Protein AF-A0A5W9WTM2-F1 (afdb_monomer)

Structure (mmCIF, N/CA/C/O backbone):
data_AF-A0A5W9WTM2-F1
#
_entry.id   AF-A0A5W9WTM2-F1
#
loop_
_atom_site.group_PDB
_atom_site.id
_atom_site.type_symbol
_atom_site.label_atom_id
_atom_site.label_alt_id
_atom_site.label_comp_id
_atom_site.label_asym_id
_atom_site.label_entity_id
_atom_site.label_seq_id
_atom_site.pdbx_PDB_ins_code
_atom_site.Cartn_x
_atom_site.Cartn_y
_atom_site.Cartn_z
_atom_site.occupancy
_atom_site.B_iso_or_equiv
_atom_site.auth_seq_id
_atom_site.auth_comp_id
_atom_site.auth_asym_id
_atom_site.auth_atom_id
_atom_site.pdbx_PDB_model_num
ATOM 1 N N . MET A 1 1 ? 38.828 24.049 -78.099 1.00 42.69 1 MET A N 1
ATOM 2 C CA . MET A 1 1 ? 38.902 22.660 -77.607 1.00 42.69 1 MET A CA 1
ATOM 3 C C . MET A 1 1 ? 39.917 22.611 -76.476 1.00 42.69 1 MET A C 1
ATOM 5 O O . MET A 1 1 ? 41.066 22.927 -76.734 1.00 42.69 1 MET A O 1
ATOM 9 N N . ALA A 1 2 ? 39.483 22.290 -75.258 1.00 35.06 2 ALA A N 1
ATOM 10 C CA . ALA A 1 2 ? 40.273 21.646 -74.202 1.00 35.06 2 ALA A CA 1
ATOM 11 C C . ALA A 1 2 ? 39.287 21.280 -73.081 1.00 35.06 2 ALA A C 1
ATOM 13 O O . ALA A 1 2 ? 38.664 22.147 -72.476 1.00 35.06 2 ALA A O 1
ATOM 14 N N . GLN A 1 3 ? 39.066 19.980 -72.931 1.00 37.94 3 GLN A N 1
ATOM 15 C CA . GLN A 1 3 ? 38.149 19.327 -72.003 1.00 37.94 3 GLN A CA 1
ATOM 16 C C . GLN A 1 3 ? 38.761 19.353 -70.598 1.00 37.94 3 GLN A C 1
ATOM 18 O O . GLN A 1 3 ? 39.847 18.815 -70.401 1.00 37.94 3 GLN A O 1
ATOM 23 N N . THR A 1 4 ? 38.070 19.940 -69.622 1.00 38.53 4 THR A N 1
ATOM 24 C CA . THR A 1 4 ? 38.421 19.782 -68.205 1.00 38.53 4 THR A CA 1
ATOM 25 C C . THR A 1 4 ? 37.587 18.638 -67.643 1.00 38.53 4 THR A C 1
ATOM 27 O O . THR A 1 4 ? 36.431 18.816 -67.265 1.00 38.53 4 THR A O 1
ATOM 30 N N . THR A 1 5 ? 38.165 17.440 -67.632 1.00 41.31 5 THR A N 1
ATOM 31 C CA . THR A 1 5 ? 37.637 16.282 -66.909 1.00 41.31 5 THR A CA 1
ATOM 32 C C . THR A 1 5 ? 37.835 16.530 -65.416 1.00 41.31 5 THR A C 1
ATOM 34 O O . THR A 1 5 ? 38.902 16.267 -64.871 1.00 41.31 5 THR A O 1
ATOM 37 N N . ALA A 1 6 ? 36.824 17.092 -64.756 1.00 34.50 6 ALA A N 1
ATOM 38 C CA . ALA A 1 6 ? 36.724 17.056 -63.304 1.00 34.50 6 ALA A CA 1
ATOM 39 C C . ALA A 1 6 ? 36.117 15.703 -62.922 1.00 34.50 6 ALA A C 1
ATOM 41 O O . ALA A 1 6 ? 34.927 15.453 -63.113 1.00 34.50 6 ALA A O 1
ATOM 42 N N . GLU A 1 7 ? 36.976 14.804 -62.457 1.00 38.38 7 GLU A N 1
ATOM 43 C CA . GLU A 1 7 ? 36.605 13.503 -61.922 1.00 38.38 7 GLU A CA 1
ATOM 44 C C . GLU A 1 7 ? 35.626 13.672 -60.751 1.00 38.38 7 GLU A C 1
ATOM 46 O O . GLU A 1 7 ? 35.912 14.339 -59.754 1.00 38.38 7 GLU A O 1
ATOM 51 N N . ASN A 1 8 ? 34.459 13.037 -60.865 1.00 37.53 8 ASN A N 1
ATOM 52 C CA . ASN A 1 8 ? 33.560 12.807 -59.743 1.00 37.53 8 ASN A CA 1
ATOM 53 C C . ASN A 1 8 ? 34.246 11.854 -58.758 1.00 37.53 8 ASN A C 1
ATOM 55 O O . ASN A 1 8 ? 34.135 10.636 -58.884 1.00 37.53 8 ASN A O 1
ATOM 59 N N . ILE A 1 9 ? 34.938 12.405 -57.762 1.00 42.12 9 ILE A N 1
ATOM 60 C CA . ILE A 1 9 ? 35.363 11.646 -56.586 1.00 42.12 9 ILE A CA 1
ATOM 61 C C . ILE A 1 9 ? 34.092 11.254 -55.815 1.00 42.12 9 ILE A C 1
ATOM 63 O O . ILE A 1 9 ? 33.361 12.143 -55.366 1.00 42.12 9 ILE A O 1
ATOM 67 N N . PRO A 1 10 ? 33.793 9.955 -55.624 1.00 37.44 10 PRO A N 1
ATOM 68 C CA . PRO A 1 10 ? 32.666 9.549 -54.804 1.00 37.44 10 PRO A CA 1
ATOM 69 C C . PRO A 1 10 ? 32.935 9.984 -53.366 1.00 37.44 10 PRO A C 1
ATOM 71 O O . PRO A 1 10 ? 33.850 9.490 -52.705 1.00 37.44 10 PRO A O 1
ATOM 74 N N . LEU A 1 11 ? 32.119 10.907 -52.861 1.00 43.91 11 LEU A N 1
ATOM 75 C CA . LEU A 1 11 ? 32.080 11.269 -51.451 1.00 43.91 11 LEU A CA 1
ATOM 76 C C . LEU A 1 11 ? 31.454 10.096 -50.672 1.00 43.91 11 LEU A C 1
ATOM 78 O O . LEU A 1 11 ? 30.292 10.137 -50.269 1.00 43.91 11 LEU A O 1
ATOM 82 N N . ALA A 1 12 ? 32.218 9.018 -50.477 1.00 48.31 12 ALA A N 1
ATOM 83 C CA . ALA A 1 12 ? 31.894 7.916 -49.573 1.00 48.31 12 ALA A CA 1
ATOM 84 C C . ALA A 1 12 ? 32.031 8.410 -48.120 1.00 48.31 12 ALA A C 1
ATOM 86 O O . ALA A 1 12 ? 32.955 8.071 -47.385 1.00 48.31 12 ALA A O 1
ATOM 87 N N . GLY A 1 13 ? 31.141 9.327 -47.742 1.00 45.16 13 GLY A N 1
ATOM 88 C CA . GLY A 1 13 ? 31.117 9.973 -46.443 1.00 45.16 13 GLY A CA 1
ATOM 89 C C . GLY A 1 13 ? 30.551 9.058 -45.361 1.00 45.16 13 GLY A C 1
ATOM 90 O O . GLY A 1 13 ? 29.842 8.088 -45.614 1.00 45.16 13 GLY A O 1
ATOM 91 N N . THR A 1 14 ? 30.782 9.437 -44.109 1.00 54.56 14 THR A N 1
ATOM 92 C CA . THR A 1 14 ? 30.277 8.816 -42.870 1.00 54.56 14 THR A CA 1
ATOM 93 C C . THR A 1 14 ? 28.739 8.708 -42.772 1.00 54.56 14 THR A C 1
ATOM 95 O O . THR A 1 14 ? 28.202 8.399 -41.711 1.00 54.56 14 THR A O 1
ATOM 98 N N . SER A 1 15 ? 27.981 9.003 -43.836 1.00 42.59 15 SER A N 1
ATOM 99 C CA . SER A 1 15 ? 26.515 8.892 -43.922 1.00 42.59 15 SER A CA 1
ATOM 100 C C . SER A 1 15 ? 26.022 7.464 -43.686 1.00 42.59 15 SER A C 1
ATOM 102 O O . SER A 1 15 ? 25.088 7.290 -42.908 1.00 42.59 15 SER A O 1
ATOM 104 N N . GLY A 1 16 ? 26.691 6.454 -44.254 1.00 48.50 16 GLY A N 1
ATOM 105 C CA . GLY A 1 16 ? 26.332 5.042 -44.063 1.00 48.50 16 GLY A CA 1
ATOM 106 C C . GLY A 1 16 ? 26.424 4.603 -42.599 1.00 48.50 16 GLY A C 1
ATOM 107 O O . GLY A 1 16 ? 25.441 4.140 -42.031 1.00 48.50 16 GLY A O 1
ATOM 108 N N . VAL A 1 17 ? 27.565 4.859 -41.948 1.00 52.25 17 VAL A N 1
ATOM 109 C CA . VAL A 1 17 ? 27.814 4.512 -40.531 1.00 52.25 17 VAL A CA 1
ATOM 110 C C . VAL A 1 17 ? 26.846 5.231 -39.577 1.00 52.25 17 VAL A C 1
ATOM 112 O O . VAL A 1 17 ? 26.429 4.667 -38.564 1.00 52.25 17 VAL A O 1
ATOM 115 N N . ARG A 1 18 ? 26.448 6.469 -39.903 1.00 57.34 18 ARG A N 1
ATOM 116 C CA . ARG A 1 18 ? 25.450 7.241 -39.139 1.00 57.34 18 ARG A CA 1
ATOM 117 C C . ARG A 1 18 ? 24.057 6.614 -39.218 1.00 57.34 18 ARG A C 1
ATOM 119 O O . ARG A 1 18 ? 23.393 6.497 -38.188 1.00 57.34 18 ARG A O 1
ATOM 126 N N . ALA A 1 19 ? 23.640 6.187 -40.411 1.00 55.34 19 ALA A N 1
ATOM 127 C CA . ALA A 1 19 ? 22.360 5.513 -40.610 1.00 55.34 19 ALA A CA 1
ATOM 128 C C . ALA A 1 19 ? 22.298 4.197 -39.818 1.00 55.34 19 ALA A C 1
ATOM 130 O O . ALA A 1 19 ? 21.340 3.978 -39.078 1.00 55.34 19 ALA A O 1
ATOM 131 N N . THR A 1 20 ? 23.367 3.391 -39.851 1.00 59.56 20 THR A N 1
ATOM 132 C CA . THR A 1 20 ? 23.423 2.109 -39.123 1.00 59.56 20 THR A CA 1
ATOM 133 C C . THR A 1 20 ? 23.384 2.292 -37.603 1.00 59.56 20 THR A C 1
ATOM 135 O O . THR A 1 20 ? 22.727 1.526 -36.901 1.00 59.56 20 THR A O 1
ATOM 138 N N . GLN A 1 21 ? 24.055 3.318 -37.061 1.00 62.28 21 GLN A N 1
ATOM 139 C CA . GLN A 1 21 ? 24.009 3.603 -35.620 1.00 62.28 21 GLN A CA 1
ATOM 140 C C . GLN A 1 21 ? 22.629 4.087 -35.161 1.00 62.28 21 GLN A C 1
ATOM 142 O O . GLN A 1 21 ? 22.157 3.680 -34.098 1.00 62.28 21 GLN A O 1
ATOM 147 N N . GLN A 1 22 ? 21.968 4.947 -35.938 1.00 66.00 22 GLN A N 1
ATOM 148 C CA . GLN A 1 22 ? 20.627 5.423 -35.601 1.00 66.00 22 GLN A CA 1
ATOM 149 C C . GLN A 1 22 ? 19.591 4.299 -35.696 1.00 66.00 22 GLN A C 1
ATOM 151 O O . GLN A 1 22 ? 18.710 4.196 -34.838 1.00 66.00 22 GLN A O 1
ATOM 156 N N . GLU A 1 23 ? 19.725 3.425 -36.688 1.00 66.94 23 GLU A N 1
ATOM 157 C CA . GLU A 1 23 ? 18.897 2.235 -36.838 1.00 66.94 23 GLU A CA 1
ATOM 158 C C . GLU A 1 23 ? 19.072 1.278 -35.650 1.00 66.94 23 GLU A C 1
ATOM 160 O O . GLU A 1 23 ? 18.084 0.905 -35.023 1.00 66.94 23 GLU A O 1
ATOM 165 N N . ALA A 1 24 ? 20.308 0.991 -35.232 1.00 71.56 24 ALA A N 1
ATOM 166 C CA . ALA A 1 24 ? 20.589 0.174 -34.049 1.00 71.56 24 ALA A CA 1
ATOM 167 C C . ALA A 1 24 ? 19.960 0.752 -32.761 1.00 71.56 24 ALA A C 1
ATOM 169 O O . ALA A 1 24 ? 19.366 0.032 -31.957 1.00 71.56 24 ALA A O 1
ATOM 170 N N . ARG A 1 25 ? 20.029 2.075 -32.560 1.00 80.00 25 ARG A N 1
ATOM 171 C CA . ARG A 1 25 ? 19.378 2.744 -31.415 1.00 80.00 25 ARG A CA 1
ATOM 172 C C . ARG A 1 25 ? 17.855 2.612 -31.470 1.00 80.00 25 ARG A C 1
ATOM 174 O O . ARG A 1 25 ? 17.231 2.368 -30.438 1.00 80.00 25 ARG A O 1
ATOM 181 N N . SER A 1 26 ? 17.275 2.777 -32.658 1.00 79.94 26 SER A N 1
ATOM 182 C CA . SER A 1 26 ? 15.829 2.669 -32.890 1.00 79.94 26 SER A CA 1
ATOM 183 C C . SER A 1 26 ? 15.344 1.244 -32.626 1.00 79.94 26 SER A C 1
ATOM 185 O O . SER A 1 26 ? 14.387 1.045 -31.882 1.00 79.94 26 SER A O 1
ATOM 187 N N . GLN A 1 27 ? 16.073 0.246 -33.127 1.00 78.69 27 GLN A N 1
ATOM 188 C CA . GLN A 1 27 ? 15.791 -1.165 -32.881 1.00 78.69 27 GLN A CA 1
ATOM 189 C C . GLN A 1 27 ? 15.916 -1.530 -31.400 1.00 78.69 27 GLN A C 1
ATOM 191 O O . GLN A 1 27 ? 15.061 -2.236 -30.880 1.00 78.69 27 GLN A O 1
ATOM 196 N N . LEU A 1 28 ? 16.922 -1.021 -30.683 1.00 83.56 28 LEU A N 1
ATOM 197 C CA . LEU A 1 28 ? 17.043 -1.251 -29.242 1.00 83.56 28 LEU A CA 1
ATOM 198 C C . LEU A 1 28 ? 15.853 -0.670 -28.458 1.00 83.56 28 LEU A C 1
ATOM 200 O O . LEU A 1 28 ? 15.350 -1.316 -27.538 1.00 83.56 28 LEU A O 1
ATOM 204 N N . ALA A 1 29 ? 15.407 0.542 -28.805 1.00 87.12 29 ALA A N 1
ATOM 205 C CA . ALA A 1 29 ? 14.232 1.158 -28.189 1.00 87.12 29 ALA A CA 1
ATOM 206 C C . ALA A 1 29 ? 12.964 0.333 -28.463 1.00 87.12 29 ALA A C 1
ATOM 208 O O . ALA A 1 29 ? 12.236 0.010 -27.524 1.00 87.12 29 ALA A O 1
ATOM 209 N N . GLN A 1 30 ? 12.765 -0.077 -29.719 1.00 84.62 30 GLN A N 1
ATOM 210 C CA . GLN A 1 30 ? 11.651 -0.926 -30.134 1.00 84.62 30 GLN A CA 1
ATOM 211 C C . GLN A 1 30 ? 11.668 -2.272 -29.401 1.00 84.62 30 GLN A C 1
ATOM 213 O O . GLN A 1 30 ? 10.695 -2.631 -28.756 1.00 84.62 30 GLN A O 1
ATOM 218 N N . ARG A 1 31 ? 12.809 -2.965 -29.372 1.00 83.50 31 ARG A N 1
ATOM 219 C CA . ARG A 1 31 ? 12.962 -4.261 -28.694 1.00 83.50 31 ARG A CA 1
ATOM 220 C C . ARG A 1 31 ? 12.759 -4.187 -27.196 1.00 83.50 31 ARG A C 1
ATOM 222 O O . ARG A 1 31 ? 12.266 -5.132 -26.588 1.00 83.50 31 ARG A O 1
ATOM 229 N N . PHE A 1 32 ? 13.169 -3.090 -26.570 1.00 87.38 32 PHE A N 1
ATOM 230 C CA . PHE A 1 32 ? 12.853 -2.891 -25.166 1.00 87.38 32 PHE A CA 1
ATOM 231 C C . PHE A 1 32 ? 11.344 -2.773 -24.957 1.00 87.38 32 PHE A C 1
ATOM 233 O O . PHE A 1 32 ? 10.839 -3.339 -23.993 1.00 87.38 32 PHE A O 1
ATOM 240 N N . ALA A 1 33 ? 10.639 -2.086 -25.854 1.00 87.50 33 ALA A N 1
ATOM 241 C CA . ALA A 1 33 ? 9.195 -1.954 -25.791 1.00 87.50 33 ALA A CA 1
ATOM 242 C C . ALA A 1 33 ? 8.437 -3.237 -26.131 1.00 87.50 33 ALA A C 1
ATOM 244 O O . ALA A 1 33 ? 7.471 -3.529 -25.442 1.00 87.50 33 ALA A O 1
ATOM 245 N N . ASP A 1 34 ? 8.920 -4.036 -27.085 1.00 87.38 34 ASP A N 1
ATOM 246 C CA . ASP A 1 34 ? 8.322 -5.321 -27.478 1.00 87.38 34 ASP A CA 1
ATOM 247 C C . ASP A 1 34 ? 8.256 -6.327 -26.306 1.00 87.38 34 ASP A C 1
ATOM 249 O O . ASP A 1 34 ? 7.457 -7.259 -26.319 1.00 87.38 34 ASP A O 1
ATOM 253 N N . LYS A 1 35 ? 9.078 -6.145 -25.257 1.00 87.44 35 LYS A N 1
ATOM 254 C CA . LYS A 1 35 ? 9.013 -6.946 -24.015 1.00 87.44 35 LYS A CA 1
ATOM 255 C C . LYS A 1 35 ? 7.773 -6.649 -23.173 1.00 87.44 35 LYS A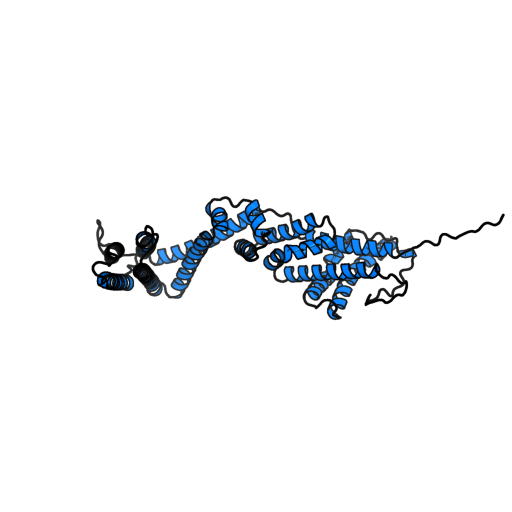 C 1
ATOM 257 O O . LYS A 1 35 ? 7.490 -7.381 -22.224 1.00 87.44 35 LYS A O 1
ATOM 262 N N . PHE A 1 36 ? 7.090 -5.552 -23.465 1.00 89.38 36 PHE A N 1
ATOM 263 C CA . PHE A 1 36 ? 5.889 -5.119 -22.783 1.00 89.38 36 PHE A CA 1
ATOM 264 C C . PHE A 1 36 ? 4.696 -5.365 -23.699 1.00 89.38 36 PHE A C 1
ATOM 266 O O . PHE A 1 36 ? 4.721 -5.031 -24.879 1.00 89.38 36 PHE A O 1
ATOM 273 N N . GLY A 1 37 ? 3.655 -5.978 -23.142 1.00 86.00 37 GLY A N 1
ATOM 274 C CA . GLY A 1 37 ? 2.418 -6.217 -23.877 1.00 86.00 37 GLY A CA 1
ATOM 275 C C . GLY A 1 37 ? 1.606 -4.940 -24.068 1.00 86.00 37 GLY A C 1
ATOM 276 O O . GLY A 1 37 ? 1.979 -3.859 -23.604 1.00 86.00 37 GLY A O 1
ATOM 277 N N . GLU A 1 38 ? 0.444 -5.089 -24.695 1.00 89.00 38 GLU A N 1
ATOM 278 C CA . GLU A 1 38 ? -0.543 -4.018 -24.760 1.00 89.00 38 GLU A CA 1
ATOM 279 C C . GLU A 1 38 ? -1.027 -3.639 -23.353 1.00 89.00 38 GLU A C 1
ATOM 281 O O . GLU A 1 38 ? -1.079 -4.468 -22.433 1.00 89.00 38 GLU A O 1
ATOM 286 N N . TYR A 1 39 ? -1.308 -2.350 -23.175 1.00 92.75 39 TYR A N 1
ATOM 287 C CA . TYR A 1 39 ? -1.809 -1.815 -21.922 1.00 92.75 39 TYR A CA 1
ATOM 288 C C . TYR A 1 39 ? -3.327 -1.875 -21.882 1.00 92.75 39 TYR A C 1
ATOM 290 O O . TYR A 1 39 ? -3.990 -1.169 -22.636 1.00 92.75 39 TYR A O 1
ATOM 298 N N . ASP A 1 40 ? -3.854 -2.629 -20.924 1.00 92.06 40 ASP A N 1
ATOM 299 C CA . ASP A 1 40 ? -5.277 -2.650 -20.618 1.00 92.06 40 ASP A CA 1
ATOM 300 C C . ASP A 1 40 ? -5.537 -2.099 -19.198 1.00 92.06 40 ASP A C 1
ATOM 302 O O . ASP A 1 40 ? -5.216 -2.753 -18.192 1.00 92.06 40 ASP A O 1
ATOM 306 N N . PRO A 1 41 ? -6.129 -0.894 -19.076 1.00 87.56 41 PRO A N 1
ATOM 307 C CA . PRO A 1 41 ? -6.541 -0.339 -17.792 1.00 87.56 41 PRO A CA 1
ATOM 308 C C . PRO A 1 41 ? -7.540 -1.224 -17.030 1.00 87.56 41 PRO A C 1
ATOM 310 O O . PRO A 1 41 ? -7.521 -1.213 -15.798 1.00 87.56 41 PRO A O 1
ATOM 313 N N . VAL A 1 42 ? -8.389 -1.999 -17.717 1.00 89.12 42 VAL A N 1
ATOM 314 C CA . VAL A 1 42 ? -9.382 -2.897 -17.099 1.00 89.12 42 VAL A CA 1
ATOM 315 C C . VAL A 1 42 ? -8.685 -3.985 -16.289 1.00 89.12 42 VAL A C 1
ATOM 317 O O . VAL A 1 42 ? -9.047 -4.243 -15.143 1.00 89.12 42 VAL A O 1
ATOM 320 N N . VAL A 1 43 ? -7.580 -4.531 -16.790 1.00 90.75 43 VAL A N 1
ATOM 321 C CA . VAL A 1 43 ? -6.791 -5.526 -16.049 1.00 90.75 43 VAL A CA 1
ATOM 322 C C . VAL A 1 43 ? -6.162 -4.928 -14.779 1.00 90.75 43 VAL A C 1
ATOM 324 O O . VAL A 1 43 ? -6.022 -5.606 -13.753 1.00 90.75 43 VAL A O 1
ATOM 327 N N . VAL A 1 44 ? -5.799 -3.640 -14.789 1.00 89.06 44 VAL A N 1
ATOM 328 C CA . VAL A 1 44 ? -5.329 -2.936 -13.580 1.00 89.06 44 VAL A CA 1
ATOM 329 C C . VAL A 1 44 ? -6.462 -2.797 -12.560 1.00 89.06 44 VAL A C 1
ATOM 331 O O . VAL A 1 44 ? -6.239 -3.013 -11.364 1.00 89.06 44 VAL A O 1
ATOM 334 N N . ILE A 1 45 ? -7.671 -2.483 -13.030 1.00 86.56 45 ILE A N 1
ATOM 335 C CA . ILE A 1 45 ? -8.892 -2.387 -12.222 1.00 86.56 45 ILE A CA 1
ATOM 336 C C . ILE A 1 45 ? -9.209 -3.735 -11.568 1.00 86.56 45 ILE A C 1
ATOM 338 O O . ILE A 1 45 ? -9.398 -3.802 -10.351 1.00 86.56 45 ILE A O 1
ATOM 342 N N . ASP A 1 46 ? -9.202 -4.814 -12.343 1.00 87.44 46 ASP A N 1
ATOM 343 C CA . ASP A 1 46 ? -9.506 -6.157 -11.852 1.00 87.44 46 ASP A CA 1
ATOM 344 C C . ASP A 1 46 ? -8.457 -6.648 -10.858 1.00 87.44 46 ASP A C 1
ATOM 346 O O . ASP A 1 46 ? -8.794 -7.182 -9.801 1.00 87.44 46 ASP A O 1
ATOM 350 N N . SER A 1 47 ? -7.177 -6.378 -11.119 1.00 88.62 47 SER A N 1
ATOM 351 C CA . SER A 1 47 ? -6.081 -6.655 -10.183 1.00 88.62 47 SER A CA 1
ATOM 352 C C . SER A 1 47 ? -6.253 -5.922 -8.846 1.00 88.62 47 SER A C 1
ATOM 354 O O . SER A 1 47 ? -5.957 -6.473 -7.780 1.00 88.62 47 SER A O 1
ATOM 356 N N . LEU A 1 48 ? -6.747 -4.684 -8.883 1.00 84.88 48 LEU A N 1
ATOM 357 C CA . LEU A 1 48 ? -7.043 -3.895 -7.693 1.00 84.88 48 LEU A CA 1
ATOM 358 C C . LEU A 1 48 ? -8.242 -4.481 -6.927 1.00 84.88 48 LEU A C 1
ATOM 360 O O . LEU A 1 48 ? -8.128 -4.726 -5.723 1.00 84.88 48 LEU A O 1
ATOM 364 N N . LYS A 1 49 ? -9.346 -4.811 -7.613 1.00 83.12 49 LYS A N 1
ATOM 365 C CA . LYS A 1 49 ? -10.519 -5.476 -7.011 1.00 83.12 49 LYS A CA 1
ATOM 366 C C . LYS A 1 49 ? -10.150 -6.829 -6.393 1.00 83.12 49 LYS A C 1
ATOM 368 O O . LYS A 1 49 ? -10.533 -7.122 -5.257 1.00 83.12 49 LYS A O 1
ATOM 373 N N . ALA A 1 50 ? -9.370 -7.641 -7.103 1.00 86.81 50 ALA A N 1
ATOM 374 C CA . ALA A 1 50 ? -8.897 -8.943 -6.643 1.00 86.81 50 ALA A CA 1
ATOM 375 C C . ALA A 1 50 ? -8.024 -8.817 -5.387 1.00 86.81 50 ALA A C 1
ATOM 377 O O . ALA A 1 50 ? -8.206 -9.555 -4.417 1.00 86.81 50 ALA A O 1
ATOM 378 N N . LYS A 1 51 ? -7.106 -7.845 -5.357 1.00 85.44 51 LYS A N 1
ATOM 379 C CA . LYS A 1 51 ? -6.250 -7.623 -4.191 1.00 85.44 51 LYS A CA 1
ATOM 380 C C . LYS A 1 51 ? -7.033 -7.113 -2.982 1.00 85.44 51 LYS A C 1
ATOM 382 O O . LYS A 1 51 ? -6.872 -7.669 -1.898 1.00 85.44 51 LYS A O 1
ATOM 387 N N . THR A 1 52 ? -7.897 -6.112 -3.151 1.00 81.81 52 THR A N 1
ATOM 388 C CA . THR A 1 52 ? -8.734 -5.585 -2.059 1.00 81.81 52 THR A CA 1
ATOM 389 C C . THR A 1 52 ? -9.669 -6.659 -1.504 1.00 81.81 52 THR A C 1
ATOM 391 O O . THR A 1 52 ? -9.724 -6.856 -0.290 1.00 81.81 52 THR A O 1
ATOM 394 N N . SER A 1 53 ? -10.364 -7.405 -2.367 1.00 82.50 53 SER A N 1
ATOM 395 C CA . SER A 1 53 ? -11.243 -8.496 -1.926 1.00 82.50 53 SER A CA 1
ATOM 396 C C . SER A 1 53 ? -10.471 -9.616 -1.224 1.00 82.50 53 SER A C 1
ATOM 398 O O . SER A 1 53 ? -10.918 -10.098 -0.185 1.00 82.50 53 SER A O 1
ATOM 400 N N . GLY A 1 54 ? -9.286 -9.982 -1.721 1.00 85.38 54 GLY A N 1
ATOM 401 C CA . GLY A 1 54 ? -8.410 -10.966 -1.084 1.00 85.38 54 GLY A CA 1
ATOM 402 C C . GLY A 1 54 ? -7.935 -10.532 0.305 1.00 85.38 54 GLY A C 1
ATOM 403 O O . GLY A 1 54 ? -7.997 -11.321 1.248 1.00 85.38 54 GLY A O 1
ATOM 404 N N . ILE A 1 55 ? -7.529 -9.267 0.459 1.00 84.69 55 ILE A N 1
ATOM 405 C CA . ILE A 1 55 ? -7.134 -8.685 1.750 1.00 84.69 55 ILE A CA 1
ATOM 406 C C . ILE A 1 55 ? -8.313 -8.695 2.729 1.00 84.69 55 ILE A C 1
ATOM 408 O O . ILE A 1 55 ? -8.166 -9.188 3.849 1.00 84.69 55 ILE A O 1
ATOM 412 N N . ARG A 1 56 ? -9.490 -8.211 2.305 1.00 83.56 56 ARG A N 1
ATOM 413 C CA . ARG A 1 56 ? -10.702 -8.196 3.140 1.00 83.56 56 ARG A CA 1
ATOM 414 C C . ARG A 1 56 ? -11.116 -9.599 3.560 1.00 83.56 56 ARG A C 1
ATOM 416 O O . ARG A 1 56 ? -11.374 -9.820 4.735 1.00 83.56 56 ARG A O 1
ATOM 423 N N . ARG A 1 57 ? -11.125 -10.561 2.634 1.00 86.75 57 ARG A N 1
ATOM 424 C CA . ARG A 1 57 ? -11.457 -11.961 2.930 1.00 86.75 57 ARG A CA 1
ATOM 425 C C . ARG A 1 57 ? -10.462 -12.576 3.911 1.00 86.75 57 ARG A C 1
ATOM 427 O O . ARG A 1 57 ? -10.871 -13.223 4.865 1.00 86.75 57 ARG A O 1
ATOM 434 N N . ALA A 1 58 ? -9.162 -12.358 3.715 1.00 87.00 58 ALA A N 1
ATOM 435 C CA . ALA A 1 58 ? -8.138 -12.885 4.613 1.00 87.00 58 ALA A CA 1
ATOM 436 C C . ALA A 1 58 ? -8.238 -12.288 6.025 1.00 87.00 58 ALA A C 1
ATOM 438 O O . ALA A 1 58 ? -8.113 -13.023 7.005 1.00 87.00 58 ALA A O 1
ATOM 439 N N . ALA A 1 59 ? -8.477 -10.978 6.138 1.00 87.81 59 ALA A N 1
ATOM 440 C CA . ALA A 1 59 ? -8.706 -10.322 7.420 1.00 87.81 59 ALA A CA 1
ATOM 441 C C . ALA A 1 59 ? -10.001 -10.826 8.077 1.00 87.81 59 ALA A C 1
ATOM 443 O O . ALA A 1 59 ? -9.968 -11.227 9.237 1.00 87.81 59 ALA A O 1
ATOM 444 N N . GLY A 1 60 ? -11.102 -10.902 7.324 1.00 87.25 60 GLY A N 1
ATOM 445 C CA . GLY A 1 60 ? -12.395 -11.405 7.797 1.00 87.25 60 GLY A CA 1
ATOM 446 C C . GLY A 1 60 ? -12.310 -12.830 8.316 1.00 87.25 60 GLY A C 1
ATOM 447 O O . GLY A 1 60 ? -12.713 -13.097 9.439 1.00 87.25 60 GLY A O 1
ATOM 448 N N . ASN A 1 61 ? -11.656 -13.722 7.571 1.00 89.88 61 ASN A N 1
ATOM 449 C CA . ASN A 1 61 ? -11.433 -15.102 7.998 1.00 89.88 61 ASN A CA 1
ATOM 450 C C . ASN A 1 61 ? -10.622 -15.191 9.301 1.00 89.88 61 ASN A C 1
ATOM 452 O O . ASN A 1 61 ? -10.831 -16.108 10.090 1.00 89.88 61 ASN A O 1
ATOM 456 N N . ARG A 1 62 ? -9.672 -14.275 9.540 1.00 89.31 62 ARG A N 1
ATOM 457 C CA . ARG A 1 62 ? -8.913 -14.231 10.803 1.00 89.31 62 ARG A CA 1
ATOM 458 C C . ARG A 1 62 ? -9.784 -13.753 11.960 1.00 89.31 62 ARG A C 1
ATOM 460 O O . ARG A 1 62 ? -9.706 -14.345 13.030 1.00 89.31 62 ARG A O 1
ATOM 467 N N . LEU A 1 63 ? -10.599 -12.720 11.746 1.00 90.31 63 LEU A N 1
ATOM 468 C CA . LEU A 1 63 ? -11.535 -12.235 12.761 1.00 90.31 63 LEU A CA 1
ATOM 469 C C . LEU A 1 63 ? -12.585 -13.299 13.099 1.00 90.31 63 LEU A C 1
ATOM 471 O O . LEU A 1 63 ? -12.795 -13.578 14.274 1.00 90.31 63 LEU A O 1
ATOM 475 N N . GLU A 1 64 ? -13.166 -13.955 12.091 1.00 90.12 64 GLU A N 1
ATOM 476 C CA . GLU A 1 64 ? -14.182 -14.992 12.298 1.00 90.12 64 GLU A CA 1
ATOM 477 C C . GLU A 1 64 ? -13.605 -16.212 13.025 1.00 90.12 64 GLU A C 1
ATOM 479 O O . GLU A 1 64 ? -14.249 -16.759 13.910 1.00 90.12 64 GLU A O 1
ATOM 484 N N . LYS A 1 65 ? -12.353 -16.601 12.742 1.00 91.69 65 LYS A N 1
ATOM 485 C CA . LYS A 1 65 ? -11.665 -17.657 13.507 1.00 91.69 65 LYS A CA 1
ATOM 486 C C . LYS A 1 65 ? -11.548 -17.319 14.992 1.00 91.69 65 LYS A C 1
ATOM 488 O O . LYS A 1 65 ? -11.796 -18.183 15.824 1.00 91.69 65 LYS A O 1
ATOM 493 N N . VAL A 1 66 ? -11.172 -16.082 15.320 1.00 92.50 66 VAL A N 1
ATOM 494 C CA . VAL A 1 66 ? -11.059 -15.629 16.716 1.00 92.50 66 VAL A CA 1
ATOM 495 C C . VAL A 1 66 ? -12.432 -15.579 17.373 1.00 92.50 66 VAL A C 1
ATOM 497 O O . VAL A 1 66 ? -12.588 -16.048 18.491 1.00 92.50 66 VAL A O 1
ATOM 500 N N . LYS A 1 67 ? -13.436 -15.074 16.659 1.00 88.94 67 LYS A N 1
ATOM 501 C CA . LYS A 1 67 ? -14.821 -15.020 17.125 1.00 88.94 67 LYS A CA 1
ATOM 502 C C . LYS A 1 67 ? -15.397 -16.406 17.403 1.00 88.94 67 LYS A C 1
ATOM 504 O O . LYS A 1 67 ? -15.964 -16.606 18.467 1.00 88.94 67 LYS A O 1
ATOM 509 N N . ASN A 1 68 ? -15.186 -17.364 16.506 1.00 90.88 68 ASN A N 1
ATOM 510 C CA . ASN A 1 68 ? -15.624 -18.744 16.701 1.00 90.88 68 ASN A CA 1
ATOM 511 C C . ASN A 1 68 ? -14.881 -19.418 17.861 1.00 90.88 68 ASN A C 1
ATOM 513 O O . ASN A 1 68 ? -15.488 -20.163 18.617 1.00 90.88 68 ASN A O 1
ATOM 517 N N . ALA A 1 69 ? -13.586 -19.138 18.036 1.00 91.44 69 ALA A N 1
ATOM 518 C CA . ALA A 1 69 ? -12.807 -19.668 19.155 1.00 91.44 69 ALA A CA 1
ATOM 519 C C . ALA A 1 69 ? -13.167 -19.026 20.510 1.00 91.44 69 ALA A C 1
ATOM 521 O O . ALA A 1 69 ? -12.956 -19.642 21.547 1.00 91.44 69 ALA A O 1
ATOM 522 N N . MET A 1 70 ? -13.716 -17.808 20.504 1.00 90.50 70 MET A N 1
ATOM 523 C CA . MET A 1 70 ? -14.261 -17.121 21.682 1.00 90.50 70 MET A CA 1
ATOM 524 C C . MET A 1 70 ? -15.763 -17.386 21.883 1.00 90.50 70 MET A C 1
ATOM 526 O O . MET A 1 70 ? -16.376 -16.773 22.756 1.00 90.50 70 MET A O 1
ATOM 530 N N . ALA A 1 71 ? -16.385 -18.253 21.078 1.00 87.12 71 ALA A N 1
ATOM 531 C CA . ALA A 1 71 ? -17.805 -18.556 21.214 1.00 87.12 71 ALA A CA 1
ATOM 532 C C . ALA A 1 71 ? -18.082 -19.195 22.584 1.00 87.12 71 ALA A C 1
ATOM 534 O O . ALA A 1 71 ? -17.397 -20.128 22.994 1.00 87.12 71 ALA A O 1
ATOM 535 N N . GLY A 1 72 ? -19.079 -18.671 23.301 1.00 82.56 72 GLY A N 1
ATOM 536 C CA . GLY A 1 72 ? -19.417 -19.115 24.657 1.00 82.56 72 GLY A CA 1
ATOM 537 C C . GLY A 1 72 ? -18.506 -18.570 25.765 1.00 82.56 72 GLY A C 1
ATOM 538 O O . GLY A 1 72 ? -18.791 -18.801 26.937 1.00 82.56 72 GLY A O 1
ATOM 539 N N . VAL A 1 73 ? -17.449 -17.817 25.435 1.00 87.31 73 VAL A N 1
ATOM 540 C CA . VAL A 1 73 ? -16.632 -17.118 26.434 1.00 87.31 73 VAL A CA 1
ATOM 541 C C . VAL A 1 73 ? -17.356 -15.848 26.868 1.00 87.31 73 VAL A C 1
ATOM 543 O O . VAL A 1 73 ? -17.546 -14.930 26.070 1.00 87.31 73 VAL A O 1
ATOM 546 N N . ASN A 1 74 ? -17.719 -15.783 28.147 1.00 87.94 74 ASN A N 1
ATOM 547 C CA . ASN A 1 74 ? -18.245 -14.564 28.747 1.00 87.94 74 ASN A CA 1
ATOM 548 C C . ASN A 1 74 ? -17.104 -13.568 29.003 1.00 87.94 74 ASN A C 1
ATOM 550 O O . ASN A 1 74 ? -16.088 -13.919 29.608 1.00 87.94 74 ASN A O 1
ATOM 554 N N . ILE A 1 75 ? -17.269 -12.326 28.557 1.00 88.56 75 ILE A N 1
ATOM 555 C CA . ILE A 1 75 ? -16.300 -11.248 28.745 1.00 88.56 75 ILE A CA 1
ATOM 556 C C . ILE A 1 75 ? -16.842 -10.284 29.790 1.00 88.56 75 ILE A C 1
ATOM 558 O O . ILE A 1 75 ? -17.909 -9.710 29.616 1.00 88.56 75 ILE A O 1
ATOM 562 N N . GLN A 1 76 ? -16.065 -10.041 30.844 1.00 88.50 76 GLN A N 1
ATOM 563 C CA . GLN A 1 76 ? -16.393 -9.023 31.837 1.00 88.50 76 GLN A CA 1
ATOM 564 C C . GLN A 1 76 ? -15.638 -7.718 31.517 1.00 88.50 76 GLN A C 1
ATOM 566 O O . GLN A 1 76 ? -14.419 -7.663 31.709 1.00 88.50 76 GLN A O 1
ATOM 571 N N . PRO A 1 77 ? -16.313 -6.660 31.024 1.00 90.12 77 PRO A N 1
ATOM 572 C CA . PRO A 1 77 ? -15.669 -5.448 30.517 1.00 90.12 77 PRO A CA 1
ATOM 573 C C . PRO A 1 77 ? -15.339 -4.466 31.658 1.00 90.12 77 PRO A C 1
ATOM 575 O O . PRO A 1 77 ? -15.781 -3.315 31.681 1.00 90.12 77 PRO A O 1
ATOM 578 N N . ALA A 1 78 ? -14.593 -4.943 32.659 1.00 91.94 78 ALA A N 1
ATOM 579 C CA . ALA A 1 78 ? -14.342 -4.211 33.899 1.00 91.94 78 ALA A CA 1
ATOM 580 C C . ALA A 1 78 ? -13.609 -2.878 33.668 1.00 91.94 78 ALA A C 1
ATOM 582 O O . ALA A 1 78 ? -13.931 -1.883 34.321 1.00 91.94 78 ALA A O 1
ATOM 583 N N . ARG A 1 79 ? -12.659 -2.825 32.720 1.00 94.50 79 ARG A N 1
ATOM 584 C CA . ARG A 1 79 ? -11.927 -1.584 32.420 1.00 94.50 79 ARG A CA 1
ATOM 585 C C . ARG A 1 79 ? -12.835 -0.573 31.740 1.00 94.50 79 ARG A C 1
ATOM 587 O O . ARG A 1 79 ? -12.765 0.609 32.063 1.00 94.50 79 ARG A O 1
ATOM 594 N N . ALA A 1 80 ? -13.676 -1.018 30.808 1.00 94.25 80 ALA A N 1
ATOM 595 C CA . ALA A 1 80 ? -14.630 -0.156 30.124 1.00 94.25 80 ALA A CA 1
ATOM 596 C C . ALA A 1 80 ? -15.636 0.454 31.104 1.00 94.25 80 ALA A C 1
ATOM 598 O O . ALA A 1 80 ? -15.815 1.670 31.091 1.00 94.25 80 ALA A O 1
ATOM 599 N N . ILE A 1 81 ? -16.218 -0.357 31.994 1.00 94.19 81 ILE A N 1
ATOM 600 C CA . ILE A 1 81 ? -17.160 0.111 33.023 1.00 94.19 81 ILE A CA 1
ATOM 601 C C . ILE A 1 81 ? -16.487 1.149 33.930 1.00 94.19 81 ILE A C 1
ATOM 603 O O . ILE A 1 81 ? -16.993 2.260 34.080 1.00 94.19 81 ILE A O 1
ATOM 607 N N . GLN A 1 82 ? -15.300 0.838 34.463 1.00 96.12 82 GLN A N 1
ATOM 608 C CA . GLN A 1 82 ? -14.561 1.761 35.328 1.00 96.12 82 GLN A CA 1
ATOM 609 C C . GLN A 1 82 ? -14.192 3.070 34.609 1.00 96.12 82 GLN A C 1
ATOM 611 O O . GLN A 1 82 ? -14.259 4.155 35.198 1.00 96.12 82 GLN A O 1
ATOM 616 N N . GLN A 1 83 ? -13.798 2.988 33.334 1.00 97.19 83 GLN A N 1
ATOM 617 C CA . GLN A 1 83 ? -13.468 4.169 32.542 1.00 97.19 83 GLN A CA 1
ATOM 618 C C . GLN A 1 83 ? -14.705 5.037 32.305 1.00 97.19 83 GLN A C 1
ATOM 620 O O . GLN A 1 83 ? -14.608 6.256 32.424 1.00 97.19 83 GLN A O 1
ATOM 625 N N . ILE A 1 84 ? -15.859 4.434 32.006 1.00 94.56 84 ILE A N 1
ATOM 626 C CA . ILE A 1 84 ? -17.120 5.162 31.843 1.00 94.56 84 ILE A CA 1
ATOM 627 C C . ILE A 1 84 ? -17.488 5.895 33.138 1.00 94.56 84 ILE A C 1
ATOM 629 O O . ILE A 1 84 ? -17.736 7.099 33.090 1.00 94.56 84 ILE A O 1
ATOM 633 N N . ASP A 1 85 ? -17.429 5.218 34.287 1.00 96.12 85 ASP A N 1
ATOM 634 C CA . ASP A 1 85 ? -17.716 5.823 35.597 1.00 96.12 85 ASP A CA 1
ATOM 635 C C . ASP A 1 85 ? -16.796 7.015 35.893 1.00 96.12 85 ASP A C 1
ATOM 637 O O . ASP A 1 85 ? -17.237 8.083 36.332 1.00 96.12 85 ASP A O 1
ATOM 641 N N . THR A 1 86 ? -15.511 6.868 35.568 1.00 96.75 86 THR A N 1
ATOM 642 C CA . THR A 1 86 ? -14.513 7.932 35.719 1.00 96.75 86 THR A CA 1
ATOM 643 C C . THR A 1 86 ? -14.824 9.138 34.827 1.00 96.75 86 THR A C 1
ATOM 645 O O . THR A 1 86 ? -14.750 10.283 35.282 1.00 96.75 86 THR A O 1
ATOM 648 N N . GLU A 1 87 ? -15.177 8.917 33.557 1.00 94.38 87 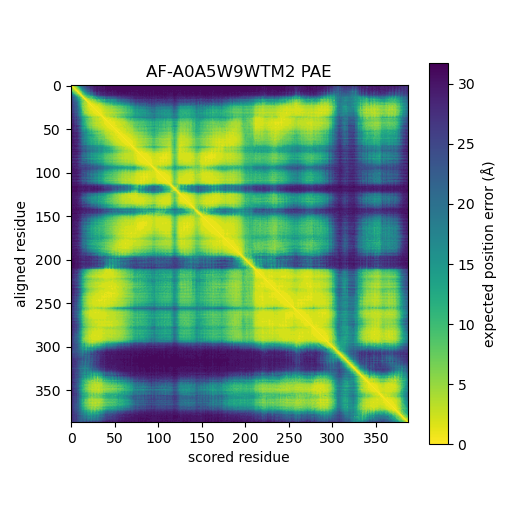GLU A N 1
ATOM 649 C CA . GLU A 1 87 ? -15.493 10.008 32.630 1.00 94.38 87 GLU A CA 1
ATOM 650 C C . GLU A 1 87 ? -16.809 10.708 32.970 1.00 94.38 87 GLU A C 1
ATOM 652 O O . GLU A 1 87 ? -16.858 11.937 32.923 1.00 94.38 87 GLU A O 1
ATOM 657 N N . ILE A 1 88 ? -17.843 9.963 33.374 1.00 93.94 88 ILE A N 1
ATOM 658 C CA . ILE A 1 88 ? -19.105 10.535 33.860 1.00 93.94 88 ILE A CA 1
ATOM 659 C C . ILE A 1 88 ? -18.821 11.469 35.038 1.00 93.94 88 ILE A C 1
ATOM 661 O O . ILE A 1 88 ? -19.198 12.641 34.989 1.00 93.94 88 ILE A O 1
ATOM 665 N N . SER A 1 89 ? -18.074 10.998 36.044 1.00 94.50 89 SER A N 1
ATOM 666 C CA . SER A 1 89 ? -17.702 11.815 37.204 1.00 94.50 89 SER A CA 1
ATOM 667 C C . SER A 1 89 ? -16.938 13.081 36.797 1.00 94.50 89 SER A C 1
ATOM 669 O O . SER A 1 89 ? -17.212 14.177 37.289 1.00 94.50 89 SER A O 1
ATOM 671 N N . ASN A 1 90 ? -15.992 12.968 35.862 1.00 92.56 90 ASN A N 1
ATOM 672 C CA . ASN A 1 90 ? -15.191 14.105 35.411 1.00 92.56 90 ASN A CA 1
ATOM 673 C C . ASN A 1 90 ? -15.990 15.133 34.603 1.00 92.56 90 ASN A C 1
ATOM 675 O O . ASN A 1 90 ? -15.746 16.333 34.746 1.00 92.56 90 ASN A O 1
ATOM 679 N N . LEU A 1 91 ? -16.931 14.687 33.772 1.00 90.50 91 LEU A N 1
ATOM 680 C CA . LEU A 1 91 ? -17.804 15.574 33.007 1.00 90.50 91 LEU A CA 1
ATOM 681 C C . LEU A 1 91 ? -18.823 16.270 33.920 1.00 90.50 91 LEU A C 1
ATOM 683 O O . LEU A 1 91 ? -19.055 17.467 33.765 1.00 90.50 91 LEU A O 1
ATOM 687 N N . GLN A 1 92 ? -19.359 15.566 34.920 1.00 91.88 92 GLN A N 1
ATOM 688 C CA . GLN A 1 92 ? -20.318 16.114 35.887 1.00 91.88 92 GLN A CA 1
ATOM 689 C C . GLN A 1 92 ? -19.733 17.220 36.778 1.00 91.88 92 GLN A C 1
ATOM 691 O O . GLN A 1 92 ? -20.464 18.128 37.170 1.00 91.88 92 GLN A O 1
ATOM 696 N N . LYS A 1 93 ? -18.418 17.219 37.051 1.00 91.19 93 LYS A N 1
ATOM 697 C CA . LYS A 1 93 ? -17.737 18.286 37.825 1.00 91.19 93 LYS A CA 1
ATOM 698 C C . LYS A 1 93 ? -17.908 19.689 37.230 1.00 91.19 93 LYS A C 1
ATOM 700 O O . LYS A 1 93 ? -17.691 20.674 37.926 1.00 91.19 93 LYS A O 1
ATOM 705 N N . LEU A 1 94 ? -18.285 19.791 35.955 1.00 83.50 94 LEU A N 1
ATOM 706 C CA . LEU A 1 94 ? -18.577 21.060 35.287 1.00 83.50 94 LEU A CA 1
ATOM 707 C C . LEU A 1 94 ? -19.944 21.656 35.675 1.00 83.50 94 LEU A C 1
ATOM 709 O O . LEU A 1 94 ? -20.240 22.794 35.311 1.00 83.50 94 LEU A O 1
ATOM 713 N N . GLY A 1 95 ? -20.781 20.921 36.412 1.00 84.31 95 GLY A N 1
ATOM 714 C CA . GLY A 1 95 ? -22.080 21.399 36.875 1.00 84.31 95 GLY A CA 1
ATOM 715 C C . GLY A 1 95 ? -22.976 21.830 35.713 1.00 84.31 95 GLY A C 1
ATOM 716 O O . GLY A 1 95 ? -23.239 21.057 34.798 1.00 84.31 95 GLY A O 1
ATOM 717 N N . LYS A 1 96 ? -23.434 23.087 35.722 1.00 83.94 96 LYS A N 1
ATOM 718 C CA . LYS A 1 96 ? -24.393 23.609 34.730 1.00 83.94 96 LYS A CA 1
ATOM 719 C C . LYS A 1 96 ? -23.860 23.674 33.294 1.00 83.94 96 LYS A C 1
ATOM 721 O O . LYS A 1 96 ? -24.666 23.761 32.376 1.00 83.94 96 LYS A O 1
ATOM 726 N N . VAL A 1 97 ? -22.540 23.642 33.093 1.00 83.25 97 VAL A N 1
ATOM 727 C CA . VAL A 1 97 ? -21.927 23.627 31.749 1.00 83.25 97 VAL A CA 1
ATOM 728 C C . VAL A 1 97 ? -21.461 22.232 31.323 1.00 83.25 97 VAL A C 1
ATOM 730 O O . VAL A 1 97 ? -20.721 22.093 30.350 1.00 83.25 97 VAL A O 1
ATOM 733 N N . ALA A 1 98 ? -21.860 21.193 32.064 1.00 85.75 98 ALA A N 1
ATOM 734 C CA . ALA A 1 98 ? -21.567 19.815 31.713 1.00 85.75 98 ALA A CA 1
ATOM 735 C C . ALA A 1 98 ? -22.272 19.399 30.416 1.00 85.75 98 ALA A C 1
ATOM 737 O O . ALA A 1 98 ? -23.389 19.813 30.102 1.00 85.75 98 ALA A O 1
ATOM 738 N N . ASP A 1 99 ? -21.606 18.525 29.673 1.00 86.06 99 ASP A N 1
ATOM 739 C CA . ASP A 1 99 ? -22.126 17.949 28.444 1.00 86.06 99 ASP A CA 1
ATOM 740 C C . ASP A 1 99 ? -23.072 16.778 28.760 1.00 86.06 99 ASP A C 1
ATOM 742 O O . ASP A 1 99 ? -22.697 15.606 28.672 1.00 86.06 99 ASP A O 1
ATOM 746 N N . ASN A 1 100 ? -24.290 17.119 29.189 1.00 88.81 100 ASN A N 1
ATOM 747 C CA . ASN A 1 100 ? -25.291 16.164 29.676 1.00 88.81 100 ASN A CA 1
ATOM 748 C C . ASN A 1 100 ? -25.674 15.102 28.635 1.00 88.81 100 ASN A C 1
ATOM 750 O O . ASN A 1 100 ? -25.979 13.972 29.004 1.00 88.81 100 ASN A O 1
ATOM 754 N N . GLU A 1 101 ? -25.605 15.433 27.343 1.00 88.19 101 GLU A N 1
ATOM 755 C CA . GLU A 1 101 ? -25.855 14.476 26.261 1.00 88.19 101 GLU A CA 1
ATOM 756 C C . GLU A 1 101 ? -24.789 13.368 26.241 1.00 88.19 101 GLU A C 1
ATOM 758 O O . GLU A 1 101 ? -25.119 12.182 26.225 1.00 88.19 101 GLU A O 1
ATOM 763 N N . THR A 1 102 ? -23.503 13.736 26.315 1.00 88.31 102 THR A N 1
ATOM 764 C CA . THR A 1 102 ? -22.405 12.758 26.394 1.00 88.31 102 THR A CA 1
ATOM 765 C C . THR A 1 102 ? -22.508 11.926 27.668 1.00 88.31 102 THR A C 1
ATOM 767 O O . THR A 1 102 ? -22.326 10.712 27.613 1.00 88.31 102 THR A O 1
ATOM 770 N N . ILE A 1 103 ? -22.829 12.552 28.805 1.00 90.81 103 ILE A N 1
ATOM 771 C CA . ILE A 1 103 ? -23.009 11.848 30.084 1.00 90.81 103 ILE A CA 1
ATOM 772 C C . ILE A 1 103 ? -24.134 10.808 29.981 1.00 90.81 103 ILE A C 1
ATOM 774 O O . ILE A 1 103 ? -23.923 9.657 30.350 1.00 90.81 103 ILE A O 1
ATOM 778 N N . SER A 1 104 ? -25.292 11.181 29.435 1.00 91.75 104 SER A N 1
ATOM 779 C CA . SER A 1 104 ? -26.441 10.280 29.284 1.00 91.75 104 SER A CA 1
ATOM 780 C C . SER A 1 104 ? -26.142 9.100 28.352 1.00 91.75 104 SER A C 1
ATOM 782 O O . SER A 1 104 ? -26.473 7.952 28.663 1.00 91.75 104 SER A O 1
ATOM 784 N N . LYS A 1 105 ? -25.439 9.343 27.239 1.00 90.88 105 LYS A N 1
ATOM 785 C CA . LYS A 1 105 ? -25.001 8.264 26.343 1.00 90.88 105 LYS A CA 1
ATOM 786 C C . LYS A 1 105 ? -23.978 7.349 27.021 1.00 90.88 105 LYS A C 1
ATOM 788 O O . LYS A 1 105 ? -24.095 6.133 26.918 1.00 90.88 105 LYS A O 1
ATOM 793 N N . LEU A 1 106 ? -23.012 7.902 27.759 1.00 92.38 106 LEU A N 1
ATOM 794 C CA . LEU A 1 106 ? -22.062 7.112 28.550 1.00 92.38 106 LEU A CA 1
ATOM 795 C C . LEU A 1 106 ? -22.782 6.221 29.573 1.00 92.38 106 LEU A C 1
ATOM 797 O O . LEU A 1 106 ? -22.443 5.048 29.681 1.00 92.38 106 LEU A O 1
ATOM 801 N N . GLN A 1 107 ? -23.799 6.743 30.264 1.00 93.12 107 GLN A N 1
ATOM 802 C CA . GLN A 1 107 ? -24.634 5.964 31.187 1.00 93.12 107 GLN A CA 1
ATOM 803 C C . GLN A 1 107 ? -25.369 4.826 30.469 1.00 93.12 107 GLN A C 1
ATOM 805 O O . GLN A 1 107 ? -25.277 3.685 30.900 1.00 93.12 107 GLN A O 1
ATOM 810 N N . SER A 1 108 ? -25.990 5.101 29.321 1.00 91.88 108 SER A N 1
ATOM 811 C CA . SER A 1 108 ? -26.698 4.073 28.538 1.00 91.88 108 SER A CA 1
ATOM 812 C C . SER A 1 108 ? -25.771 2.919 28.132 1.00 91.88 108 SER A C 1
ATOM 814 O O . SER A 1 108 ? -26.118 1.748 28.258 1.00 91.88 108 SER A O 1
ATOM 816 N N . TYR A 1 109 ? -24.549 3.240 27.696 1.00 91.06 109 TYR A N 1
ATOM 817 C CA . TYR A 1 109 ? -23.548 2.230 27.350 1.00 91.06 109 TYR A CA 1
ATOM 818 C C . TYR A 1 109 ? -22.986 1.501 28.573 1.00 91.06 109 TYR A C 1
ATOM 820 O O . TYR A 1 109 ? -22.667 0.320 28.477 1.00 91.06 109 TYR A O 1
ATOM 828 N N . ARG A 1 110 ? -22.865 2.172 29.723 1.00 92.44 110 ARG A N 1
ATOM 829 C CA . ARG A 1 110 ? -22.513 1.516 30.987 1.00 92.44 110 ARG A CA 1
ATOM 830 C C . ARG A 1 110 ? -23.540 0.448 31.340 1.00 92.44 110 ARG A C 1
ATOM 832 O O . ARG A 1 110 ? -23.156 -0.671 31.665 1.00 92.44 110 ARG A O 1
ATOM 839 N N . ASP A 1 111 ? -24.817 0.803 31.268 1.00 90.06 111 ASP A N 1
ATOM 840 C CA . ASP A 1 111 ? -25.912 -0.085 31.639 1.00 90.06 111 ASP A CA 1
ATOM 841 C C . ASP A 1 111 ? -25.961 -1.298 30.708 1.00 90.06 111 ASP A C 1
ATOM 843 O O . ASP A 1 111 ? -26.087 -2.420 31.190 1.00 90.06 111 ASP A O 1
ATOM 847 N N . GLU A 1 112 ? -25.724 -1.109 29.406 1.00 88.75 112 GLU A N 1
ATOM 848 C CA . GLU A 1 112 ? -25.634 -2.216 28.446 1.00 88.75 112 GLU A CA 1
ATOM 849 C C . GLU A 1 112 ? -24.399 -3.112 28.673 1.00 88.75 112 GLU A C 1
ATOM 851 O O . GLU A 1 112 ? -24.477 -4.321 28.484 1.00 88.75 112 GLU A O 1
ATOM 856 N N . LEU A 1 113 ? -23.265 -2.568 29.138 1.00 88.06 113 LEU A N 1
ATOM 857 C CA . LEU A 1 113 ? -22.073 -3.367 29.477 1.00 88.06 113 LEU A CA 1
ATOM 858 C C . LEU A 1 113 ? -22.207 -4.151 30.790 1.00 88.06 113 LEU A C 1
ATOM 860 O O . LEU A 1 113 ? -21.545 -5.174 30.962 1.00 88.06 113 LEU A O 1
ATOM 864 N N . VAL A 1 114 ? -22.997 -3.642 31.738 1.00 85.19 114 VAL A N 1
ATOM 865 C CA . VAL A 1 114 ? -23.285 -4.300 33.027 1.00 85.19 114 VAL A CA 1
ATOM 866 C C . VAL A 1 114 ? -24.480 -5.248 32.903 1.00 85.19 114 VAL A C 1
ATOM 868 O O . VAL A 1 114 ? -24.722 -6.068 33.793 1.00 85.19 114 VAL A O 1
ATOM 871 N N . ARG A 1 115 ? -25.232 -5.146 31.803 1.00 77.62 115 ARG A N 1
ATOM 872 C CA . ARG A 1 115 ? -26.417 -5.947 31.546 1.00 77.62 115 ARG A CA 1
ATOM 873 C C . ARG A 1 115 ? -26.061 -7.428 31.528 1.00 77.62 115 ARG A C 1
ATOM 875 O O . ARG A 1 115 ? -25.512 -7.949 30.568 1.00 77.62 115 ARG A O 1
ATOM 882 N N . ASN A 1 116 ? -26.472 -8.107 32.591 1.00 62.47 116 ASN A N 1
ATOM 883 C CA . ASN A 1 116 ? -26.344 -9.554 32.731 1.00 62.47 116 ASN A CA 1
ATOM 884 C C . ASN A 1 116 ? -27.686 -10.270 32.512 1.00 62.47 116 ASN A C 1
ATOM 886 O O . ASN A 1 116 ? -27.772 -11.469 32.747 1.00 62.47 116 ASN A O 1
ATOM 890 N N . THR A 1 117 ? -28.743 -9.556 32.098 1.00 54.91 117 THR A N 1
ATOM 891 C CA . THR A 1 117 ? -30.107 -10.083 31.914 1.00 54.91 117 THR A CA 1
ATOM 892 C C . THR A 1 117 ? -30.812 -9.464 30.698 1.00 54.91 117 THR A C 1
ATOM 894 O O . THR A 1 117 ? -30.881 -8.245 30.522 1.00 54.91 117 THR A O 1
ATOM 897 N N . GLY A 1 118 ? -31.349 -10.323 29.834 1.00 59.28 118 GLY A N 1
ATOM 898 C CA . GLY A 1 118 ? -32.233 -10.000 28.715 1.00 59.28 118 GLY A CA 1
ATOM 899 C C . GLY A 1 118 ? -33.672 -10.461 28.987 1.00 59.28 118 GLY A C 1
ATOM 900 O O . GLY A 1 118 ? -33.927 -11.058 30.033 1.00 59.28 118 GLY A O 1
ATOM 901 N N . PRO A 1 119 ? -34.613 -10.208 28.056 1.00 58.16 119 PRO A N 1
ATOM 902 C CA . PRO A 1 119 ? -36.009 -10.647 28.179 1.00 58.16 119 PRO A CA 1
ATOM 903 C C . PRO A 1 119 ? -36.161 -12.160 28.415 1.00 58.16 119 PRO A C 1
ATOM 905 O O . PRO A 1 119 ? -37.091 -12.576 29.095 1.00 58.16 119 PRO A O 1
ATOM 908 N N . ASP A 1 120 ? -35.206 -12.953 27.916 1.00 54.31 120 ASP A N 1
ATOM 909 C CA . ASP A 1 120 ? -35.231 -14.421 27.928 1.00 54.31 120 ASP A CA 1
ATOM 910 C C . ASP A 1 120 ? -34.221 -15.062 28.913 1.00 54.31 120 ASP A C 1
ATOM 912 O O . ASP A 1 120 ? -33.936 -16.255 28.817 1.00 54.31 120 ASP A O 1
ATOM 916 N N . GLY A 1 121 ? -33.652 -14.298 29.860 1.00 57.69 121 GLY A N 1
ATOM 917 C CA . GLY A 1 121 ? -32.721 -14.814 30.882 1.00 57.69 121 GLY A CA 1
ATOM 918 C C . GLY A 1 121 ? -31.332 -14.158 30.875 1.00 57.69 121 GLY A C 1
ATOM 919 O O . GLY A 1 121 ? -31.165 -13.077 30.306 1.00 57.69 121 GLY A O 1
ATOM 920 N N . PRO A 1 122 ? -30.326 -14.745 31.555 1.00 61.75 122 PRO A N 1
ATOM 921 C CA . PRO A 1 122 ? -29.009 -14.136 31.669 1.00 61.75 122 PRO A CA 1
ATOM 922 C C . PRO A 1 122 ? -28.309 -14.037 30.309 1.00 61.75 122 PRO A C 1
ATOM 924 O O . PRO A 1 122 ? -28.158 -15.032 29.601 1.00 61.75 122 PRO A O 1
ATOM 927 N N . VAL A 1 123 ? -27.879 -12.829 29.946 1.00 65.44 123 VAL A N 1
ATOM 928 C CA . VAL A 1 123 ? -27.126 -12.573 28.712 1.00 65.44 123 VAL A CA 1
ATOM 929 C C . VAL A 1 123 ? -25.654 -12.519 29.085 1.00 65.44 123 VAL A C 1
ATOM 931 O O . VAL A 1 123 ? -25.238 -11.646 29.840 1.00 65.44 123 VAL A O 1
ATOM 934 N N . ASN A 1 124 ? -24.873 -13.468 28.574 1.00 72.12 124 ASN A N 1
ATOM 935 C CA . ASN A 1 124 ? -23.418 -13.390 28.646 1.00 72.12 124 ASN A CA 1
ATOM 936 C C . ASN A 1 124 ? -22.941 -12.401 27.591 1.00 72.12 124 ASN A C 1
ATOM 938 O O . ASN A 1 124 ? -23.321 -12.546 26.431 1.00 72.12 124 ASN A O 1
ATOM 942 N N . LEU A 1 125 ? -22.101 -11.445 27.985 1.00 83.69 125 LEU A N 1
ATOM 943 C CA . LEU A 1 125 ? -21.500 -10.504 27.054 1.00 83.69 125 LEU A CA 1
ATOM 944 C C . LEU A 1 125 ? -20.374 -11.210 26.297 1.00 83.69 125 LEU A C 1
ATOM 946 O O . LEU A 1 125 ? -19.270 -11.389 26.813 1.00 83.69 125 LEU A O 1
ATOM 950 N N . ASP A 1 126 ? -20.653 -11.639 25.073 1.00 87.31 126 ASP A N 1
ATOM 951 C CA . ASP A 1 126 ? -19.664 -12.318 24.240 1.00 87.31 126 ASP A CA 1
ATOM 952 C C . ASP A 1 126 ? -18.768 -11.329 23.463 1.00 87.31 126 ASP A C 1
ATOM 954 O O . ASP A 1 126 ? -18.968 -10.107 23.444 1.00 87.31 126 ASP A O 1
ATOM 958 N N . LEU A 1 127 ? -17.740 -11.861 22.787 1.00 89.25 127 LEU A N 1
ATOM 959 C CA . LEU A 1 127 ? -16.831 -11.051 21.969 1.00 89.25 127 LEU A CA 1
ATOM 960 C C . LEU A 1 127 ? -17.566 -10.240 20.893 1.00 89.25 127 LEU A C 1
ATOM 962 O O . LEU A 1 127 ? -17.157 -9.117 20.581 1.00 89.25 127 LEU A O 1
ATOM 966 N N . LYS A 1 128 ? -18.603 -10.823 20.286 1.00 87.50 128 LYS A N 1
ATOM 967 C CA . LYS A 1 128 ? -19.329 -10.202 19.182 1.00 87.50 128 LYS A CA 1
ATOM 968 C C . LYS A 1 128 ? -20.103 -8.997 19.706 1.00 87.50 128 LYS A C 1
ATOM 970 O O . LYS A 1 128 ? -19.912 -7.902 19.188 1.00 87.50 128 LYS A O 1
ATOM 975 N N . GLN A 1 129 ? -20.880 -9.180 20.766 1.00 87.94 129 GLN A N 1
ATOM 976 C CA . GLN A 1 129 ? -21.663 -8.132 21.406 1.00 87.94 129 GLN A CA 1
ATOM 977 C C . GLN A 1 129 ? -20.773 -6.991 21.896 1.00 87.94 129 GLN A C 1
ATOM 979 O O . GLN A 1 129 ? -21.024 -5.841 21.546 1.00 87.94 129 GLN A O 1
ATOM 984 N N . LEU A 1 130 ? -19.677 -7.277 22.609 1.00 90.25 130 LEU A N 1
ATOM 985 C CA . LEU A 1 130 ? -18.768 -6.220 23.067 1.00 90.25 130 LEU A CA 1
ATOM 986 C C . LEU A 1 130 ? -18.108 -5.466 21.894 1.00 90.25 130 LEU A C 1
ATOM 988 O O . LEU A 1 130 ? -17.927 -4.246 21.950 1.00 90.25 130 LEU A O 1
ATOM 992 N N . SER A 1 131 ? -17.759 -6.161 20.806 1.00 88.94 131 SER A N 1
ATOM 993 C CA . SER A 1 131 ? -17.211 -5.524 19.600 1.00 88.94 131 SER A CA 1
ATOM 994 C C . SER A 1 131 ? -18.241 -4.662 18.864 1.00 88.94 131 SER A C 1
ATOM 996 O O . SER A 1 131 ? -17.886 -3.582 18.371 1.00 88.94 131 SER A O 1
ATOM 998 N N . ASP A 1 132 ? -19.489 -5.120 18.787 1.00 88.25 132 ASP A N 1
ATOM 999 C CA . ASP A 1 132 ? -20.605 -4.408 18.167 1.00 88.25 132 ASP A CA 1
ATOM 1000 C C . ASP A 1 132 ? -20.956 -3.155 18.983 1.00 88.25 132 ASP A C 1
ATOM 1002 O O . ASP A 1 132 ? -20.962 -2.057 18.421 1.00 88.25 132 ASP A O 1
ATOM 1006 N N . LEU A 1 133 ? -21.082 -3.279 20.311 1.00 89.62 133 LEU A N 1
ATOM 1007 C CA . LEU A 1 133 ? -21.279 -2.154 21.234 1.00 89.62 133 LEU A CA 1
ATOM 1008 C C . LEU A 1 133 ? -20.161 -1.122 21.104 1.00 89.62 133 LEU A C 1
ATOM 1010 O O . LEU A 1 133 ? -20.423 0.066 20.950 1.00 89.62 133 LEU A O 1
ATOM 1014 N N . ARG A 1 134 ? -18.894 -1.550 21.080 1.00 90.19 134 ARG A N 1
ATOM 1015 C CA . ARG A 1 134 ? -17.760 -0.634 20.879 1.00 90.19 134 ARG A CA 1
ATOM 1016 C C . ARG A 1 134 ? -17.848 0.111 19.539 1.00 90.19 134 ARG A C 1
ATOM 1018 O O . ARG A 1 134 ? -17.462 1.280 19.449 1.00 90.19 134 ARG A O 1
ATOM 1025 N N . SER A 1 135 ? -18.294 -0.570 18.485 1.00 87.12 135 SER A N 1
ATOM 1026 C CA . SER A 1 135 ? -18.412 0.008 17.143 1.00 87.12 135 SER A CA 1
ATOM 1027 C C . SER A 1 135 ? -19.543 1.037 17.077 1.00 87.12 135 SER A C 1
ATOM 1029 O O . SER A 1 135 ? -19.333 2.133 16.552 1.00 87.12 135 SER A O 1
ATOM 1031 N N . GLN A 1 136 ? -20.697 0.717 17.667 1.00 85.69 136 GLN A N 1
ATOM 1032 C CA . GLN A 1 136 ? -21.845 1.616 17.810 1.00 85.69 136 GLN A CA 1
ATOM 1033 C C . GLN A 1 136 ? -21.528 2.809 18.714 1.00 85.69 136 GLN A C 1
ATOM 1035 O O . GLN A 1 136 ? -21.790 3.940 18.321 1.00 85.69 136 GLN A O 1
ATOM 1040 N N . PHE A 1 137 ? -20.815 2.604 19.826 1.00 87.12 137 PHE A N 1
ATOM 1041 C CA . PHE A 1 137 ? -20.445 3.656 20.779 1.00 87.12 137 PHE A CA 1
ATOM 1042 C C . PHE A 1 137 ? -19.787 4.854 20.098 1.00 87.12 137 PHE A C 1
ATOM 1044 O O . PHE A 1 137 ? -20.111 6.015 20.348 1.00 87.12 137 PHE A O 1
ATOM 1051 N N . ARG A 1 138 ? -18.866 4.588 19.170 1.00 80.00 138 ARG A N 1
ATOM 1052 C CA . ARG A 1 138 ? -18.185 5.663 18.452 1.00 80.00 138 ARG A CA 1
ATOM 1053 C C . ARG A 1 138 ? -19.116 6.416 17.501 1.00 80.00 138 ARG A C 1
ATOM 1055 O O . ARG A 1 138 ? -18.875 7.595 17.263 1.00 80.00 138 ARG A O 1
ATOM 1062 N N . MET A 1 139 ? -20.119 5.752 16.935 1.00 78.19 139 MET A N 1
ATOM 1063 C CA . MET A 1 139 ? -21.098 6.369 16.039 1.00 78.19 139 MET A CA 1
ATOM 1064 C C . MET A 1 139 ? -22.159 7.133 16.828 1.00 78.19 139 MET A C 1
ATOM 1066 O O . MET A 1 139 ? -22.418 8.280 16.502 1.00 78.19 139 MET A O 1
ATOM 1070 N N . ASP A 1 140 ? -22.684 6.580 17.912 1.00 77.56 140 ASP A N 1
ATOM 1071 C CA . ASP A 1 140 ? -23.805 7.181 18.638 1.00 77.56 140 ASP A CA 1
ATOM 1072 C C . ASP A 1 140 ? -23.367 8.368 19.500 1.00 77.56 140 ASP A C 1
ATOM 1074 O O . ASP A 1 140 ? -24.067 9.380 19.599 1.00 77.56 140 ASP A O 1
ATOM 1078 N N . VAL A 1 141 ? -22.177 8.291 20.109 1.00 72.44 141 VAL A N 1
ATOM 1079 C CA . VAL A 1 141 ? -21.692 9.358 21.001 1.00 72.44 141 VAL A CA 1
ATOM 1080 C C . VAL A 1 141 ? -21.044 10.510 20.227 1.00 72.44 141 VAL A C 1
ATOM 1082 O O . VAL A 1 141 ? -21.067 11.651 20.687 1.00 72.44 141 VAL A O 1
ATOM 1085 N N . LYS A 1 142 ? -20.517 10.254 19.021 1.00 68.00 142 LYS A N 1
ATOM 1086 C CA . LYS A 1 142 ? -19.881 11.285 18.177 1.00 68.00 142 LYS A CA 1
ATOM 1087 C C . LYS A 1 142 ? -20.708 11.720 16.963 1.00 68.00 142 LYS A C 1
ATOM 1089 O O . LYS A 1 142 ? -20.557 12.852 16.520 1.00 68.00 142 LYS A O 1
ATOM 1094 N N . GLY A 1 143 ? -21.511 10.830 16.389 1.00 59.16 143 GLY A N 1
ATOM 1095 C CA . GLY A 1 143 ? -21.961 10.884 14.994 1.00 59.16 143 GLY A CA 1
ATOM 1096 C C . GLY A 1 143 ? -22.822 12.081 14.617 1.00 59.16 143 GLY A C 1
ATOM 1097 O O . GLY A 1 143 ? -22.663 12.601 13.517 1.00 59.16 143 GLY A O 1
ATOM 1098 N N . GLU A 1 144 ? -23.674 12.560 15.517 1.00 56.25 144 GLU A N 1
ATOM 1099 C CA . GLU A 1 144 ? -24.584 13.675 15.221 1.00 56.25 144 GLU A CA 1
ATOM 1100 C C . GLU A 1 144 ? -24.004 15.048 15.580 1.00 56.25 144 GLU A C 1
ATOM 1102 O O . GLU A 1 144 ? -24.597 16.071 15.248 1.00 56.25 144 GLU A O 1
ATOM 1107 N N . ARG A 1 145 ? -22.836 15.103 16.238 1.00 64.19 145 ARG A N 1
ATOM 1108 C CA . ARG A 1 145 ? -22.270 16.347 16.778 1.00 64.19 145 ARG A CA 1
ATOM 1109 C C . ARG A 1 145 ? -21.111 16.829 15.898 1.00 64.19 145 ARG A C 1
ATOM 1111 O O . ARG A 1 145 ? -20.019 16.262 15.977 1.00 64.19 145 ARG A O 1
ATOM 1118 N N . PRO A 1 146 ? -21.295 17.895 15.085 1.00 60.81 146 PRO A N 1
ATOM 1119 C CA . PRO A 1 146 ? -20.255 18.393 14.179 1.00 60.81 146 PRO A CA 1
ATOM 1120 C C . PRO A 1 146 ? -19.018 18.906 14.928 1.00 60.81 146 PRO A C 1
ATOM 1122 O O . PRO A 1 146 ? -17.905 18.848 14.408 1.00 60.81 146 PRO A O 1
ATOM 1125 N N . VAL A 1 147 ? -19.215 19.397 16.157 1.00 68.38 147 VAL A N 1
ATOM 1126 C CA . VAL A 1 147 ? -18.170 19.893 17.055 1.00 68.38 147 VAL A CA 1
ATOM 1127 C C . VAL A 1 147 ? -18.489 19.416 18.470 1.00 68.38 147 VAL A C 1
ATOM 1129 O O . VAL A 1 147 ? -19.515 19.776 19.042 1.00 68.38 147 VAL A O 1
ATOM 1132 N N . LEU A 1 148 ? -17.605 18.595 19.033 1.00 73.06 148 LEU A N 1
ATOM 1133 C CA . LEU A 1 148 ? -17.659 18.171 20.431 1.00 73.06 148 LEU A CA 1
ATOM 1134 C C . LEU A 1 148 ? -16.755 19.067 21.284 1.00 73.06 148 LEU A C 1
ATOM 1136 O O . LEU A 1 148 ? -15.674 19.444 20.819 1.00 73.06 148 LEU A O 1
ATOM 1140 N N . PRO A 1 149 ? -17.108 19.342 22.553 1.00 77.69 149 PRO A N 1
ATOM 1141 C CA . PRO A 1 149 ? -16.141 19.857 23.512 1.00 77.69 149 PRO A CA 1
ATOM 1142 C C . PRO A 1 149 ? -14.922 18.923 23.588 1.00 77.69 149 PRO A C 1
ATOM 1144 O O . PRO A 1 149 ? -15.077 17.704 23.685 1.00 77.69 149 PRO A O 1
ATOM 1147 N N . ASN A 1 150 ? -13.705 19.480 23.607 1.00 82.12 150 ASN A N 1
ATOM 1148 C CA . ASN A 1 150 ? -12.461 18.689 23.615 1.00 82.12 150 ASN A CA 1
ATOM 1149 C C . ASN A 1 150 ? -12.415 17.637 24.740 1.00 82.12 150 ASN A C 1
ATOM 1151 O O . ASN A 1 150 ? -11.853 16.558 24.561 1.00 82.12 150 ASN A O 1
ATOM 1155 N N . ARG A 1 151 ? -13.019 17.930 25.902 1.00 82.88 151 ARG A N 1
ATOM 1156 C CA . ARG A 1 151 ? -13.091 16.988 27.031 1.00 82.88 151 ARG A CA 1
ATOM 1157 C C . ARG A 1 151 ? -14.010 15.799 26.747 1.00 82.88 151 ARG A C 1
ATOM 1159 O O . ARG A 1 151 ? -13.633 14.681 27.085 1.00 82.88 151 ARG A O 1
ATOM 1166 N N . SER A 1 152 ? -15.152 16.024 26.100 1.00 86.06 152 SER A N 1
ATOM 1167 C CA . SER A 1 152 ? -16.087 14.967 25.700 1.00 86.06 152 SER A CA 1
ATOM 1168 C C . SER A 1 152 ? -15.474 14.062 24.633 1.00 86.06 152 SER A C 1
ATOM 1170 O O . SER A 1 152 ? -15.541 12.844 24.760 1.00 86.06 152 SER A O 1
ATOM 1172 N N . ASP A 1 153 ? -14.783 14.622 23.631 1.00 86.56 153 ASP A N 1
ATOM 1173 C CA . ASP A 1 153 ? -14.075 13.799 22.635 1.00 86.56 153 ASP A CA 1
ATOM 1174 C C . ASP A 1 153 ? -12.958 12.964 23.286 1.00 86.56 153 ASP A C 1
ATOM 1176 O O . ASP A 1 153 ? -12.825 11.775 22.997 1.00 86.56 153 ASP A O 1
ATOM 1180 N N . ALA A 1 154 ? -12.204 13.538 24.231 1.00 89.62 154 ALA A N 1
ATOM 1181 C CA . ALA A 1 154 ? -11.193 12.796 24.984 1.00 89.62 154 ALA A CA 1
ATOM 1182 C C . ALA A 1 154 ? -11.801 11.672 25.846 1.00 89.62 154 ALA A C 1
ATOM 1184 O O . ALA A 1 154 ? -11.244 10.574 25.892 1.00 89.62 154 ALA A O 1
ATOM 1185 N N . ALA A 1 155 ? -12.945 11.921 26.491 1.00 90.75 155 ALA A N 1
ATOM 1186 C CA . ALA A 1 155 ? -13.685 10.916 27.251 1.00 90.75 155 ALA A CA 1
ATOM 1187 C C . ALA A 1 155 ? -14.116 9.740 26.358 1.00 90.75 155 ALA A C 1
ATOM 1189 O O . ALA A 1 155 ? -13.814 8.585 26.661 1.00 90.75 155 ALA A O 1
ATOM 1190 N N . ILE A 1 156 ? -14.722 10.035 25.201 1.00 89.94 156 ILE A N 1
ATOM 1191 C CA . ILE A 1 156 ? -15.133 9.032 24.204 1.00 89.94 156 ILE A CA 1
ATOM 1192 C C . ILE A 1 156 ? -13.931 8.200 23.746 1.00 89.94 156 ILE A C 1
ATOM 1194 O O . ILE A 1 156 ? -14.005 6.973 23.682 1.00 89.94 156 ILE A O 1
ATOM 1198 N N . GLN A 1 157 ? -12.797 8.839 23.448 1.00 91.06 157 GLN A N 1
ATOM 1199 C CA . GLN A 1 157 ? -11.589 8.127 23.025 1.00 91.06 157 GLN A CA 1
ATOM 1200 C C . GLN A 1 157 ? -11.053 7.185 24.113 1.00 91.06 157 GLN A C 1
ATOM 1202 O O . GLN A 1 157 ? -10.658 6.059 23.798 1.00 91.06 157 GLN A O 1
ATOM 1207 N N . ARG A 1 158 ? -11.058 7.613 25.384 1.00 94.19 158 ARG A N 1
ATOM 1208 C CA . ARG A 1 158 ? -10.610 6.784 26.513 1.00 94.19 158 ARG A CA 1
ATOM 1209 C C . ARG A 1 158 ? -11.528 5.586 26.746 1.00 94.19 158 ARG A C 1
ATOM 1211 O O . ARG A 1 158 ? -11.022 4.475 26.884 1.00 94.19 158 ARG A O 1
ATOM 1218 N N . VAL A 1 159 ? -12.847 5.774 26.702 1.00 94.12 159 VAL A N 1
ATOM 1219 C CA . VAL A 1 159 ? -13.824 4.676 26.835 1.00 94.12 159 VAL A CA 1
ATOM 1220 C C . VAL A 1 159 ? -13.713 3.684 25.676 1.00 94.12 159 VAL A C 1
ATOM 1222 O O . VAL A 1 159 ? -13.614 2.479 25.900 1.00 94.12 159 VAL A O 1
ATOM 1225 N N . TYR A 1 160 ? -13.626 4.175 24.437 1.00 92.50 160 TYR A N 1
ATOM 1226 C CA . TYR A 1 160 ? -13.435 3.323 23.259 1.00 92.50 160 TYR A CA 1
ATOM 1227 C C . TYR A 1 160 ? -12.155 2.475 23.360 1.00 92.50 160 TYR A C 1
ATOM 1229 O O . TYR A 1 160 ? -12.126 1.302 22.964 1.00 92.50 160 TYR A O 1
ATOM 1237 N N . LYS A 1 161 ? -11.079 3.065 23.899 1.00 94.44 161 LYS A N 1
ATOM 1238 C CA . LYS A 1 161 ? -9.834 2.347 24.177 1.00 94.44 161 LYS A CA 1
ATOM 1239 C C . LYS A 1 161 ? -10.042 1.284 25.259 1.00 94.44 161 LYS A C 1
ATOM 1241 O O . LYS A 1 161 ? -9.655 0.147 25.029 1.00 94.44 161 LYS A O 1
ATOM 1246 N N . ALA A 1 162 ? -10.700 1.611 26.369 1.00 95.62 162 ALA A N 1
ATOM 1247 C CA . ALA A 1 162 ? -10.957 0.663 27.452 1.00 95.62 162 ALA A CA 1
ATOM 1248 C C . ALA A 1 162 ? -11.778 -0.559 26.989 1.00 95.62 162 ALA A C 1
ATOM 1250 O O . ALA A 1 162 ? -11.381 -1.689 27.257 1.00 95.62 162 ALA A O 1
ATOM 1251 N N . MET A 1 163 ? -12.831 -0.358 26.184 1.00 93.44 163 MET A N 1
ATOM 1252 C CA . MET A 1 163 ? -13.573 -1.462 25.544 1.00 93.44 163 MET A CA 1
ATOM 1253 C C . MET A 1 163 ? -12.672 -2.317 24.638 1.00 93.44 163 MET A C 1
ATOM 1255 O O . MET A 1 163 ? -12.782 -3.541 24.600 1.00 93.44 163 MET A O 1
ATOM 1259 N N . THR A 1 164 ? -11.757 -1.684 23.896 1.00 93.69 164 THR A N 1
ATOM 1260 C CA . THR A 1 164 ? -10.780 -2.401 23.061 1.00 93.69 164 THR A CA 1
ATOM 1261 C C . THR A 1 164 ? -9.790 -3.204 23.904 1.00 93.69 164 THR A C 1
ATOM 1263 O O . THR A 1 164 ? -9.432 -4.317 23.521 1.00 93.69 164 THR A O 1
ATOM 1266 N N . ASP A 1 165 ? -9.354 -2.661 25.036 1.00 95.12 165 ASP A N 1
ATOM 1267 C CA . ASP A 1 165 ? -8.424 -3.318 25.950 1.00 95.12 165 ASP A CA 1
ATOM 1268 C C . ASP A 1 165 ? -9.082 -4.511 26.657 1.00 95.12 165 ASP A C 1
ATOM 1270 O O . ASP A 1 165 ? -8.425 -5.535 26.832 1.00 95.12 165 ASP A O 1
ATOM 1274 N N . ASP A 1 166 ? -10.380 -4.446 26.968 1.00 94.69 166 ASP A N 1
ATOM 1275 C CA . ASP A 1 166 ? -11.133 -5.595 27.488 1.00 94.69 166 ASP A CA 1
ATOM 1276 C C . ASP A 1 166 ? -11.314 -6.699 26.441 1.00 94.69 166 ASP A C 1
ATOM 1278 O O . ASP A 1 166 ? -11.042 -7.862 26.739 1.00 94.69 166 ASP A O 1
ATOM 1282 N N . ILE A 1 167 ? -11.642 -6.350 25.190 1.00 93.56 167 ILE A N 1
ATOM 1283 C CA . ILE A 1 167 ? -11.647 -7.309 24.068 1.00 93.56 167 ILE A CA 1
ATOM 1284 C C . ILE A 1 167 ? -10.276 -7.984 23.924 1.00 93.56 167 ILE A C 1
ATOM 1286 O O . ILE A 1 167 ? -10.171 -9.208 23.827 1.00 93.56 167 ILE A O 1
ATOM 1290 N N . ASN A 1 168 ? -9.208 -7.184 23.899 1.00 94.88 168 ASN A N 1
ATOM 1291 C CA . ASN A 1 168 ? -7.848 -7.684 23.733 1.00 94.88 168 ASN A CA 1
ATOM 1292 C C . ASN A 1 168 ? -7.423 -8.560 24.917 1.00 94.88 168 ASN A C 1
ATOM 1294 O O . ASN A 1 168 ? -6.795 -9.597 24.714 1.00 94.88 168 ASN A O 1
ATOM 1298 N N . GLY A 1 169 ? -7.775 -8.155 26.138 1.00 94.88 169 GLY A N 1
ATOM 1299 C CA . GLY A 1 169 ? -7.521 -8.906 27.360 1.00 94.88 169 GLY A CA 1
ATOM 1300 C C . GLY A 1 169 ? -8.218 -10.259 27.339 1.00 94.88 169 GLY A C 1
ATOM 1301 O O . GLY A 1 169 ? -7.562 -11.271 27.567 1.00 94.88 169 GLY A O 1
ATOM 1302 N N . ALA A 1 170 ? -9.501 -10.294 26.971 1.00 93.62 170 ALA A N 1
ATOM 1303 C CA . ALA A 1 170 ? -10.265 -11.531 26.861 1.00 93.62 170 ALA A CA 1
ATOM 1304 C C . ALA A 1 170 ? -9.658 -12.490 25.826 1.00 93.62 170 ALA A C 1
ATOM 1306 O O . ALA A 1 170 ? -9.448 -13.664 26.124 1.00 93.62 170 ALA A O 1
ATOM 1307 N N . ILE A 1 171 ? -9.303 -11.998 24.633 1.00 94.38 171 ILE A N 1
ATOM 1308 C CA . ILE A 1 171 ? -8.649 -12.822 23.604 1.00 94.38 171 ILE A CA 1
ATOM 1309 C C . ILE A 1 171 ? -7.275 -13.308 24.083 1.00 94.38 171 ILE A C 1
ATOM 1311 O O . ILE A 1 171 ? -6.939 -14.474 23.900 1.00 94.38 171 ILE A O 1
ATOM 1315 N N . GLY A 1 172 ? -6.474 -12.433 24.695 1.00 94.94 172 GLY A N 1
ATOM 1316 C CA . GLY A 1 172 ? -5.140 -12.779 25.185 1.00 94.94 172 GLY A CA 1
ATOM 1317 C C . GLY A 1 172 ? -5.168 -13.832 26.294 1.00 94.94 172 GLY A C 1
ATOM 1318 O O . GLY A 1 172 ? -4.339 -14.738 26.284 1.00 94.94 172 GLY A O 1
ATOM 1319 N N . GLN A 1 173 ? -6.139 -13.744 27.207 1.00 94.56 173 GLN A N 1
ATOM 1320 C CA . GLN A 1 173 ? -6.330 -14.698 28.30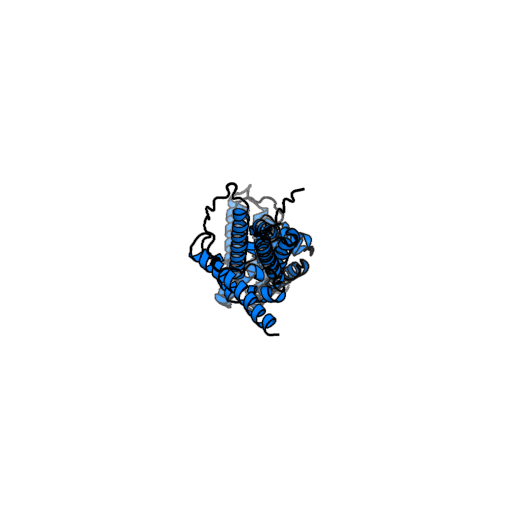2 1.00 94.56 173 GLN A CA 1
ATOM 1321 C C . GLN A 1 173 ? -6.828 -16.061 27.810 1.00 94.56 173 GLN A C 1
ATOM 1323 O O . GLN A 1 173 ? -6.318 -17.081 28.258 1.00 94.56 173 GLN A O 1
ATOM 1328 N N . ASN A 1 174 ? -7.787 -16.087 26.879 1.00 93.50 174 ASN A N 1
ATOM 1329 C CA . ASN A 1 174 ? -8.431 -17.334 26.450 1.00 93.50 174 ASN A CA 1
ATOM 1330 C C . ASN A 1 174 ? -7.708 -18.028 25.285 1.00 93.50 174 ASN A C 1
ATOM 1332 O O . ASN A 1 174 ? -7.659 -19.252 25.233 1.00 93.50 174 ASN A O 1
ATOM 1336 N N . LEU A 1 175 ? -7.138 -17.268 24.342 1.00 93.88 175 LEU A N 1
ATOM 1337 C CA . LEU A 1 175 ? -6.551 -17.795 23.097 1.00 93.88 175 LEU A CA 1
ATOM 1338 C C . LEU A 1 175 ? -5.050 -17.510 22.948 1.00 93.88 175 LEU A C 1
ATOM 1340 O O . LEU A 1 175 ? -4.438 -17.888 21.942 1.00 93.88 175 LEU A O 1
ATOM 1344 N N . GLY A 1 176 ? -4.454 -16.818 23.920 1.00 95.19 176 GLY A N 1
ATOM 1345 C CA . GLY A 1 176 ? -3.035 -16.492 23.952 1.00 95.19 176 GLY A CA 1
ATOM 1346 C C . GLY A 1 176 ? -2.629 -15.263 23.130 1.00 95.19 176 GLY A C 1
ATOM 1347 O O . GLY A 1 176 ? -3.323 -14.769 22.235 1.00 95.19 176 GLY A O 1
ATOM 1348 N N . ASN A 1 177 ? -1.420 -14.778 23.420 1.00 93.81 177 ASN A N 1
ATOM 1349 C CA . ASN A 1 177 ? -0.878 -13.540 22.853 1.00 93.81 177 ASN A CA 1
ATOM 1350 C C . ASN A 1 177 ? -0.645 -13.592 21.334 1.00 93.81 177 ASN A C 1
ATOM 1352 O O . ASN A 1 177 ? -0.722 -12.560 20.670 1.00 93.81 177 ASN A O 1
ATOM 1356 N N . ASP A 1 178 ? -0.351 -14.760 20.761 1.00 92.69 178 ASP A N 1
ATOM 1357 C CA . ASP A 1 178 ? -0.152 -14.880 19.311 1.00 92.69 178 ASP A CA 1
ATOM 1358 C C . ASP A 1 178 ? -1.461 -14.658 18.535 1.00 92.69 178 ASP A C 1
ATOM 1360 O O . ASP A 1 178 ? -1.505 -13.891 17.566 1.00 92.69 178 ASP A O 1
ATOM 1364 N N . THR A 1 179 ? -2.554 -15.252 19.018 1.00 93.19 179 THR A N 1
ATOM 1365 C CA . THR A 1 179 ? -3.900 -15.056 18.473 1.00 93.19 179 THR A CA 1
ATOM 1366 C C . THR A 1 179 ? -4.330 -13.597 18.587 1.00 93.19 179 THR A C 1
ATOM 1368 O O . THR A 1 179 ? -4.812 -13.019 17.610 1.00 93.19 179 THR A O 1
ATOM 1371 N N . LEU A 1 180 ? -4.065 -12.964 19.735 1.00 93.62 180 LEU A N 1
ATOM 1372 C CA . LEU A 1 180 ? -4.315 -11.539 19.941 1.00 93.62 180 LEU A CA 1
ATOM 1373 C C . LEU A 1 180 ? -3.571 -10.661 18.921 1.00 93.62 180 LEU A C 1
ATOM 1375 O O . LEU A 1 180 ? -4.182 -9.791 18.299 1.00 93.62 180 LEU A O 1
ATOM 1379 N N . ARG A 1 181 ? -2.275 -10.902 18.682 1.00 93.25 181 ARG A N 1
ATOM 1380 C CA . ARG A 1 181 ? -1.509 -10.138 17.678 1.00 93.25 181 ARG A CA 1
ATOM 1381 C C . ARG A 1 181 ? -2.112 -10.283 16.280 1.00 93.25 181 ARG A C 1
ATOM 1383 O O . ARG A 1 181 ? -2.249 -9.295 15.559 1.00 93.25 181 ARG A O 1
ATOM 1390 N N . LYS A 1 182 ? -2.506 -11.502 15.894 1.00 90.94 182 LYS A N 1
ATOM 1391 C CA . LYS A 1 182 ? -3.152 -11.777 14.597 1.00 90.94 182 LYS A CA 1
ATOM 1392 C C . LYS A 1 182 ? -4.512 -11.084 14.476 1.00 90.94 182 LYS A C 1
ATOM 1394 O O . LYS A 1 182 ? -4.823 -10.551 13.409 1.00 90.94 182 LYS A O 1
ATOM 1399 N N . TYR A 1 183 ? -5.288 -11.053 15.558 1.00 91.75 183 TYR A N 1
ATOM 1400 C CA . TYR A 1 183 ? -6.559 -10.336 1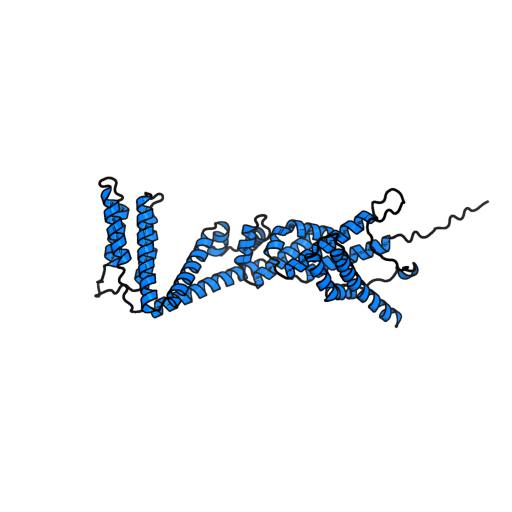5.648 1.00 91.75 183 TYR A CA 1
ATOM 1401 C C . TYR A 1 183 ? -6.376 -8.822 15.485 1.00 91.75 183 TYR A C 1
ATOM 1403 O O . TYR A 1 183 ? -7.027 -8.198 14.646 1.00 91.75 183 TYR A O 1
ATOM 1411 N N . GLN A 1 184 ? -5.436 -8.231 16.226 1.00 91.81 184 GLN A N 1
ATOM 1412 C CA . GLN A 1 184 ? -5.100 -6.808 16.128 1.00 91.81 184 GLN A CA 1
ATOM 1413 C C . GLN A 1 184 ? -4.621 -6.442 14.720 1.00 91.81 184 GLN A C 1
ATOM 1415 O O . GLN A 1 184 ? -5.065 -5.439 14.161 1.00 91.81 184 GLN A O 1
ATOM 1420 N N . GLN A 1 185 ? -3.784 -7.284 14.106 1.00 90.19 185 GLN A N 1
ATOM 1421 C CA . GLN A 1 185 ? -3.349 -7.096 12.724 1.00 90.19 185 GLN A CA 1
ATOM 1422 C C . GLN A 1 185 ? -4.535 -7.122 11.749 1.00 90.19 185 GLN A C 1
ATOM 1424 O O . GLN A 1 185 ? -4.612 -6.274 10.864 1.00 90.19 185 GLN A O 1
ATOM 1429 N N . ALA A 1 186 ? -5.468 -8.067 11.897 1.00 89.75 186 ALA A N 1
ATOM 1430 C CA . ALA A 1 186 ? -6.647 -8.154 11.036 1.00 89.75 186 ALA A CA 1
ATOM 1431 C C . ALA A 1 186 ? -7.563 -6.924 11.182 1.00 89.75 186 ALA A C 1
ATOM 1433 O O . ALA A 1 186 ? -8.006 -6.372 10.176 1.00 89.75 186 ALA A O 1
ATOM 1434 N N . ASN A 1 187 ? -7.771 -6.435 12.408 1.00 86.69 187 ASN A N 1
ATOM 1435 C CA . ASN A 1 187 ? -8.506 -5.193 12.659 1.00 86.69 187 ASN A CA 1
ATOM 1436 C C . ASN A 1 187 ? -7.807 -3.966 12.064 1.00 86.69 187 ASN A C 1
ATOM 1438 O O . ASN A 1 187 ? -8.462 -3.124 11.455 1.00 86.69 187 ASN A O 1
ATOM 1442 N N . ALA A 1 188 ? -6.481 -3.876 12.187 1.00 86.69 188 ALA A N 1
ATOM 1443 C CA . ALA A 1 188 ? -5.705 -2.803 11.574 1.00 86.69 188 ALA A CA 1
ATOM 1444 C C . ALA A 1 188 ? -5.814 -2.831 10.043 1.00 86.69 188 ALA A C 1
ATOM 1446 O O . ALA A 1 188 ? -5.939 -1.779 9.427 1.00 86.69 188 ALA A O 1
ATOM 1447 N N . VAL A 1 189 ? -5.836 -4.018 9.429 1.00 84.56 189 VAL A N 1
ATOM 1448 C CA . VAL A 1 189 ? -6.053 -4.177 7.983 1.00 84.56 189 VAL A CA 1
ATOM 1449 C C . VAL A 1 189 ? -7.447 -3.703 7.572 1.00 84.56 189 VAL A C 1
ATOM 1451 O O . VAL A 1 189 ? -7.562 -2.987 6.583 1.00 84.56 189 VAL A O 1
ATOM 1454 N N . TYR A 1 190 ? -8.499 -4.036 8.326 1.00 77.69 190 TYR A N 1
ATOM 1455 C CA . TYR A 1 190 ? -9.840 -3.499 8.069 1.00 77.69 190 TYR A CA 1
ATOM 1456 C C . TYR A 1 190 ? -9.897 -1.981 8.223 1.00 77.69 190 TYR A C 1
ATOM 1458 O O . TYR A 1 190 ? -10.477 -1.306 7.376 1.00 77.69 190 TYR A O 1
ATOM 1466 N N . ALA A 1 191 ? -9.277 -1.439 9.272 1.00 76.31 191 ALA A N 1
ATOM 1467 C CA . ALA A 1 191 ? -9.232 -0.005 9.521 1.00 76.31 191 ALA A CA 1
ATOM 1468 C C . ALA A 1 191 ? -8.425 0.745 8.452 1.00 76.31 191 ALA A C 1
ATOM 1470 O O . ALA A 1 191 ? -8.856 1.807 8.021 1.00 76.31 191 ALA A O 1
ATOM 1471 N N . ASP A 1 192 ? -7.297 0.200 7.992 1.00 76.12 192 ASP A N 1
ATOM 1472 C CA . ASP A 1 192 ? -6.491 0.756 6.899 1.00 76.12 192 ASP A CA 1
ATOM 1473 C C . ASP A 1 192 ? -7.242 0.673 5.569 1.00 76.12 192 ASP A C 1
ATOM 1475 O O . ASP A 1 192 ? -7.314 1.654 4.831 1.00 76.12 192 ASP A O 1
ATOM 1479 N N . GLU A 1 193 ? -7.889 -0.459 5.285 1.00 69.44 193 GLU A N 1
ATOM 1480 C CA . GLU A 1 193 ? -8.718 -0.594 4.092 1.00 69.44 193 GLU A CA 1
ATOM 1481 C C . GLU A 1 193 ? -9.903 0.369 4.132 1.00 69.44 193 GLU A C 1
ATOM 1483 O O . GLU A 1 193 ? -10.225 0.942 3.098 1.00 69.44 193 GLU A O 1
ATOM 1488 N N . ALA A 1 194 ? -10.485 0.617 5.312 1.00 64.31 194 ALA A N 1
ATOM 1489 C CA . ALA A 1 194 ? -11.518 1.622 5.542 1.00 64.31 194 ALA A CA 1
ATOM 1490 C C . ALA A 1 194 ? -10.982 3.068 5.483 1.00 64.31 194 ALA A C 1
ATOM 1492 O O . ALA A 1 194 ? -11.663 3.969 5.000 1.00 64.31 194 ALA A O 1
ATOM 1493 N N . ALA A 1 195 ? -9.753 3.321 5.935 1.00 64.00 195 ALA A N 1
ATOM 1494 C CA . ALA A 1 195 ? -9.110 4.633 5.893 1.00 64.00 195 ALA A CA 1
ATOM 1495 C C . ALA A 1 195 ? -8.663 5.007 4.474 1.00 64.00 195 ALA A C 1
ATOM 1497 O O . ALA A 1 195 ? -8.784 6.167 4.081 1.00 64.00 195 ALA A O 1
ATOM 1498 N N . LYS A 1 196 ? -8.254 4.033 3.653 1.00 61.50 196 LYS A N 1
ATOM 1499 C CA . LYS A 1 196 ? -8.086 4.219 2.202 1.00 61.50 196 LYS A CA 1
ATOM 1500 C C . LYS A 1 196 ? -9.389 4.669 1.531 1.00 61.50 196 LYS A C 1
ATOM 1502 O O . LYS A 1 196 ? -9.320 5.400 0.545 1.00 61.50 196 LYS A O 1
ATOM 1507 N N . LEU A 1 197 ? -10.557 4.352 2.109 1.00 51.34 197 LEU A N 1
ATOM 1508 C CA . LEU A 1 197 ? -11.869 4.868 1.671 1.00 51.34 197 LEU A CA 1
ATOM 1509 C C . LEU A 1 197 ? -12.094 6.350 2.018 1.00 51.34 197 LEU A C 1
ATOM 1511 O O . LEU A 1 197 ? -13.027 6.953 1.490 1.00 51.34 197 LEU A O 1
ATOM 1515 N N . LYS A 1 198 ? -11.267 6.964 2.879 1.00 50.78 198 LYS A N 1
ATOM 1516 C CA . LYS A 1 198 ? -11.356 8.397 3.219 1.00 50.78 198 LYS A CA 1
ATOM 1517 C C . LYS A 1 198 ? -10.603 9.307 2.240 1.00 50.78 198 LYS A C 1
ATOM 1519 O O . LYS A 1 198 ? -10.881 10.501 2.214 1.00 50.78 198 LYS A O 1
ATOM 1524 N N . ASN A 1 199 ? -9.718 8.772 1.390 1.00 53.41 199 ASN A N 1
ATOM 1525 C CA . ASN A 1 199 ? -9.104 9.543 0.303 1.00 53.41 199 ASN A CA 1
ATOM 1526 C C . ASN A 1 199 ? -10.080 9.659 -0.881 1.00 53.41 199 ASN A C 1
ATOM 1528 O O . ASN A 1 199 ? -10.360 8.688 -1.579 1.00 53.41 199 ASN A O 1
ATOM 1532 N N . THR A 1 200 ? -10.591 10.866 -1.120 1.00 57.38 200 THR A N 1
ATOM 1533 C CA . THR A 1 200 ? -11.699 11.198 -2.040 1.00 57.38 200 THR A CA 1
ATOM 1534 C C . THR A 1 200 ? -11.541 10.703 -3.482 1.00 57.38 200 THR A C 1
ATOM 1536 O O . THR A 1 200 ? -12.540 10.338 -4.098 1.00 57.38 200 THR A O 1
ATOM 1539 N N . ARG A 1 201 ? -10.313 10.612 -4.014 1.00 55.19 201 ARG A N 1
ATOM 1540 C CA . ARG A 1 201 ? -10.057 10.059 -5.360 1.00 55.19 201 ARG A CA 1
ATOM 1541 C C . ARG A 1 201 ? -10.164 8.536 -5.419 1.00 55.19 201 ARG A C 1
ATOM 1543 O O . ARG A 1 201 ? -10.703 8.018 -6.382 1.00 55.19 201 ARG A O 1
ATOM 1550 N N . LEU A 1 202 ? -9.725 7.826 -4.380 1.00 54.12 202 LEU A N 1
ATOM 1551 C CA . LEU A 1 202 ? -9.878 6.370 -4.280 1.00 54.12 202 LEU A CA 1
ATOM 1552 C C . LEU A 1 202 ? -11.275 5.961 -3.792 1.00 54.12 202 LEU A C 1
ATOM 1554 O O . LEU A 1 202 ? -11.723 4.877 -4.132 1.00 54.12 202 LEU A O 1
ATOM 1558 N N . LYS A 1 203 ? -11.994 6.827 -3.064 1.00 52.75 203 LYS A N 1
ATOM 1559 C CA . LYS A 1 203 ? -13.375 6.605 -2.595 1.00 52.75 203 LYS A CA 1
ATOM 1560 C C . LYS A 1 203 ? -14.358 6.352 -3.743 1.00 52.75 203 LYS A C 1
ATOM 1562 O O . LYS A 1 203 ? -15.070 5.355 -3.714 1.00 52.75 203 LYS A O 1
ATOM 1567 N N . ASN A 1 204 ? -14.389 7.223 -4.755 1.00 52.28 204 ASN A N 1
ATOM 1568 C CA . ASN A 1 204 ? -15.290 7.053 -5.908 1.00 52.28 204 ASN A CA 1
ATOM 1569 C C . ASN A 1 204 ? -14.904 5.839 -6.771 1.00 52.28 204 ASN A C 1
ATOM 1571 O O . ASN A 1 204 ? -15.756 5.221 -7.385 1.00 52.28 204 ASN A O 1
ATOM 1575 N N . VAL A 1 205 ? -13.628 5.468 -6.731 1.00 52.41 205 VAL A N 1
ATOM 1576 C CA . VAL A 1 205 ? -12.989 4.427 -7.540 1.00 52.41 205 VAL A CA 1
ATOM 1577 C C . VAL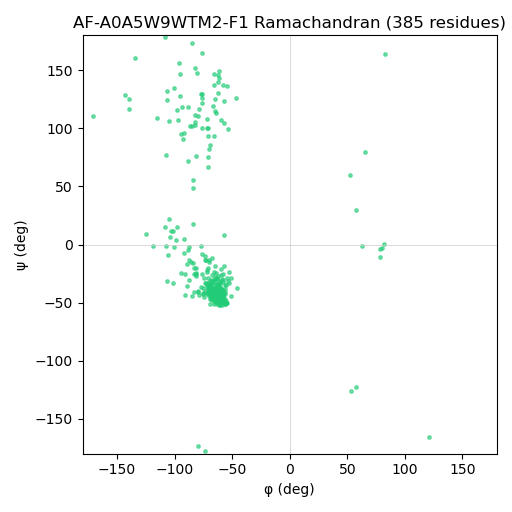 A 1 205 ? -13.179 3.036 -6.904 1.00 52.41 205 VAL A C 1
ATOM 1579 O O . VAL A 1 205 ? -13.567 2.087 -7.570 1.00 52.41 205 VAL A O 1
ATOM 1582 N N . LEU A 1 206 ? -13.003 2.902 -5.586 1.00 52.84 206 LEU A N 1
ATOM 1583 C CA . LEU A 1 206 ? -13.112 1.630 -4.857 1.00 52.84 206 LEU A CA 1
ATOM 1584 C C . LEU A 1 206 ? -14.533 1.287 -4.380 1.00 52.84 206 LEU A C 1
ATOM 1586 O O . LEU A 1 206 ? -14.834 0.104 -4.243 1.00 52.84 206 LEU A O 1
ATOM 1590 N N . MET A 1 207 ? -15.384 2.279 -4.071 1.00 47.78 207 MET A N 1
ATOM 1591 C CA . MET A 1 207 ? -16.706 2.043 -3.454 1.00 47.78 207 MET A CA 1
ATOM 1592 C C . MET A 1 207 ? -17.884 2.109 -4.428 1.00 47.78 207 MET A C 1
ATOM 1594 O O . MET A 1 207 ? -18.864 1.409 -4.204 1.00 47.78 207 MET A O 1
ATOM 1598 N N . LYS A 1 208 ? -17.832 2.952 -5.471 1.00 51.78 208 LYS A N 1
ATOM 1599 C CA . LYS A 1 208 ? -18.972 3.135 -6.392 1.00 51.78 208 LYS A CA 1
ATOM 1600 C C . LYS A 1 208 ? -18.982 2.154 -7.566 1.00 51.78 208 LYS A C 1
ATOM 1602 O O . LYS A 1 208 ? -19.919 2.168 -8.344 1.00 51.78 208 LYS A O 1
ATOM 1607 N N . GLY A 1 209 ? -17.954 1.315 -7.709 1.00 51.34 209 GLY A N 1
ATOM 1608 C CA . GLY A 1 209 ? -17.810 0.445 -8.881 1.00 51.34 209 GLY A CA 1
ATOM 1609 C C . GLY A 1 209 ? -17.269 1.163 -10.124 1.00 51.34 209 GLY A C 1
ATOM 1610 O O . GLY A 1 209 ? -16.807 0.483 -11.036 1.00 51.34 209 GLY A O 1
ATOM 1611 N N . ASP A 1 210 ? -17.186 2.497 -10.103 1.00 53.28 210 ASP A N 1
ATOM 1612 C CA . ASP A 1 210 ? -16.656 3.341 -11.182 1.00 53.28 210 ASP A CA 1
ATOM 1613 C C . ASP A 1 210 ? -15.122 3.461 -11.129 1.00 53.28 210 ASP A C 1
ATOM 1615 O O . ASP A 1 210 ? -14.532 4.544 -11.188 1.00 53.28 210 ASP A O 1
ATOM 1619 N N . LEU A 1 211 ? -14.434 2.328 -11.002 1.00 62.16 211 LEU A N 1
ATOM 1620 C CA . LEU A 1 211 ? -13.052 2.229 -11.463 1.00 62.16 211 LEU A CA 1
ATOM 1621 C C . LEU A 1 211 ? -13.111 2.269 -12.986 1.00 62.16 211 LEU A C 1
ATOM 1623 O O . LEU A 1 211 ? -13.153 1.229 -13.636 1.00 62.16 211 LEU A O 1
ATOM 1627 N N . THR A 1 212 ? -13.193 3.470 -13.546 1.00 74.75 212 THR A N 1
ATOM 1628 C CA . THR A 1 212 ? -13.160 3.621 -14.993 1.00 74.75 212 THR A CA 1
ATOM 1629 C C . THR A 1 212 ? -11.707 3.562 -15.477 1.00 74.75 212 THR A C 1
ATOM 1631 O O . THR A 1 2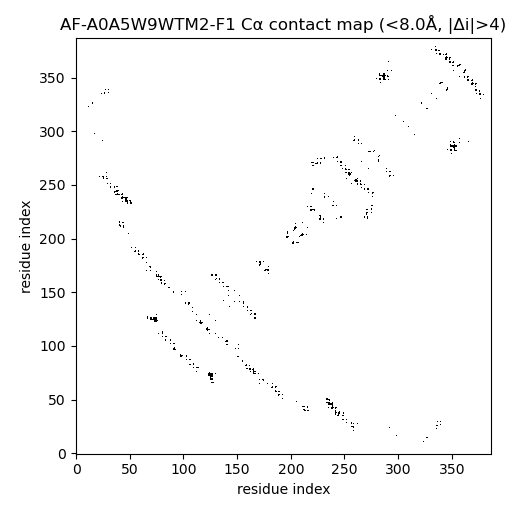12 ? -10.789 3.986 -14.748 1.00 74.75 212 THR A O 1
ATOM 1634 N N . PRO A 1 213 ? -11.458 3.031 -16.686 1.00 83.25 213 PRO A N 1
ATOM 1635 C CA . PRO A 1 213 ? -10.143 3.058 -17.319 1.00 83.25 213 PRO A CA 1
ATOM 1636 C C . PRO A 1 213 ? -9.455 4.428 -17.235 1.00 83.25 213 PRO A C 1
ATOM 1638 O O . PRO A 1 213 ? -8.250 4.510 -16.984 1.00 83.25 213 PRO A O 1
ATOM 1641 N N . GLU A 1 214 ? -10.219 5.516 -17.354 1.00 84.69 214 GLU A N 1
ATOM 1642 C CA . GLU A 1 214 ? -9.727 6.894 -17.356 1.00 84.69 214 GLU A CA 1
ATOM 1643 C C . GLU A 1 214 ? -9.122 7.290 -16.010 1.00 84.69 214 GLU A C 1
ATOM 1645 O O . GLU A 1 214 ? -8.073 7.933 -15.972 1.00 84.69 214 GLU A O 1
ATOM 1650 N N . VAL A 1 215 ? -9.741 6.911 -14.888 1.00 82.62 215 VAL A N 1
ATOM 1651 C CA . VAL A 1 215 ? -9.220 7.281 -13.564 1.00 82.62 215 VAL A CA 1
ATOM 1652 C C . VAL A 1 215 ? -7.915 6.550 -13.269 1.00 82.62 215 VAL A C 1
ATOM 1654 O O . VAL A 1 215 ? -6.958 7.167 -12.792 1.00 82.62 215 VAL A O 1
ATOM 1657 N N . VAL A 1 216 ? -7.838 5.262 -13.609 1.00 86.62 216 VAL A N 1
ATOM 1658 C CA . VAL A 1 216 ? -6.592 4.494 -13.497 1.00 86.62 216 VAL A CA 1
ATOM 1659 C C . VAL A 1 216 ? -5.508 5.100 -14.378 1.00 86.62 216 VAL A C 1
ATOM 1661 O O . VAL A 1 216 ? -4.385 5.295 -13.912 1.00 86.62 216 VAL A O 1
ATOM 1664 N N . ASN A 1 217 ? -5.849 5.473 -15.611 1.00 90.38 217 ASN A N 1
ATOM 1665 C CA . ASN A 1 217 ? -4.931 6.122 -16.538 1.00 90.38 217 ASN A CA 1
ATOM 1666 C C . ASN A 1 217 ? -4.420 7.466 -15.983 1.00 90.38 217 ASN A C 1
ATOM 1668 O O . ASN A 1 217 ? -3.216 7.732 -15.970 1.00 90.38 217 ASN A O 1
ATOM 1672 N N . ASN A 1 218 ? -5.319 8.287 -15.435 1.00 89.88 218 ASN A N 1
ATOM 1673 C CA . ASN A 1 218 ? -4.988 9.568 -14.812 1.00 89.88 218 ASN A CA 1
ATOM 1674 C C . ASN A 1 218 ? -4.076 9.401 -13.590 1.00 89.88 218 ASN A C 1
ATOM 1676 O O . ASN A 1 218 ? -3.129 10.167 -13.423 1.00 89.88 218 ASN A O 1
ATOM 1680 N N . MET A 1 219 ? -4.316 8.387 -12.754 1.00 88.50 219 MET A N 1
ATOM 1681 C CA . MET A 1 219 ? -3.457 8.081 -11.607 1.00 88.50 219 MET A CA 1
ATOM 1682 C C . MET A 1 219 ? -2.093 7.529 -12.036 1.00 88.50 219 MET A C 1
ATOM 1684 O O . MET A 1 219 ? -1.069 7.950 -11.494 1.00 88.50 219 MET A O 1
ATOM 1688 N N . LEU A 1 220 ? -2.059 6.622 -13.019 1.00 93.38 220 LEU A N 1
ATOM 1689 C CA . LEU A 1 220 ? -0.827 6.047 -13.563 1.00 93.38 220 LEU A CA 1
ATOM 1690 C C . LEU A 1 220 ? 0.070 7.141 -14.145 1.00 93.38 220 LEU A C 1
ATOM 1692 O O . LEU A 1 220 ? 1.265 7.173 -13.868 1.00 93.38 220 LEU A O 1
ATOM 1696 N N . PHE A 1 221 ? -0.505 8.081 -14.894 1.00 95.06 221 PHE A N 1
ATOM 1697 C CA . PHE A 1 221 ? 0.228 9.171 -15.539 1.00 95.06 221 PHE A CA 1
ATOM 1698 C C . PHE A 1 221 ? 0.206 10.494 -14.767 1.00 95.06 221 PHE A C 1
ATOM 1700 O O . PHE A 1 221 ? 0.583 11.533 -15.313 1.00 95.06 221 PHE A O 1
ATOM 1707 N N . SER A 1 222 ? -0.175 10.462 -13.488 1.00 91.81 222 SER A N 1
ATOM 1708 C CA . SER A 1 222 ? -0.186 11.646 -12.632 1.00 91.81 222 SER A CA 1
ATOM 1709 C C . SER A 1 222 ? 1.214 12.243 -12.472 1.00 91.81 222 SER A C 1
ATOM 1711 O O . SER A 1 222 ? 2.226 11.543 -12.445 1.00 91.81 222 SER A O 1
ATOM 1713 N N . LYS A 1 223 ? 1.295 13.565 -12.299 1.00 90.62 223 LYS A N 1
ATOM 1714 C CA . LYS A 1 223 ? 2.546 14.221 -11.885 1.00 90.62 223 LYS A CA 1
ATOM 1715 C C . LYS A 1 223 ? 2.876 13.931 -10.414 1.00 90.62 223 LYS A C 1
ATOM 1717 O O . LYS A 1 223 ? 4.041 14.018 -10.025 1.00 90.62 223 LYS A O 1
ATOM 1722 N N . ASN A 1 224 ? 1.880 13.561 -9.605 1.00 89.38 224 ASN A N 1
ATOM 1723 C CA . ASN A 1 224 ? 2.039 13.299 -8.180 1.00 89.38 224 ASN A CA 1
ATOM 1724 C C . ASN A 1 224 ? 2.564 11.875 -7.927 1.00 89.38 224 ASN A C 1
ATOM 1726 O O . ASN A 1 224 ? 1.849 10.885 -8.090 1.00 89.38 224 ASN A O 1
ATOM 1730 N N . LYS A 1 225 ? 3.809 11.770 -7.441 1.00 90.94 225 LYS A N 1
ATOM 1731 C CA . LYS A 1 225 ? 4.442 10.487 -7.085 1.00 90.94 225 LYS A CA 1
ATOM 1732 C C . LYS A 1 225 ? 3.624 9.670 -6.082 1.00 90.94 225 LYS A C 1
ATOM 1734 O O . LYS A 1 225 ? 3.619 8.443 -6.164 1.00 90.94 225 LYS A O 1
ATOM 1739 N N . SER A 1 226 ? 2.937 10.319 -5.145 1.00 86.56 226 SER A N 1
ATOM 1740 C CA . SER A 1 226 ? 2.143 9.628 -4.126 1.00 86.56 226 SER A CA 1
ATOM 1741 C C . SER A 1 226 ? 0.923 8.927 -4.723 1.00 86.56 226 SER A C 1
ATOM 1743 O O . SER A 1 226 ? 0.586 7.832 -4.279 1.00 86.56 226 SER A O 1
ATOM 1745 N N . GLU A 1 227 ? 0.300 9.489 -5.762 1.00 84.69 227 GLU A N 1
ATOM 1746 C CA . GLU A 1 227 ? -0.851 8.871 -6.439 1.00 84.69 227 GLU A CA 1
ATOM 1747 C C . GLU A 1 227 ? -0.435 7.607 -7.196 1.00 84.69 227 GLU A C 1
ATOM 1749 O O . GLU A 1 227 ? -1.040 6.551 -7.013 1.00 84.69 227 GLU A O 1
ATOM 1754 N N . ILE A 1 228 ? 0.669 7.678 -7.946 1.00 90.94 228 ILE A N 1
ATOM 1755 C CA . ILE A 1 228 ? 1.239 6.523 -8.656 1.00 90.94 228 ILE A CA 1
ATOM 1756 C C . ILE A 1 228 ? 1.655 5.437 -7.654 1.00 90.94 228 ILE A C 1
ATOM 1758 O O . ILE A 1 228 ? 1.374 4.256 -7.854 1.00 90.94 228 ILE A O 1
ATOM 1762 N N . LYS A 1 229 ? 2.321 5.824 -6.554 1.00 90.56 229 LYS A N 1
ATOM 1763 C CA . LYS A 1 229 ? 2.756 4.890 -5.503 1.00 90.56 229 LYS A CA 1
ATOM 1764 C C . LYS A 1 229 ? 1.562 4.209 -4.847 1.00 90.56 229 LYS A C 1
ATOM 1766 O O . LYS A 1 229 ? 1.620 3.011 -4.586 1.00 90.56 229 LYS A O 1
ATOM 1771 N N . THR A 1 230 ? 0.490 4.957 -4.608 1.00 86.12 230 THR A N 1
ATOM 1772 C CA . THR A 1 230 ? -0.752 4.409 -4.064 1.00 86.12 230 THR A CA 1
ATOM 1773 C C . THR A 1 230 ? -1.355 3.399 -5.033 1.00 86.12 230 THR A C 1
ATOM 1775 O O . THR A 1 230 ? -1.564 2.259 -4.633 1.00 86.12 230 THR A O 1
ATOM 1778 N N . LEU A 1 231 ? -1.519 3.749 -6.316 1.00 87.94 231 LEU A N 1
ATOM 1779 C CA . LEU A 1 231 ? -2.017 2.821 -7.338 1.00 87.94 231 LEU A CA 1
ATOM 1780 C C . LEU A 1 231 ? -1.166 1.541 -7.413 1.00 87.94 231 LEU A C 1
ATOM 1782 O O . LEU A 1 231 ? -1.696 0.441 -7.281 1.00 87.94 231 LEU A O 1
ATOM 1786 N N . TYR A 1 232 ? 0.160 1.675 -7.517 1.00 92.31 232 TYR A N 1
ATOM 1787 C CA . TYR A 1 232 ? 1.103 0.549 -7.586 1.00 92.31 232 TYR A CA 1
ATOM 1788 C C . TYR A 1 232 ? 1.038 -0.376 -6.357 1.00 92.31 232 TYR A C 1
ATOM 1790 O O . TYR A 1 232 ? 1.171 -1.605 -6.451 1.00 92.31 232 TYR A O 1
ATOM 1798 N N . ASN A 1 233 ? 0.845 0.211 -5.176 1.00 89.12 233 ASN A N 1
ATOM 1799 C CA . ASN A 1 233 ? 0.703 -0.531 -3.930 1.00 89.12 233 ASN A CA 1
ATOM 1800 C C . ASN A 1 233 ? -0.677 -1.178 -3.791 1.00 89.12 233 ASN A C 1
ATOM 1802 O O . ASN A 1 233 ? -0.773 -2.206 -3.122 1.00 89.12 233 ASN A O 1
ATOM 1806 N N . SER A 1 234 ? -1.705 -0.642 -4.444 1.00 84.38 234 SER A N 1
ATOM 1807 C CA . SER A 1 234 ? -3.073 -1.168 -4.416 1.00 84.38 234 SER A CA 1
ATOM 1808 C C . SER A 1 234 ? -3.330 -2.294 -5.416 1.00 84.38 234 SER A C 1
ATOM 1810 O O . SER A 1 234 ? -4.287 -3.037 -5.241 1.00 84.38 234 SER A O 1
ATOM 1812 N N . VAL A 1 235 ? -2.467 -2.489 -6.414 1.00 89.06 235 VAL A N 1
ATOM 1813 C CA . VAL A 1 235 ? -2.604 -3.579 -7.397 1.00 89.06 235 VAL A CA 1
ATOM 1814 C C . VAL A 1 235 ? -1.769 -4.818 -7.041 1.00 89.06 235 VAL A C 1
ATOM 1816 O O . VAL A 1 235 ? -0.782 -4.755 -6.289 1.00 89.06 235 VAL A O 1
ATOM 1819 N N . GLY A 1 236 ? -2.189 -5.974 -7.560 1.00 89.94 236 GLY A N 1
ATOM 1820 C CA . GLY A 1 236 ? -1.432 -7.229 -7.575 1.00 89.94 236 GLY A CA 1
ATOM 1821 C C . GLY A 1 236 ? -0.379 -7.288 -8.691 1.00 89.94 236 GLY A C 1
ATOM 1822 O O . GLY A 1 236 ? -0.141 -6.304 -9.388 1.00 89.94 236 GLY A O 1
ATOM 1823 N N . ARG A 1 237 ? 0.269 -8.451 -8.863 1.00 93.12 237 ARG A N 1
ATOM 1824 C CA . ARG A 1 237 ? 1.370 -8.649 -9.831 1.00 93.12 237 ARG A CA 1
ATOM 1825 C C . ARG A 1 237 ? 0.970 -8.289 -11.267 1.00 93.12 237 ARG A C 1
ATOM 1827 O O . ARG A 1 237 ? 1.639 -7.458 -11.870 1.00 93.12 237 ARG A O 1
ATOM 1834 N N . VAL A 1 238 ? -0.152 -8.829 -11.743 1.00 92.69 238 VAL A N 1
ATOM 1835 C CA . VAL A 1 238 ? -0.664 -8.602 -13.108 1.00 92.69 238 VAL A CA 1
ATOM 1836 C C . VAL A 1 238 ? -0.964 -7.120 -13.351 1.00 92.69 238 VAL A C 1
ATOM 1838 O O . VAL A 1 238 ? -0.533 -6.545 -14.343 1.00 92.69 238 VAL A O 1
ATOM 1841 N N . GLY A 1 239 ? -1.606 -6.441 -12.393 1.00 93.31 239 GLY A N 1
ATOM 1842 C CA . GLY A 1 239 ? -1.839 -4.996 -12.511 1.00 93.31 239 GLY A CA 1
ATOM 1843 C C . GLY A 1 239 ? -0.541 -4.181 -12.563 1.00 93.31 239 GLY A C 1
ATOM 1844 O O . GLY A 1 239 ? -0.471 -3.191 -13.279 1.00 93.31 239 GLY A O 1
ATOM 1845 N N . ARG A 1 240 ? 0.520 -4.598 -11.857 1.00 95.44 240 ARG A N 1
ATOM 1846 C CA . ARG A 1 240 ? 1.835 -3.929 -11.934 1.00 95.44 240 ARG A CA 1
ATOM 1847 C C . ARG A 1 240 ? 2.523 -4.144 -13.277 1.00 95.44 240 ARG A C 1
ATOM 1849 O O . ARG A 1 240 ? 3.211 -3.239 -13.736 1.00 95.44 240 ARG A O 1
ATOM 1856 N N . GLU A 1 241 ? 2.367 -5.323 -13.873 1.00 94.69 241 GLU A N 1
ATOM 1857 C CA . GLU A 1 241 ? 2.826 -5.609 -15.237 1.00 94.69 241 GLU A CA 1
ATOM 1858 C C . GLU A 1 241 ? 2.115 -4.693 -16.232 1.00 94.69 241 GLU A C 1
ATOM 1860 O O . GLU A 1 241 ? 2.780 -3.968 -16.963 1.00 94.69 241 GLU A O 1
ATOM 1865 N N . GLN A 1 242 ? 0.789 -4.595 -16.146 1.00 95.50 242 GLN A N 1
ATOM 1866 C CA . GLN A 1 242 ? -0.007 -3.695 -16.982 1.00 95.50 242 GLN A CA 1
ATOM 1867 C C . GLN A 1 242 ? 0.364 -2.220 -16.805 1.00 95.50 242 GLN A C 1
ATOM 1869 O O . GLN A 1 242 ? 0.502 -1.489 -17.779 1.00 95.50 242 GLN A O 1
ATOM 1874 N N . MET A 1 243 ? 0.643 -1.771 -15.579 1.00 96.12 243 MET A N 1
ATOM 1875 C CA . MET A 1 243 ? 1.172 -0.420 -15.368 1.00 96.12 243 MET A CA 1
ATOM 1876 C C . MET A 1 243 ? 2.503 -0.199 -16.105 1.00 96.12 243 MET A C 1
ATOM 1878 O O . MET A 1 243 ? 2.691 0.864 -16.694 1.00 96.12 243 MET A O 1
ATOM 1882 N N . ARG A 1 244 ? 3.428 -1.174 -16.093 1.00 96.31 244 ARG A N 1
ATOM 1883 C CA . ARG A 1 244 ? 4.689 -1.075 -16.853 1.00 96.31 244 ARG A CA 1
ATOM 1884 C C . ARG A 1 244 ? 4.431 -1.066 -18.360 1.00 96.31 244 ARG A C 1
ATOM 1886 O O . ARG A 1 244 ? 5.025 -0.230 -19.039 1.00 96.31 244 ARG A O 1
ATOM 1893 N N . ASN A 1 245 ? 3.512 -1.904 -18.842 1.00 95.31 245 ASN A N 1
ATOM 1894 C CA . ASN A 1 245 ? 3.065 -1.914 -20.235 1.00 95.31 245 ASN A CA 1
ATOM 1895 C C . ASN A 1 245 ? 2.557 -0.539 -20.669 1.00 95.31 245 ASN A C 1
ATOM 1897 O O . ASN A 1 245 ? 3.064 0.018 -21.637 1.00 95.31 245 ASN A O 1
ATOM 1901 N N . GLY A 1 246 ? 1.660 0.076 -19.894 1.00 94.88 246 GLY A N 1
ATOM 1902 C CA . GLY A 1 246 ? 1.143 1.414 -20.191 1.00 94.88 246 GLY A CA 1
ATOM 1903 C C . GLY A 1 246 ? 2.232 2.476 -20.242 1.00 94.88 246 GLY A C 1
ATOM 1904 O O . GLY A 1 246 ? 2.233 3.326 -21.130 1.00 94.88 246 GLY A O 1
ATOM 1905 N N . ILE A 1 247 ? 3.192 2.431 -19.317 1.00 96.50 247 ILE A N 1
ATOM 1906 C CA . ILE A 1 247 ? 4.280 3.415 -19.261 1.00 96.50 247 ILE A CA 1
ATOM 1907 C C . ILE A 1 247 ? 5.190 3.314 -20.485 1.00 96.50 247 ILE A C 1
ATOM 1909 O O . ILE A 1 247 ? 5.513 4.345 -21.078 1.00 96.50 247 ILE A O 1
ATOM 1913 N N . ILE A 1 248 ? 5.609 2.102 -20.858 1.00 95.50 248 ILE A N 1
ATOM 1914 C CA . ILE A 1 248 ? 6.509 1.904 -22.000 1.00 95.50 248 ILE A CA 1
ATOM 1915 C C . ILE A 1 248 ? 5.770 2.074 -23.323 1.00 95.50 248 ILE A C 1
ATOM 1917 O O . ILE A 1 248 ? 6.278 2.778 -24.194 1.00 95.50 248 ILE A O 1
ATOM 1921 N N . GLY A 1 249 ? 4.552 1.542 -23.435 1.00 93.62 249 GLY A N 1
ATOM 1922 C CA . GLY A 1 249 ? 3.676 1.731 -24.589 1.00 93.62 249 GLY A CA 1
ATOM 1923 C C . GLY A 1 249 ? 3.454 3.212 -24.885 1.00 93.62 249 GLY A C 1
ATOM 1924 O O . GLY A 1 249 ? 3.768 3.670 -25.977 1.00 93.62 249 GLY A O 1
ATOM 1925 N N . LYS A 1 250 ? 3.073 4.012 -23.880 1.00 94.25 250 LYS A N 1
ATOM 1926 C CA . LYS A 1 250 ? 2.909 5.468 -24.041 1.00 94.25 250 LYS A CA 1
ATOM 1927 C C . LYS A 1 250 ? 4.209 6.182 -24.404 1.00 94.25 250 LYS A C 1
ATOM 1929 O O . LYS A 1 250 ? 4.190 7.170 -25.137 1.00 94.25 250 LYS A O 1
ATOM 1934 N N . ALA A 1 251 ? 5.341 5.733 -23.859 1.00 94.62 251 ALA A N 1
ATOM 1935 C CA . ALA A 1 251 ? 6.639 6.302 -24.200 1.00 94.62 251 ALA A CA 1
ATOM 1936 C C . ALA A 1 251 ? 7.005 6.038 -25.669 1.00 94.62 251 ALA A C 1
ATOM 1938 O O . ALA A 1 251 ? 7.546 6.937 -26.310 1.00 94.62 251 ALA A O 1
ATOM 1939 N N . MET A 1 252 ? 6.694 4.849 -26.194 1.00 91.75 252 MET A N 1
ATOM 1940 C CA . MET A 1 252 ? 6.916 4.482 -27.596 1.00 91.75 252 MET A CA 1
ATOM 1941 C C . MET A 1 252 ? 5.929 5.126 -28.559 1.00 91.75 252 MET A C 1
ATOM 1943 O O . MET A 1 252 ? 6.334 5.675 -29.577 1.00 91.75 252 MET A O 1
ATOM 1947 N N . GLU A 1 253 ? 4.643 5.122 -28.228 1.00 91.38 253 GLU A N 1
ATOM 1948 C CA . GLU A 1 253 ? 3.606 5.773 -29.027 1.00 91.38 253 GLU A CA 1
ATOM 1949 C C . GLU A 1 253 ? 3.962 7.251 -29.243 1.00 91.38 253 GLU A C 1
ATOM 1951 O O . GLU A 1 253 ? 4.037 7.741 -30.367 1.00 91.38 253 GLU A O 1
ATOM 1956 N N . LYS A 1 254 ? 4.323 7.951 -28.159 1.00 92.88 254 LYS A N 1
ATOM 1957 C CA . LYS A 1 254 ? 4.757 9.352 -28.223 1.00 92.88 254 LYS A CA 1
ATOM 1958 C C . LYS A 1 254 ? 6.151 9.559 -28.806 1.00 92.88 254 LYS A C 1
ATOM 1960 O O . LYS A 1 254 ? 6.524 10.709 -29.045 1.00 92.88 254 LYS A O 1
ATOM 1965 N N . SER A 1 255 ? 6.953 8.506 -28.958 1.00 89.94 255 SER A N 1
ATOM 1966 C CA . SER A 1 255 ? 8.259 8.622 -29.605 1.00 89.94 255 SER A CA 1
ATOM 1967 C C . SER A 1 255 ? 8.163 8.564 -31.125 1.00 89.94 255 SER A C 1
ATOM 1969 O O . SER A 1 255 ? 9.101 9.008 -31.789 1.00 89.94 255 SER A O 1
ATOM 1971 N N . GLY A 1 256 ? 7.068 8.022 -31.673 1.00 82.81 256 GLY A N 1
ATOM 1972 C CA . GLY A 1 256 ? 6.935 7.764 -33.108 1.00 82.81 256 GLY A CA 1
ATOM 1973 C C . GLY A 1 256 ? 8.042 6.847 -33.640 1.00 82.81 256 GLY A C 1
ATOM 1974 O O . GLY A 1 256 ? 8.495 7.027 -34.765 1.00 82.81 256 GLY A O 1
ATOM 1975 N N . GLY A 1 257 ? 8.567 5.946 -32.797 1.00 76.50 257 GLY A N 1
ATOM 1976 C CA . GLY A 1 257 ? 9.691 5.061 -33.128 1.00 76.50 257 GLY A CA 1
ATOM 1977 C C . GLY A 1 257 ? 11.080 5.708 -33.031 1.00 76.50 257 GLY A C 1
ATOM 1978 O O . GLY A 1 257 ? 12.090 5.022 -33.180 1.00 76.50 257 GLY A O 1
ATOM 1979 N N . SER A 1 258 ? 11.178 7.010 -32.731 1.00 85.81 258 SER A N 1
ATOM 1980 C CA . SER A 1 258 ? 12.471 7.685 -32.585 1.00 85.81 258 SER A CA 1
ATOM 1981 C C . SER A 1 258 ? 13.138 7.347 -31.242 1.00 85.81 258 SER A C 1
ATOM 1983 O O . SER A 1 258 ? 12.557 7.622 -30.186 1.00 85.81 258 SER A O 1
ATOM 1985 N N . PRO A 1 259 ? 14.394 6.860 -31.221 1.00 85.94 259 PRO A N 1
ATOM 1986 C CA . PRO A 1 259 ? 15.092 6.516 -29.980 1.00 85.94 259 PRO A CA 1
ATOM 1987 C C . PRO A 1 259 ? 15.370 7.745 -29.105 1.00 85.94 259 PRO A C 1
ATOM 1989 O O . PRO A 1 259 ? 15.372 7.661 -27.876 1.00 85.94 259 PRO A O 1
ATOM 1992 N N . ASP A 1 260 ? 15.562 8.910 -29.728 1.00 88.75 260 ASP A N 1
ATOM 1993 C CA . ASP A 1 260 ? 15.793 10.173 -29.031 1.00 88.75 260 ASP A CA 1
ATOM 1994 C C . ASP A 1 260 ? 14.513 10.703 -28.374 1.00 88.75 260 ASP A C 1
ATOM 1996 O O . ASP A 1 260 ? 14.543 11.139 -27.218 1.00 88.75 260 ASP A O 1
ATOM 2000 N N . GLN A 1 261 ? 13.375 10.618 -29.072 1.00 91.44 261 GLN A N 1
ATOM 2001 C CA . GLN A 1 261 ? 12.086 10.961 -28.470 1.00 91.44 261 GLN A CA 1
ATOM 2002 C C . GLN A 1 261 ? 11.692 9.937 -27.407 1.00 91.44 261 GLN A C 1
ATOM 2004 O O . GLN A 1 261 ? 11.186 10.328 -26.360 1.00 91.44 261 GLN A O 1
ATOM 2009 N N . PHE A 1 262 ? 11.998 8.654 -27.599 1.00 93.00 262 PHE A N 1
ATOM 2010 C CA . PHE A 1 262 ? 11.747 7.622 -26.598 1.00 93.00 262 PHE A CA 1
ATOM 2011 C C . PHE A 1 262 ? 12.510 7.902 -25.300 1.00 93.00 262 PHE A C 1
ATOM 2013 O O . PHE A 1 262 ? 11.907 7.963 -24.228 1.00 93.00 262 PHE A O 1
ATOM 2020 N N . LEU A 1 263 ? 13.814 8.194 -25.389 1.00 94.06 263 LEU A N 1
ATOM 2021 C CA . LEU A 1 263 ? 14.616 8.617 -24.239 1.00 94.06 263 LEU A CA 1
ATOM 2022 C C . LEU A 1 263 ? 14.017 9.855 -23.550 1.00 94.06 263 LEU A C 1
ATOM 2024 O O . LEU A 1 263 ? 13.952 9.910 -22.318 1.00 94.06 263 LEU A O 1
ATOM 2028 N N . ARG A 1 264 ? 13.554 10.843 -24.327 1.00 95.69 264 ARG A N 1
ATOM 2029 C CA . ARG A 1 264 ? 12.872 12.029 -23.792 1.00 95.69 264 ARG A CA 1
ATOM 2030 C C . ARG A 1 264 ? 11.597 11.650 -23.033 1.00 95.69 264 ARG A C 1
ATOM 2032 O O . ARG A 1 264 ? 11.416 12.122 -21.912 1.00 95.69 264 ARG A O 1
ATOM 2039 N N . GLN A 1 265 ? 10.750 10.782 -23.586 1.00 95.69 265 GLN A N 1
ATOM 2040 C CA . GLN A 1 265 ? 9.526 10.334 -22.916 1.00 95.69 265 GLN A CA 1
ATOM 2041 C C . GLN A 1 265 ? 9.825 9.529 -21.645 1.00 95.69 265 GLN A C 1
ATOM 2043 O O . GLN A 1 265 ? 9.190 9.760 -20.620 1.00 95.69 265 GLN A O 1
ATOM 2048 N N . LEU A 1 266 ? 10.855 8.676 -21.643 1.00 95.12 266 LEU A N 1
ATOM 2049 C CA . LEU A 1 266 ? 11.324 7.971 -20.440 1.00 95.12 266 LEU A CA 1
ATOM 2050 C C . LEU A 1 266 ? 11.880 8.910 -19.352 1.00 95.12 266 LEU A C 1
ATOM 2052 O O . LEU A 1 266 ? 11.938 8.540 -18.176 1.00 95.12 266 LEU A O 1
ATOM 2056 N N . ASN A 1 267 ? 12.344 10.107 -19.717 1.00 95.38 267 ASN A N 1
ATOM 2057 C CA . ASN A 1 267 ? 12.724 11.146 -18.756 1.00 95.38 267 ASN A CA 1
ATOM 2058 C C . ASN A 1 267 ? 11.497 11.887 -18.213 1.00 95.38 267 ASN A C 1
ATOM 2060 O O . ASN A 1 267 ? 11.414 12.116 -17.011 1.00 95.38 267 ASN A O 1
ATOM 2064 N N . ILE A 1 268 ? 10.515 12.192 -19.064 1.00 95.62 268 ILE A N 1
ATOM 2065 C CA . ILE A 1 268 ? 9.241 12.796 -18.643 1.00 95.62 268 ILE A CA 1
ATOM 2066 C C . ILE A 1 268 ? 8.487 11.860 -17.686 1.00 95.62 268 ILE A C 1
ATOM 2068 O O . ILE A 1 268 ? 7.970 12.298 -16.660 1.00 95.62 268 ILE A O 1
ATOM 2072 N N . LEU A 1 269 ? 8.485 10.558 -17.979 1.00 96.25 269 LEU A N 1
ATOM 2073 C CA . LEU A 1 269 ? 7.826 9.514 -17.192 1.00 96.25 269 LEU A CA 1
ATOM 2074 C C . LEU A 1 269 ? 8.677 9.003 -16.016 1.00 96.25 269 LEU A C 1
ATOM 2076 O O . LEU A 1 269 ? 8.400 7.941 -15.463 1.00 96.25 269 LEU A O 1
ATOM 2080 N N . GLN A 1 270 ? 9.711 9.739 -15.593 1.00 94.75 270 GLN A N 1
ATOM 2081 C CA . GLN A 1 270 ? 10.623 9.295 -14.532 1.00 94.75 270 GLN A CA 1
ATOM 2082 C C . GLN A 1 270 ? 9.906 8.990 -13.205 1.00 94.75 270 GLN A C 1
ATOM 2084 O O . GLN A 1 270 ? 10.322 8.092 -12.466 1.00 94.75 270 GLN A O 1
ATOM 2089 N N . ASN A 1 271 ? 8.825 9.712 -12.895 1.00 95.75 271 ASN A N 1
ATOM 2090 C CA . ASN A 1 271 ? 8.015 9.449 -11.704 1.00 95.75 271 ASN A CA 1
ATOM 2091 C C . ASN A 1 271 ? 7.364 8.063 -11.781 1.00 95.75 271 ASN A C 1
ATOM 2093 O O . ASN A 1 271 ? 7.432 7.291 -10.826 1.00 95.75 271 ASN A O 1
ATOM 2097 N N . GLN A 1 272 ? 6.795 7.734 -12.937 1.00 96.62 272 GLN A N 1
ATOM 2098 C CA . GLN A 1 272 ? 6.164 6.456 -13.225 1.00 96.62 272 GLN A CA 1
ATOM 2099 C C . GLN A 1 272 ? 7.183 5.327 -13.232 1.00 96.62 272 GLN A C 1
ATOM 2101 O O . GLN A 1 272 ? 7.011 4.334 -12.520 1.00 96.62 272 GLN A O 1
ATOM 2106 N N . THR A 1 273 ? 8.273 5.487 -13.984 1.00 95.69 273 THR A N 1
ATOM 2107 C CA . THR A 1 273 ? 9.287 4.443 -14.117 1.00 95.69 273 THR A CA 1
ATOM 2108 C C . THR A 1 273 ? 9.984 4.175 -12.786 1.00 95.69 273 THR A C 1
ATOM 2110 O O . THR A 1 273 ? 10.190 3.024 -12.422 1.00 95.69 273 THR A O 1
ATOM 2113 N N . GLY A 1 274 ? 10.285 5.214 -11.997 1.00 94.81 274 GLY A N 1
ATOM 2114 C CA . GLY A 1 274 ? 10.924 5.061 -10.685 1.00 94.81 274 GLY A CA 1
ATOM 2115 C C . GLY A 1 274 ? 10.054 4.342 -9.645 1.00 94.81 274 GLY A C 1
ATOM 2116 O O . GLY A 1 274 ? 10.569 3.756 -8.686 1.00 94.81 274 GLY A O 1
ATOM 2117 N N . ILE A 1 275 ? 8.730 4.362 -9.817 1.00 95.56 275 ILE A N 1
ATOM 2118 C CA . ILE A 1 275 ? 7.787 3.683 -8.923 1.00 95.56 275 ILE A CA 1
ATOM 2119 C C . ILE A 1 275 ? 7.493 2.260 -9.401 1.00 95.56 275 ILE A C 1
ATOM 2121 O O . ILE A 1 275 ? 7.478 1.355 -8.571 1.00 95.56 275 ILE A O 1
ATOM 2125 N N . THR A 1 276 ? 7.284 2.060 -10.701 1.00 95.56 276 THR A N 1
ATOM 2126 C CA . THR A 1 276 ? 6.777 0.794 -11.260 1.00 95.56 276 THR A CA 1
ATOM 2127 C C . THR A 1 276 ? 7.864 -0.205 -11.656 1.00 95.56 276 THR A C 1
ATOM 2129 O O . THR A 1 276 ? 7.612 -1.411 -11.627 1.00 95.56 276 THR A O 1
ATOM 2132 N N . PHE A 1 277 ? 9.072 0.270 -11.972 1.00 95.50 277 PHE A N 1
ATOM 2133 C CA . PHE A 1 277 ? 10.234 -0.569 -12.256 1.00 95.50 277 PHE A CA 1
ATOM 2134 C C . PHE A 1 277 ? 11.048 -0.715 -10.973 1.00 95.50 277 PHE A C 1
ATOM 2136 O O . PHE A 1 277 ? 11.389 0.276 -10.321 1.00 95.50 277 PHE A O 1
ATOM 2143 N N . LYS A 1 278 ? 11.350 -1.957 -10.587 1.00 93.00 278 LYS A N 1
ATOM 2144 C CA . LYS A 1 278 ? 12.102 -2.299 -9.370 1.00 93.00 278 LYS A CA 1
ATOM 2145 C C . LYS A 1 278 ? 13.173 -3.339 -9.681 1.00 93.00 278 LYS A C 1
ATOM 2147 O O . LYS A 1 278 ? 13.096 -4.018 -10.698 1.00 93.00 278 LYS A O 1
ATOM 2152 N N . GLY A 1 279 ? 14.169 -3.447 -8.801 1.00 91.62 279 GLY A N 1
ATOM 2153 C CA . GLY A 1 279 ? 15.236 -4.440 -8.920 1.00 91.62 279 GLY A CA 1
ATOM 2154 C C . GLY A 1 279 ? 15.931 -4.390 -10.282 1.00 91.62 279 GLY A C 1
ATOM 2155 O O . GLY A 1 279 ? 16.381 -3.330 -10.722 1.00 91.62 279 GLY A O 1
ATOM 2156 N N . GLN A 1 280 ? 15.988 -5.541 -10.948 1.00 88.38 280 GLN A N 1
ATOM 2157 C CA . GLN A 1 280 ? 16.680 -5.698 -12.221 1.00 88.38 280 GLN A CA 1
ATOM 2158 C C . GLN A 1 280 ? 16.045 -4.892 -13.363 1.00 88.38 280 GLN A C 1
ATOM 2160 O O . GLN A 1 280 ? 16.783 -4.334 -14.171 1.00 88.38 280 GLN A O 1
ATOM 2165 N N . ASP A 1 281 ? 14.719 -4.744 -13.392 1.00 89.88 281 ASP A N 1
ATOM 2166 C CA . ASP A 1 281 ? 14.025 -3.973 -14.434 1.00 89.88 281 ASP A CA 1
ATOM 2167 C C . ASP A 1 281 ? 14.359 -2.481 -14.344 1.00 89.88 281 ASP A C 1
ATOM 2169 O O . ASP A 1 281 ? 14.572 -1.812 -15.354 1.00 89.88 281 ASP A O 1
ATOM 2173 N N . ALA A 1 282 ? 14.463 -1.955 -13.118 1.00 93.06 282 ALA A N 1
ATOM 2174 C CA . ALA A 1 282 ? 14.883 -0.574 -12.887 1.00 93.06 282 ALA A CA 1
ATOM 2175 C C . ALA A 1 282 ? 16.337 -0.348 -13.310 1.00 93.06 282 ALA A C 1
ATOM 2177 O O . ALA A 1 282 ? 16.651 0.666 -13.936 1.00 93.06 282 ALA A O 1
ATOM 2178 N N . ALA A 1 283 ? 17.220 -1.295 -12.973 1.00 92.19 283 ALA A N 1
ATOM 2179 C CA . ALA A 1 283 ? 18.621 -1.244 -13.369 1.00 92.19 283 ALA A CA 1
ATOM 2180 C C . ALA A 1 283 ? 18.752 -1.295 -14.895 1.00 92.19 283 ALA A C 1
ATOM 2182 O O . ALA A 1 283 ? 19.393 -0.430 -15.482 1.00 92.19 283 ALA A O 1
ATOM 2183 N N . TYR A 1 284 ? 18.080 -2.237 -15.554 1.00 90.69 284 TYR A N 1
ATOM 2184 C CA . TYR A 1 284 ? 18.116 -2.353 -17.006 1.00 90.69 284 TYR A CA 1
ATOM 2185 C C . TYR A 1 284 ? 17.585 -1.089 -17.694 1.00 90.69 284 TYR A C 1
ATOM 2187 O O . TYR A 1 284 ? 18.258 -0.548 -18.568 1.00 90.69 284 TYR A O 1
ATOM 2195 N N . LEU A 1 285 ? 16.440 -0.550 -17.253 1.00 93.56 285 LEU A N 1
ATOM 2196 C CA . LEU A 1 285 ? 15.889 0.699 -17.788 1.00 93.56 285 LEU A CA 1
ATOM 2197 C C . LEU A 1 285 ? 16.857 1.881 -17.608 1.00 93.56 285 LEU A C 1
ATOM 2199 O O . LEU A 1 285 ? 17.012 2.704 -18.508 1.00 93.56 285 LEU A O 1
ATOM 2203 N N . LYS A 1 286 ? 17.545 1.968 -16.464 1.00 93.88 286 LYS A N 1
ATOM 2204 C CA . LYS A 1 286 ? 18.581 2.985 -16.228 1.00 93.88 286 LYS A CA 1
ATOM 2205 C C . LYS A 1 286 ? 19.777 2.802 -17.169 1.00 93.88 286 LYS A C 1
ATOM 2207 O O . LYS A 1 286 ? 20.248 3.785 -17.737 1.00 93.88 286 LYS A O 1
ATOM 2212 N N . GLY A 1 287 ? 20.235 1.565 -17.363 1.00 89.12 287 GLY A N 1
ATOM 2213 C CA . GLY A 1 287 ? 21.288 1.216 -18.320 1.00 89.12 287 GLY A CA 1
ATOM 2214 C C . GLY A 1 287 ? 20.926 1.613 -19.750 1.00 89.12 287 GLY A C 1
ATOM 2215 O O . GLY A 1 287 ? 21.707 2.294 -20.411 1.00 89.12 287 GLY A O 1
ATOM 2216 N N . LEU A 1 288 ? 19.703 1.295 -20.180 1.00 90.69 288 LEU A N 1
ATOM 2217 C CA . LEU A 1 288 ? 19.160 1.682 -21.480 1.00 90.69 288 LEU A CA 1
ATOM 2218 C C . LEU A 1 288 ? 19.141 3.205 -21.657 1.00 90.69 288 LEU A C 1
ATOM 2220 O O . LEU A 1 288 ? 19.630 3.712 -22.664 1.00 90.69 288 LEU A O 1
ATOM 2224 N N . LYS A 1 289 ? 18.635 3.953 -20.666 1.00 92.25 289 LYS A N 1
ATOM 2225 C CA . LYS A 1 289 ? 18.638 5.425 -20.701 1.00 92.25 289 LYS A CA 1
ATOM 2226 C C . LYS A 1 289 ? 20.056 5.982 -20.835 1.00 92.25 289 LYS A C 1
ATOM 2228 O O . LYS A 1 289 ? 20.291 6.856 -21.665 1.00 92.25 289 LYS A O 1
ATOM 2233 N N . ASN A 1 290 ? 21.001 5.446 -20.063 1.00 89.50 290 ASN A N 1
ATOM 2234 C CA . ASN A 1 290 ? 22.402 5.856 -20.123 1.00 89.50 290 ASN A CA 1
ATOM 2235 C C . ASN A 1 290 ? 23.030 5.558 -21.492 1.00 89.50 290 ASN A C 1
ATOM 2237 O O . ASN A 1 290 ? 23.749 6.401 -22.026 1.00 89.50 290 ASN A O 1
ATOM 2241 N N . TYR A 1 291 ? 22.744 4.390 -22.071 1.00 85.56 291 TYR A N 1
ATOM 2242 C CA . TYR A 1 291 ? 23.229 4.007 -23.395 1.00 85.56 291 TYR A CA 1
ATOM 2243 C C . TYR A 1 291 ? 22.658 4.909 -24.497 1.00 85.56 291 TYR A C 1
ATOM 2245 O O . TYR A 1 291 ? 23.417 5.475 -25.287 1.00 85.56 291 TYR A O 1
ATOM 2253 N N . LEU A 1 292 ? 21.337 5.119 -24.518 1.00 87.62 292 LEU A N 1
ATOM 2254 C CA . LEU A 1 292 ? 20.675 5.984 -25.500 1.00 87.62 292 LEU A CA 1
ATOM 2255 C C . LEU A 1 292 ? 21.159 7.438 -25.406 1.00 87.62 292 LEU A C 1
ATOM 2257 O O . LEU A 1 292 ? 21.313 8.093 -26.436 1.00 87.62 292 LEU A O 1
ATOM 2261 N N . GLN A 1 293 ? 21.435 7.934 -24.196 1.00 87.69 293 GLN A N 1
ATOM 2262 C CA . GLN A 1 293 ? 21.919 9.298 -23.978 1.00 87.69 293 GLN A CA 1
ATOM 2263 C C . GLN A 1 293 ? 23.386 9.477 -24.390 1.00 87.69 293 GLN A C 1
ATOM 2265 O O . GLN A 1 293 ? 23.745 10.502 -24.969 1.00 87.69 293 GLN A O 1
ATOM 2270 N N . SER A 1 294 ? 24.245 8.494 -24.113 1.00 80.88 294 SER A N 1
ATOM 2271 C CA . SER A 1 294 ? 25.656 8.551 -24.513 1.00 80.88 294 SER A CA 1
ATOM 2272 C C . SER A 1 294 ? 25.825 8.420 -26.027 1.00 80.88 294 SER A C 1
ATOM 2274 O O . SER A 1 294 ? 26.584 9.179 -26.624 1.00 80.88 294 SER A O 1
ATOM 2276 N N . THR A 1 295 ? 25.051 7.542 -26.666 1.00 78.00 295 THR A N 1
ATOM 2277 C CA . THR A 1 295 ? 25.044 7.412 -28.134 1.00 78.00 295 THR A CA 1
ATOM 2278 C C . THR A 1 295 ? 24.441 8.639 -28.827 1.00 78.00 295 THR A C 1
ATOM 2280 O O . THR A 1 295 ? 24.908 9.021 -29.896 1.00 78.00 295 THR A O 1
ATOM 2283 N N . GLN A 1 296 ? 23.483 9.333 -28.197 1.00 78.38 296 GLN A N 1
ATOM 2284 C CA . GLN A 1 296 ? 22.965 10.616 -28.693 1.00 78.38 296 GLN A CA 1
ATOM 2285 C C . GLN A 1 296 ? 24.049 11.702 -28.748 1.00 78.38 296 GLN A C 1
ATOM 2287 O O . GLN A 1 296 ? 24.139 12.447 -29.722 1.00 78.38 296 GLN A O 1
ATOM 2292 N N . GLN A 1 297 ? 24.841 11.837 -27.681 1.00 66.50 297 GLN A N 1
ATOM 2293 C CA . GLN A 1 297 ? 25.883 12.864 -27.594 1.00 66.50 297 GLN A CA 1
ATOM 2294 C C . GLN A 1 297 ? 27.019 12.596 -28.583 1.00 66.50 297 GLN A C 1
ATOM 2296 O O . GLN A 1 297 ? 27.461 13.531 -29.244 1.00 66.50 297 GLN A O 1
ATOM 2301 N N . ALA A 1 298 ? 27.421 11.332 -28.747 1.00 59.03 298 ALA A N 1
ATOM 2302 C CA . ALA A 1 298 ? 28.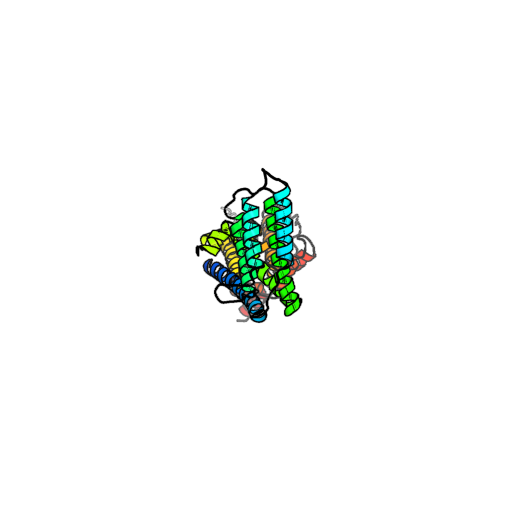403 10.932 -29.754 1.00 59.03 298 ALA A CA 1
ATOM 2303 C C . ALA A 1 298 ? 27.933 11.268 -31.182 1.00 59.03 298 ALA A C 1
ATOM 2305 O O . ALA A 1 298 ? 28.691 11.845 -31.961 1.00 59.03 298 ALA A O 1
ATOM 2306 N N . ALA A 1 299 ? 26.660 11.001 -31.498 1.00 56.56 299 ALA A N 1
ATOM 2307 C CA . ALA A 1 299 ? 26.075 11.353 -32.790 1.00 56.56 299 ALA A CA 1
ATOM 2308 C C . ALA A 1 299 ? 26.049 12.874 -33.037 1.00 56.56 299 ALA A C 1
ATOM 2310 O O . ALA A 1 299 ? 26.273 13.307 -34.162 1.00 56.56 299 ALA A O 1
ATOM 2311 N N . LYS A 1 300 ? 25.816 13.693 -31.999 1.00 53.00 300 LYS A N 1
ATOM 2312 C CA . LYS A 1 300 ? 25.826 15.164 -32.102 1.00 53.00 300 LYS A CA 1
ATOM 2313 C C . LYS A 1 300 ? 27.237 15.752 -32.203 1.00 53.00 300 LYS A C 1
ATOM 2315 O O . LYS A 1 300 ? 27.446 16.640 -33.015 1.00 53.00 300 LYS A O 1
ATOM 2320 N N . ALA A 1 301 ? 28.205 15.264 -31.425 1.00 47.44 301 ALA A N 1
ATOM 2321 C CA . ALA A 1 301 ? 29.584 15.767 -31.444 1.00 47.44 301 ALA A CA 1
ATOM 2322 C C . ALA A 1 301 ? 30.281 15.545 -32.799 1.00 47.44 301 ALA A C 1
ATOM 2324 O O . ALA A 1 301 ? 31.086 16.369 -33.218 1.00 47.44 301 ALA A O 1
ATOM 2325 N N . ALA A 1 302 ? 29.909 14.486 -33.524 1.00 46.97 302 ALA A N 1
ATOM 2326 C CA . ALA A 1 302 ? 30.366 14.241 -34.891 1.00 46.97 302 ALA A CA 1
ATOM 2327 C C . ALA A 1 302 ? 29.790 15.223 -35.940 1.00 46.97 302 ALA A C 1
ATOM 2329 O O . ALA A 1 302 ? 30.269 15.243 -37.070 1.00 46.97 302 ALA A O 1
ATOM 2330 N N . VAL A 1 303 ? 28.757 16.010 -35.603 1.00 45.47 303 VAL A N 1
ATOM 2331 C CA . VAL A 1 303 ? 28.101 16.975 -36.510 1.00 45.47 303 VAL A CA 1
ATOM 2332 C C . VAL A 1 303 ? 28.677 18.389 -36.357 1.00 45.47 303 VAL A C 1
ATOM 2334 O O . VAL A 1 303 ? 28.617 19.173 -37.298 1.00 45.47 303 VAL A O 1
ATOM 2337 N N . THR A 1 304 ? 29.253 18.725 -35.198 1.00 42.94 304 THR A N 1
ATOM 2338 C CA . THR A 1 304 ? 29.550 20.118 -34.818 1.00 42.94 304 THR A CA 1
ATOM 2339 C C . THR A 1 304 ? 31.023 20.529 -34.908 1.00 42.94 304 THR A C 1
ATOM 2341 O O . THR A 1 304 ? 31.392 21.482 -34.234 1.00 42.94 304 THR A O 1
ATOM 2344 N N . THR A 1 305 ? 31.888 19.873 -35.689 1.00 48.66 305 THR A N 1
ATOM 2345 C CA . THR A 1 305 ? 33.270 20.360 -35.909 1.00 48.66 305 THR A CA 1
ATOM 2346 C C . THR A 1 305 ? 33.303 21.389 -37.051 1.00 48.66 305 THR A C 1
ATOM 2348 O O . THR A 1 305 ? 33.266 20.975 -38.211 1.00 48.66 305 THR A O 1
ATOM 2351 N N . PRO A 1 306 ? 33.385 22.712 -36.790 1.00 39.75 306 PRO A N 1
ATOM 2352 C CA . PRO A 1 306 ? 33.230 23.741 -37.822 1.00 39.75 306 PRO A CA 1
ATOM 2353 C C . PRO A 1 306 ? 34.542 24.094 -38.543 1.00 39.75 306 PRO A C 1
ATOM 2355 O O . PRO A 1 306 ? 34.529 24.932 -39.436 1.00 39.75 306 PRO A O 1
ATOM 2358 N N . THR A 1 307 ? 35.680 23.499 -38.169 1.00 48.53 307 THR A N 1
ATOM 2359 C CA . THR A 1 307 ? 37.014 23.970 -38.597 1.00 48.53 307 THR A CA 1
ATOM 2360 C C . THR A 1 307 ? 37.896 22.932 -39.287 1.00 48.53 307 THR A C 1
ATOM 2362 O O . THR A 1 307 ? 39.068 23.200 -39.516 1.00 48.53 307 THR A O 1
ATOM 2365 N N . GLY A 1 308 ? 37.395 21.745 -39.641 1.00 40.97 308 GLY A N 1
ATOM 2366 C CA . GLY A 1 308 ? 38.200 20.750 -40.374 1.00 40.97 308 GLY A CA 1
ATOM 2367 C C . GLY A 1 308 ? 39.440 20.215 -39.630 1.00 40.97 308 GLY A C 1
ATOM 2368 O O . GLY A 1 308 ? 40.113 19.327 -40.144 1.00 40.97 308 GLY A O 1
ATOM 2369 N N . GLN A 1 309 ? 39.726 20.679 -38.410 1.00 37.12 309 GLN A N 1
ATOM 2370 C CA . GLN A 1 309 ? 40.711 20.084 -37.514 1.00 37.12 309 GLN A CA 1
ATOM 2371 C C . GLN A 1 309 ? 40.024 19.099 -36.573 1.00 37.12 309 GLN A C 1
ATOM 2373 O O . GLN A 1 309 ? 39.152 19.448 -35.777 1.00 37.12 309 GLN A O 1
ATOM 2378 N N . GLN A 1 310 ? 40.442 17.841 -36.689 1.00 37.00 310 GLN A N 1
ATOM 2379 C CA . GLN A 1 310 ? 40.061 16.744 -35.814 1.00 37.00 310 GLN A CA 1
ATOM 2380 C C . GLN A 1 310 ? 40.672 16.934 -34.421 1.00 37.00 310 GLN A C 1
ATOM 2382 O O . GLN A 1 310 ? 41.710 16.363 -34.101 1.00 37.00 310 GLN A O 1
ATOM 2387 N N . THR A 1 311 ? 40.011 17.681 -33.547 1.00 28.52 311 THR A N 1
ATOM 2388 C CA . THR A 1 311 ? 40.156 17.468 -32.104 1.00 28.52 311 THR A CA 1
ATOM 2389 C C . THR A 1 311 ? 39.058 16.516 -31.667 1.00 28.52 311 THR A C 1
ATOM 2391 O O . THR A 1 311 ? 37.940 16.917 -31.367 1.00 28.52 311 THR A O 1
ATOM 2394 N N . ILE A 1 312 ? 39.387 15.223 -31.693 1.00 38.16 312 ILE A N 1
ATOM 2395 C CA . ILE A 1 312 ? 38.589 14.123 -31.147 1.00 38.16 312 ILE A CA 1
ATOM 2396 C C . ILE A 1 312 ? 38.490 14.314 -29.625 1.00 38.16 312 ILE A C 1
ATOM 2398 O O . ILE A 1 312 ? 39.496 14.114 -28.942 1.00 38.16 312 ILE A O 1
ATOM 2402 N N . PRO A 1 313 ? 37.318 14.601 -29.032 1.00 31.14 313 PRO A N 1
ATOM 2403 C CA . PRO A 1 313 ? 37.123 14.377 -27.614 1.00 31.14 313 PRO A CA 1
ATOM 2404 C C . PRO A 1 313 ? 36.547 12.961 -27.485 1.00 31.14 313 PRO A C 1
ATOM 2406 O O . PRO A 1 313 ? 35.355 12.740 -27.674 1.00 31.14 313 PRO A O 1
ATOM 2409 N N . PHE A 1 314 ? 37.423 11.987 -27.225 1.00 33.59 314 PHE A N 1
ATOM 2410 C CA . PHE A 1 314 ? 37.074 10.620 -26.811 1.00 33.59 314 PHE A CA 1
ATOM 2411 C C . PHE A 1 314 ? 36.057 9.870 -27.699 1.00 33.59 314 PHE A C 1
ATOM 2413 O O . PHE A 1 314 ? 35.029 9.381 -27.232 1.00 33.59 314 PHE A O 1
ATOM 2420 N N . ILE A 1 315 ? 36.383 9.673 -28.981 1.00 31.95 315 ILE A N 1
ATOM 2421 C CA . ILE A 1 315 ? 35.869 8.511 -29.722 1.00 31.95 315 ILE A CA 1
ATOM 2422 C C . ILE A 1 315 ? 36.836 7.363 -29.450 1.00 31.95 315 ILE A C 1
ATOM 2424 O O . ILE A 1 315 ? 37.919 7.300 -30.030 1.00 31.95 315 ILE A O 1
ATOM 2428 N N . ILE A 1 316 ? 36.463 6.445 -28.561 1.00 34.91 316 ILE A N 1
ATOM 2429 C CA . ILE A 1 316 ? 37.210 5.197 -28.435 1.00 34.91 316 ILE A CA 1
ATOM 2430 C C . ILE A 1 316 ? 36.935 4.335 -29.673 1.00 34.91 316 ILE A C 1
ATOM 2432 O O . ILE A 1 316 ? 35.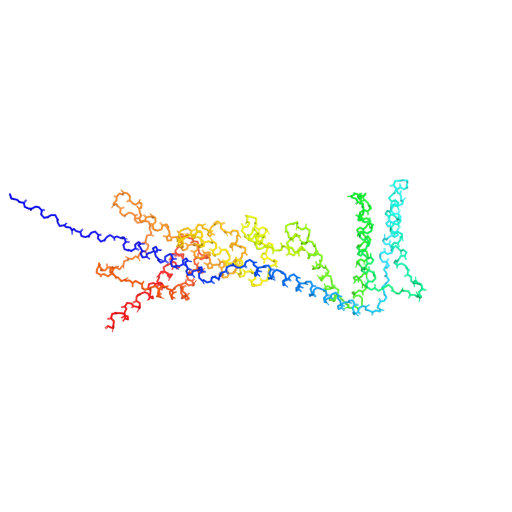911 3.666 -29.769 1.00 34.91 316 ILE A O 1
ATOM 2436 N N . GLY A 1 317 ? 37.891 4.373 -30.601 1.00 29.47 317 GLY A N 1
ATOM 2437 C CA . GLY A 1 317 ? 38.464 3.194 -31.246 1.00 29.47 317 GLY A CA 1
ATOM 2438 C C . GLY A 1 317 ? 37.550 2.352 -32.133 1.00 29.47 317 GLY A C 1
ATOM 2439 O O . GLY A 1 317 ? 37.199 1.235 -31.765 1.00 29.47 317 GLY A O 1
ATOM 2440 N N . TYR A 1 318 ? 37.325 2.807 -33.366 1.00 29.44 318 TYR A N 1
ATOM 2441 C CA . TYR A 1 318 ? 37.362 1.910 -34.526 1.00 29.44 318 TYR A CA 1
ATOM 2442 C C . TYR A 1 318 ? 38.629 2.201 -35.324 1.00 29.44 318 TYR A C 1
ATOM 2444 O O . TYR A 1 318 ? 38.614 2.861 -36.355 1.00 29.44 318 TYR A O 1
ATOM 2452 N N . GLY A 1 319 ? 39.746 1.702 -34.804 1.00 28.78 319 GLY A N 1
ATOM 2453 C CA . GLY A 1 319 ? 40.924 1.401 -35.603 1.00 28.78 319 GLY A CA 1
ATOM 2454 C C . GLY A 1 319 ? 40.804 -0.028 -36.116 1.00 28.78 319 GLY A C 1
ATOM 2455 O O . GLY A 1 319 ? 41.468 -0.918 -35.610 1.00 28.78 319 GLY A O 1
ATOM 2456 N N . THR A 1 320 ? 39.906 -0.268 -37.064 1.00 29.44 320 THR A N 1
ATOM 2457 C CA . THR A 1 320 ? 40.091 -1.330 -38.058 1.00 29.44 320 THR A CA 1
ATOM 2458 C C . THR A 1 320 ? 39.612 -0.750 -39.372 1.00 29.44 320 THR A C 1
ATOM 2460 O O . THR A 1 320 ? 38.518 -0.194 -39.449 1.00 29.44 320 THR A O 1
ATOM 2463 N N . ALA A 1 321 ? 40.485 -0.796 -40.372 1.00 31.14 321 ALA A N 1
ATOM 2464 C CA . ALA A 1 321 ? 40.195 -0.388 -41.729 1.00 31.14 321 ALA A CA 1
ATOM 2465 C C . ALA A 1 321 ? 38.947 -1.133 -42.225 1.00 31.14 321 ALA A C 1
ATOM 2467 O O . ALA A 1 321 ? 39.018 -2.293 -42.626 1.00 31.14 321 ALA A O 1
ATOM 2468 N N . MET A 1 322 ? 37.786 -0.477 -42.186 1.00 31.91 322 MET A N 1
ATOM 2469 C CA . MET A 1 322 ? 36.670 -0.892 -43.020 1.00 31.91 322 MET A CA 1
ATOM 2470 C C . MET A 1 322 ? 37.057 -0.504 -44.436 1.00 31.91 322 MET A C 1
ATOM 2472 O O . MET A 1 322 ? 37.004 0.661 -44.824 1.00 31.91 322 MET A O 1
ATOM 2476 N N . ASN A 1 323 ? 37.526 -1.503 -45.172 1.00 31.64 323 ASN A N 1
ATOM 2477 C CA . ASN A 1 323 ? 37.730 -1.430 -46.604 1.00 31.64 323 ASN A CA 1
ATOM 2478 C C . ASN A 1 323 ? 36.456 -0.810 -47.232 1.00 31.64 323 ASN A C 1
ATOM 2480 O O . ASN A 1 323 ? 35.366 -1.326 -46.945 1.00 31.64 323 ASN A O 1
ATOM 2484 N N . PRO A 1 324 ? 36.538 0.270 -48.038 1.00 32.34 324 PRO A N 1
ATOM 2485 C CA . PRO A 1 324 ? 35.369 0.976 -48.586 1.00 32.34 324 PRO A CA 1
ATOM 2486 C C . PRO A 1 324 ? 34.376 0.060 -49.320 1.00 32.34 324 PRO A C 1
ATOM 2488 O O . PRO A 1 324 ? 33.180 0.350 -49.369 1.00 32.34 324 PRO A O 1
ATOM 2491 N N . ALA A 1 325 ? 34.854 -1.093 -49.799 1.00 33.00 325 ALA A N 1
ATOM 2492 C CA . ALA A 1 325 ? 34.077 -2.155 -50.433 1.00 33.00 325 ALA A CA 1
ATOM 2493 C C . ALA A 1 325 ? 33.094 -2.907 -49.502 1.00 33.00 325 ALA A C 1
ATOM 2495 O O . ALA A 1 325 ? 32.246 -3.648 -49.984 1.00 33.00 325 ALA A O 1
ATOM 2496 N N . THR A 1 326 ? 33.159 -2.733 -48.175 1.00 36.56 326 THR A N 1
ATOM 2497 C CA . THR A 1 326 ? 32.332 -3.492 -47.203 1.00 36.56 326 THR A CA 1
ATOM 2498 C C . THR A 1 326 ? 31.090 -2.747 -46.699 1.00 36.56 326 THR A C 1
ATOM 2500 O O . THR A 1 326 ? 30.341 -3.259 -45.862 1.00 36.56 326 THR A O 1
ATOM 2503 N N . THR A 1 327 ? 30.838 -1.548 -47.229 1.00 34.69 327 THR A N 1
ATOM 2504 C CA . THR A 1 327 ? 29.783 -0.620 -46.776 1.00 34.69 327 THR A CA 1
ATOM 2505 C C . THR A 1 327 ? 28.367 -1.015 -47.241 1.00 34.69 327 THR A C 1
ATOM 2507 O O . THR A 1 327 ? 27.396 -0.354 -46.890 1.00 34.69 327 THR A O 1
ATOM 2510 N N . GLY A 1 328 ? 28.225 -2.108 -48.000 1.00 32.19 328 GLY A N 1
ATOM 2511 C CA . GLY A 1 328 ? 26.959 -2.561 -48.597 1.00 32.19 328 GLY A CA 1
ATOM 2512 C C . GLY A 1 328 ? 26.259 -3.736 -47.904 1.00 32.19 328 GLY A C 1
ATOM 2513 O O . GLY A 1 328 ? 25.357 -4.321 -48.490 1.00 32.19 328 GLY A O 1
ATOM 2514 N N . ALA A 1 329 ? 26.660 -4.139 -46.695 1.00 35.59 329 ALA A N 1
ATOM 2515 C CA . ALA A 1 329 ? 26.018 -5.275 -46.031 1.00 35.59 329 ALA A CA 1
ATOM 2516 C C . ALA A 1 329 ? 24.728 -4.842 -45.317 1.00 35.59 329 ALA A C 1
ATOM 2518 O O . ALA A 1 329 ? 24.784 -4.239 -44.242 1.00 35.59 329 ALA A O 1
ATOM 2519 N N . ALA A 1 330 ? 23.581 -5.188 -45.903 1.00 38.41 330 ALA A N 1
ATOM 2520 C CA . ALA A 1 330 ? 22.286 -5.144 -45.238 1.00 38.41 330 ALA A CA 1
ATOM 2521 C C . ALA A 1 330 ? 22.346 -6.023 -43.979 1.00 38.41 330 ALA A C 1
ATOM 2523 O O . ALA A 1 330 ? 22.370 -7.251 -44.051 1.00 38.41 330 ALA A O 1
ATOM 2524 N N . VAL A 1 331 ? 22.431 -5.398 -42.805 1.00 45.28 331 VAL A N 1
ATOM 2525 C CA . VAL A 1 331 ? 22.324 -6.125 -41.543 1.00 45.28 331 VAL A CA 1
ATOM 2526 C C . VAL A 1 331 ? 20.865 -6.536 -41.401 1.00 45.28 331 VAL A C 1
ATOM 2528 O O . VAL A 1 331 ? 19.998 -5.690 -41.197 1.00 45.28 331 VAL A O 1
ATOM 2531 N N . SER A 1 332 ? 20.580 -7.828 -41.556 1.00 42.50 332 SER A N 1
ATOM 2532 C CA . SER A 1 332 ? 19.206 -8.315 -41.498 1.00 42.50 332 SER A CA 1
ATOM 2533 C C . SER A 1 332 ? 18.618 -8.139 -40.091 1.00 42.50 332 SER A C 1
ATOM 2535 O O . SER A 1 332 ? 19.258 -8.408 -39.067 1.00 42.50 332 SER A O 1
ATOM 2537 N N . TYR A 1 333 ? 17.363 -7.687 -40.044 1.00 45.94 333 TYR A N 1
ATOM 2538 C CA . TYR A 1 333 ? 16.616 -7.352 -38.825 1.00 45.94 333 TYR A CA 1
ATOM 2539 C C . TYR A 1 333 ? 16.614 -8.464 -37.747 1.00 45.94 333 TYR A C 1
ATOM 2541 O O . TYR A 1 333 ? 16.548 -8.182 -36.546 1.00 45.94 333 TYR A O 1
ATOM 2549 N N . GLY A 1 334 ? 16.724 -9.738 -38.141 1.00 47.31 334 GLY A N 1
ATOM 2550 C CA . GLY A 1 334 ? 16.722 -10.886 -37.223 1.00 47.31 334 GLY A CA 1
ATOM 2551 C C . GLY A 1 334 ? 17.987 -11.034 -36.362 1.00 47.31 334 GLY A C 1
ATOM 2552 O O . GLY A 1 334 ? 17.910 -11.521 -35.234 1.00 47.31 334 GLY A O 1
ATOM 2553 N N . LEU A 1 335 ? 19.148 -10.577 -36.835 1.00 53.97 335 LEU A N 1
ATOM 2554 C CA . LEU A 1 335 ? 20.436 -10.792 -36.155 1.00 53.97 335 LEU A CA 1
ATOM 2555 C C . LEU A 1 335 ? 20.699 -9.779 -35.044 1.00 53.97 335 LEU A C 1
ATOM 2557 O O . LEU A 1 335 ? 21.137 -10.142 -33.951 1.00 53.97 335 LEU A O 1
ATOM 2561 N N . LEU A 1 336 ? 20.360 -8.513 -35.296 1.00 57.97 336 LEU A N 1
ATOM 2562 C CA . LEU A 1 336 ? 20.413 -7.454 -34.284 1.00 57.97 336 LEU A CA 1
ATOM 2563 C C . LEU A 1 336 ? 19.478 -7.768 -33.108 1.00 57.97 336 LEU A C 1
ATOM 2565 O O . LEU A 1 336 ? 19.804 -7.495 -31.955 1.00 57.97 336 LEU A O 1
ATOM 2569 N N . THR A 1 337 ? 18.363 -8.446 -33.386 1.00 58.56 337 THR A N 1
ATOM 2570 C CA . THR A 1 337 ? 17.403 -8.903 -32.374 1.00 58.56 337 THR A CA 1
ATOM 2571 C C . THR A 1 337 ? 18.031 -9.871 -31.372 1.00 58.56 337 THR A C 1
ATOM 2573 O O . THR A 1 337 ? 17.995 -9.608 -30.170 1.00 58.56 337 THR A O 1
ATOM 2576 N N . ARG A 1 338 ? 18.691 -10.936 -31.850 1.00 63.91 338 ARG A N 1
ATOM 2577 C CA . ARG A 1 338 ? 19.379 -11.907 -30.977 1.00 63.91 338 ARG A CA 1
ATOM 2578 C C . ARG A 1 338 ? 20.490 -11.251 -30.153 1.00 63.91 338 ARG A C 1
ATOM 2580 O O . ARG A 1 338 ? 20.736 -11.638 -29.012 1.00 63.91 338 ARG A O 1
ATOM 2587 N N . ALA A 1 339 ? 21.134 -10.218 -30.694 1.00 69.19 339 ALA A N 1
ATOM 2588 C CA . ALA A 1 339 ? 22.191 -9.509 -29.984 1.00 69.19 339 ALA A CA 1
ATOM 2589 C C . ALA A 1 339 ? 21.702 -8.717 -28.778 1.00 69.19 339 ALA A C 1
ATOM 2591 O O . ALA A 1 339 ? 22.339 -8.758 -27.722 1.00 69.19 339 ALA A O 1
ATOM 2592 N N . TYR A 1 340 ? 20.552 -8.056 -28.895 1.00 72.81 340 TYR A N 1
ATOM 2593 C CA . TYR A 1 340 ? 19.951 -7.316 -27.786 1.00 72.81 340 TYR A CA 1
ATOM 2594 C C . TYR A 1 340 ? 19.380 -8.215 -26.681 1.00 72.81 340 TYR A C 1
ATOM 2596 O O . TYR A 1 340 ? 19.210 -7.766 -25.542 1.00 72.81 340 TYR A O 1
ATOM 2604 N N . GLU A 1 341 ? 19.113 -9.481 -26.994 1.00 72.94 341 GLU A N 1
ATOM 2605 C CA . GLU A 1 341 ? 18.647 -10.497 -26.044 1.00 72.94 341 GLU A CA 1
ATOM 2606 C C . GLU A 1 341 ? 19.789 -11.249 -25.353 1.00 72.94 341 GLU A C 1
ATOM 2608 O O . GLU A 1 341 ? 19.586 -11.842 -24.294 1.00 72.94 341 GLU A O 1
ATOM 2613 N N . SER A 1 342 ? 21.000 -11.174 -25.904 1.00 81.00 342 SER A N 1
ATOM 2614 C CA . SER A 1 342 ? 22.164 -11.896 -25.398 1.00 81.00 342 SER A CA 1
ATOM 2615 C C . SER A 1 342 ? 22.546 -11.501 -23.959 1.00 81.00 342 SER A C 1
ATOM 2617 O O . SER A 1 342 ? 22.490 -10.330 -23.558 1.00 81.00 342 SER A O 1
ATOM 2619 N N . GLU A 1 343 ? 23.003 -12.480 -23.170 1.00 85.06 343 GLU A N 1
ATOM 2620 C CA . GLU A 1 343 ? 23.502 -12.235 -21.810 1.00 85.06 343 GLU A CA 1
ATOM 2621 C C . GLU A 1 343 ? 24.640 -11.201 -21.750 1.00 85.06 343 GLU A C 1
ATOM 2623 O O . GLU A 1 343 ? 24.599 -10.343 -20.861 1.00 85.06 343 GLU A O 1
ATOM 2628 N N . PRO A 1 344 ? 25.625 -11.189 -22.677 1.00 85.00 344 PRO A N 1
ATOM 2629 C CA . PRO A 1 344 ? 26.672 -10.171 -22.687 1.00 85.00 344 PRO A CA 1
ATOM 2630 C C . PRO A 1 344 ? 26.116 -8.751 -22.818 1.00 85.00 344 PRO A C 1
ATOM 2632 O O . PRO A 1 344 ? 26.533 -7.857 -22.076 1.00 85.00 344 PRO A O 1
ATOM 2635 N N . PHE A 1 345 ? 25.135 -8.541 -23.702 1.00 85.12 345 PHE A N 1
ATOM 2636 C CA . PHE A 1 345 ? 24.496 -7.238 -23.879 1.00 85.12 345 PHE A CA 1
ATOM 2637 C C . PHE A 1 345 ? 23.697 -6.826 -22.636 1.00 85.12 345 PHE A C 1
ATOM 2639 O O . PHE A 1 345 ? 23.820 -5.701 -22.143 1.00 85.12 345 PHE A O 1
ATOM 2646 N N . ARG A 1 346 ? 22.923 -7.755 -22.063 1.00 85.75 346 ARG A N 1
ATOM 2647 C CA . ARG A 1 346 ? 22.163 -7.524 -20.828 1.00 85.75 346 ARG A CA 1
ATOM 2648 C C . ARG A 1 346 ? 23.075 -7.172 -19.652 1.00 85.75 346 ARG A C 1
ATOM 2650 O O . ARG A 1 346 ? 22.808 -6.207 -18.936 1.00 85.75 346 ARG A O 1
ATOM 2657 N N . ASN A 1 347 ? 24.166 -7.909 -19.469 1.00 88.69 347 ASN A N 1
ATOM 2658 C CA . ASN A 1 347 ? 25.136 -7.671 -18.402 1.00 88.69 347 ASN A CA 1
ATOM 2659 C C . ASN A 1 347 ? 25.837 -6.319 -18.571 1.00 88.69 347 ASN A C 1
ATOM 2661 O O . ASN A 1 347 ? 26.024 -5.596 -17.591 1.00 88.69 347 ASN A O 1
ATOM 2665 N N . ALA A 1 348 ? 26.155 -5.932 -19.807 1.00 87.12 348 ALA A N 1
ATOM 2666 C CA . ALA A 1 348 ? 26.675 -4.606 -20.114 1.00 87.12 348 ALA A CA 1
ATOM 2667 C C . ALA A 1 348 ? 25.677 -3.488 -19.747 1.00 87.12 348 ALA A C 1
ATOM 2669 O O . ALA A 1 348 ? 26.070 -2.507 -19.114 1.00 87.12 348 ALA A O 1
ATOM 2670 N N . MET A 1 349 ? 24.382 -3.655 -20.046 1.00 88.06 349 MET A N 1
ATOM 2671 C CA . MET A 1 349 ? 23.331 -2.707 -19.637 1.00 88.06 349 MET A CA 1
ATOM 2672 C C . MET A 1 349 ? 23.222 -2.571 -18.117 1.00 88.06 349 MET A C 1
ATOM 2674 O O . MET A 1 349 ? 23.167 -1.458 -17.592 1.00 88.06 349 MET A O 1
ATOM 2678 N N . LEU A 1 350 ? 23.245 -3.689 -17.392 1.00 90.50 350 LEU A N 1
ATOM 2679 C CA . LEU A 1 350 ? 23.198 -3.685 -15.928 1.00 90.50 350 LEU A CA 1
ATOM 2680 C C . LEU A 1 350 ? 24.443 -3.030 -15.311 1.00 90.50 350 LEU A C 1
ATOM 2682 O O . LEU A 1 350 ? 24.323 -2.292 -14.334 1.00 90.50 350 LEU A O 1
ATOM 2686 N N . ARG A 1 351 ? 25.630 -3.233 -15.900 1.00 89.75 351 ARG A N 1
ATOM 2687 C CA . ARG A 1 351 ? 26.860 -2.530 -15.499 1.00 89.75 351 ARG A CA 1
ATOM 2688 C C . ARG A 1 351 ? 26.733 -1.024 -15.730 1.00 89.75 351 ARG A C 1
ATOM 2690 O O . ARG A 1 351 ? 26.947 -0.257 -14.794 1.00 89.75 351 ARG A O 1
ATOM 2697 N N . MET A 1 352 ? 26.276 -0.605 -16.913 1.00 88.62 352 MET A N 1
ATOM 2698 C CA . MET A 1 352 ? 26.054 0.811 -17.248 1.00 88.62 352 MET A CA 1
ATOM 2699 C C . MET A 1 352 ? 25.046 1.510 -16.329 1.00 88.62 352 MET A C 1
ATOM 2701 O O . MET A 1 352 ? 25.115 2.726 -16.150 1.00 88.62 352 MET A O 1
ATOM 2705 N N . ALA A 1 353 ? 24.111 0.770 -15.732 1.00 88.75 353 ALA A N 1
ATOM 2706 C CA . ALA A 1 353 ? 23.173 1.309 -14.754 1.00 88.75 353 ALA A CA 1
ATOM 2707 C C . ALA A 1 353 ? 23.856 1.747 -13.448 1.00 88.75 353 ALA A C 1
ATOM 2709 O O . ALA A 1 353 ? 23.397 2.687 -12.794 1.00 88.75 353 ALA A O 1
ATOM 2710 N N . ASN A 1 354 ? 24.942 1.075 -13.067 1.00 86.62 354 ASN A N 1
ATOM 2711 C CA . ASN A 1 354 ? 25.616 1.254 -11.781 1.00 86.62 354 ASN A CA 1
ATOM 2712 C C . ASN A 1 354 ? 26.941 2.020 -11.887 1.00 86.62 354 ASN A C 1
ATOM 2714 O O . ASN A 1 354 ? 27.495 2.416 -10.868 1.00 86.62 354 ASN A O 1
ATOM 2718 N N . THR A 1 355 ? 27.435 2.275 -13.097 1.00 87.06 355 THR A N 1
ATOM 2719 C CA . THR A 1 355 ? 28.666 3.041 -13.332 1.00 87.06 355 THR A CA 1
ATOM 2720 C C . THR A 1 355 ? 28.365 4.493 -13.727 1.00 87.06 355 THR A C 1
ATOM 2722 O O . THR A 1 355 ? 27.519 4.705 -14.603 1.00 87.06 355 THR A O 1
ATOM 2725 N N . PRO A 1 356 ? 29.062 5.498 -13.160 1.00 83.44 356 PRO A N 1
ATOM 2726 C CA . PRO A 1 356 ? 28.945 6.891 -13.592 1.00 83.44 356 PRO A CA 1
ATOM 2727 C C . PRO A 1 356 ? 29.286 7.070 -15.077 1.00 83.44 356 PRO A C 1
ATOM 2729 O O . PRO A 1 356 ? 30.270 6.508 -15.566 1.00 83.44 356 PRO A O 1
ATOM 2732 N N . ARG A 1 357 ? 28.488 7.870 -15.795 1.00 78.62 357 ARG A N 1
ATOM 2733 C CA . ARG A 1 357 ? 28.739 8.204 -17.208 1.00 78.62 357 ARG A CA 1
ATOM 2734 C C . ARG A 1 357 ? 30.069 8.959 -17.336 1.00 78.62 357 ARG A C 1
ATOM 2736 O O . ARG A 1 357 ? 30.365 9.800 -16.495 1.00 78.62 357 ARG A O 1
ATOM 2743 N N . GLY A 1 358 ? 30.850 8.648 -18.371 1.00 73.00 358 GLY A N 1
ATOM 2744 C CA . GLY A 1 358 ? 32.185 9.229 -18.595 1.00 73.00 358 GLY A CA 1
ATOM 2745 C C . GLY A 1 358 ? 33.318 8.578 -17.791 1.00 73.00 358 GLY A C 1
ATOM 2746 O O . GLY A 1 358 ? 34.461 8.994 -17.908 1.00 73.00 358 GLY A O 1
ATOM 2747 N N . SER A 1 359 ? 33.027 7.553 -16.981 1.00 79.38 359 SER A N 1
ATOM 2748 C CA . SER A 1 359 ? 34.073 6.745 -16.343 1.00 79.38 359 SER A CA 1
ATOM 2749 C C . SER A 1 359 ? 34.605 5.665 -17.290 1.00 79.38 359 SER A C 1
ATOM 2751 O O . SER A 1 359 ? 33.856 5.111 -18.097 1.00 79.38 359 SER A O 1
ATOM 2753 N N . THR A 1 360 ? 35.861 5.254 -17.109 1.00 82.25 360 THR A N 1
ATOM 2754 C CA . THR A 1 360 ? 36.465 4.145 -17.871 1.00 82.25 360 THR A CA 1
ATOM 2755 C C . THR A 1 360 ? 35.666 2.842 -17.744 1.00 82.25 360 THR A C 1
ATOM 2757 O O . THR A 1 360 ? 35.570 2.056 -18.684 1.00 82.25 360 THR A O 1
ATOM 2760 N N . ALA A 1 361 ? 35.059 2.589 -16.579 1.00 81.38 361 ALA A N 1
ATOM 2761 C CA . ALA A 1 361 ? 34.214 1.415 -16.363 1.00 81.38 361 ALA A CA 1
ATOM 2762 C C . ALA A 1 361 ? 32.918 1.475 -17.190 1.00 81.38 361 ALA A C 1
ATOM 2764 O O . ALA A 1 361 ? 32.493 0.463 -17.751 1.00 81.38 361 ALA A O 1
ATOM 2765 N N . PHE A 1 362 ? 32.320 2.663 -17.301 1.00 80.56 362 PHE A N 1
ATOM 2766 C CA . PHE A 1 362 ? 31.153 2.897 -18.146 1.00 80.56 362 PHE A CA 1
ATOM 2767 C C . PHE A 1 362 ? 31.490 2.722 -19.631 1.00 80.56 362 PHE A C 1
ATOM 2769 O O . PHE A 1 362 ? 30.746 2.067 -20.358 1.00 80.56 362 PHE A O 1
ATOM 2776 N N . GLU A 1 363 ? 32.637 3.234 -20.076 1.00 79.62 363 GLU A N 1
ATOM 2777 C CA . GLU A 1 363 ? 33.120 3.070 -21.452 1.00 79.62 363 GLU A CA 1
ATOM 2778 C C . GLU A 1 363 ? 33.380 1.602 -21.801 1.00 79.62 363 GLU A C 1
ATOM 2780 O O . GLU A 1 363 ? 32.929 1.127 -22.842 1.00 79.62 363 GLU A O 1
ATOM 2785 N N . LYS A 1 364 ? 34.016 0.840 -20.901 1.00 83.62 364 LYS A N 1
ATOM 2786 C CA . LYS A 1 364 ? 34.196 -0.613 -21.063 1.00 83.62 364 LYS A CA 1
ATOM 2787 C C . LYS A 1 364 ? 32.859 -1.346 -21.180 1.00 83.62 364 LYS A C 1
ATOM 2789 O O . LYS A 1 364 ? 32.721 -2.236 -22.017 1.00 83.62 364 LYS A O 1
ATOM 2794 N N . ALA A 1 365 ? 31.868 -0.979 -20.367 1.00 83.19 365 ALA A N 1
ATOM 2795 C CA . ALA A 1 365 ? 30.535 -1.571 -20.447 1.00 83.19 365 ALA A CA 1
ATOM 2796 C C . ALA A 1 365 ? 29.834 -1.215 -21.773 1.00 83.19 365 ALA A C 1
ATOM 2798 O O . ALA A 1 365 ? 29.236 -2.084 -22.402 1.00 83.19 365 ALA A O 1
ATOM 2799 N N . MET A 1 366 ? 29.976 0.021 -22.257 1.00 81.38 366 MET A N 1
ATOM 2800 C CA . MET A 1 366 ? 29.464 0.429 -23.569 1.00 81.38 366 MET A CA 1
ATOM 2801 C C . MET A 1 366 ? 30.130 -0.354 -24.711 1.00 81.38 366 MET A C 1
ATOM 2803 O O . MET A 1 366 ? 29.443 -0.841 -25.606 1.00 81.38 366 MET A O 1
ATOM 2807 N N . GLN A 1 367 ? 31.450 -0.543 -24.654 1.00 80.69 367 GLN A N 1
ATOM 2808 C CA . GLN A 1 367 ? 32.184 -1.355 -25.627 1.00 80.69 367 GLN A CA 1
ATOM 2809 C C . GLN A 1 367 ? 31.735 -2.815 -25.611 1.00 80.69 367 GLN A C 1
ATOM 2811 O O . GLN A 1 367 ? 31.620 -3.422 -26.668 1.00 80.69 367 GLN A O 1
ATOM 2816 N N . GLN A 1 368 ? 31.466 -3.392 -24.437 1.00 83.31 368 GLN A N 1
ATOM 2817 C CA . GLN A 1 368 ? 30.936 -4.754 -24.326 1.00 83.31 368 GLN A CA 1
ATOM 2818 C C . GLN A 1 368 ? 29.544 -4.871 -24.953 1.00 83.31 368 GLN A C 1
ATOM 2820 O O . GLN A 1 368 ? 29.298 -5.819 -25.696 1.00 83.31 368 GLN A O 1
ATOM 2825 N N . ALA A 1 369 ? 28.667 -3.889 -24.720 1.00 80.25 369 ALA A N 1
ATOM 2826 C CA . ALA A 1 369 ? 27.369 -3.826 -25.386 1.00 80.25 369 ALA A CA 1
ATOM 2827 C C . ALA A 1 369 ? 27.533 -3.744 -26.914 1.00 80.25 369 ALA A C 1
ATOM 2829 O O . ALA A 1 369 ? 26.883 -4.490 -27.640 1.00 80.25 369 ALA A O 1
ATOM 2830 N N . GLN A 1 370 ? 28.449 -2.907 -27.408 1.00 73.19 370 GLN A N 1
ATOM 2831 C CA . GLN A 1 370 ? 28.697 -2.765 -28.844 1.00 73.19 370 GLN A CA 1
ATOM 2832 C C . GLN A 1 370 ? 29.312 -4.025 -29.468 1.00 73.19 370 GLN A C 1
ATOM 2834 O O . GLN A 1 370 ? 28.904 -4.440 -30.548 1.00 73.19 370 GLN A O 1
ATOM 2839 N N . LYS A 1 371 ? 30.260 -4.670 -28.780 1.00 77.00 371 LYS A N 1
ATOM 2840 C CA . LYS A 1 371 ? 30.866 -5.935 -29.216 1.00 77.00 371 LYS A CA 1
ATOM 2841 C C . LYS A 1 371 ? 29.832 -7.053 -29.309 1.00 77.00 371 LYS A C 1
ATOM 2843 O O . LYS A 1 371 ? 29.880 -7.811 -30.267 1.00 77.00 371 LYS A O 1
ATOM 2848 N N . ALA A 1 372 ? 28.886 -7.126 -28.370 1.00 74.19 372 ALA A N 1
ATOM 2849 C CA . ALA A 1 372 ? 27.797 -8.101 -28.423 1.00 74.19 372 ALA A CA 1
ATOM 2850 C C . ALA A 1 372 ? 26.912 -7.910 -29.669 1.00 74.19 372 ALA A C 1
ATOM 2852 O O . ALA A 1 372 ? 26.542 -8.888 -30.310 1.00 74.19 372 ALA A O 1
ATOM 2853 N N . ILE A 1 373 ? 26.641 -6.657 -30.055 1.00 69.12 373 ILE A N 1
ATOM 2854 C CA . ILE A 1 373 ? 25.928 -6.326 -31.299 1.00 69.12 373 ILE A CA 1
ATOM 2855 C C . ILE A 1 373 ? 26.748 -6.748 -32.524 1.00 69.12 373 ILE A C 1
ATOM 2857 O O . ILE A 1 373 ? 26.232 -7.417 -33.414 1.00 69.12 373 ILE A O 1
ATOM 2861 N N . ASN A 1 374 ? 28.033 -6.395 -32.562 1.00 64.69 374 ASN A N 1
ATOM 2862 C CA . ASN A 1 374 ? 28.891 -6.649 -33.720 1.00 64.69 374 ASN A CA 1
ATOM 2863 C C . ASN A 1 374 ? 29.228 -8.128 -33.936 1.00 64.69 374 ASN A C 1
ATOM 2865 O O . ASN A 1 374 ? 29.333 -8.569 -35.073 1.00 64.69 374 ASN A O 1
ATOM 2869 N N . ALA A 1 375 ? 29.436 -8.894 -32.864 1.00 63.19 375 ALA A N 1
ATOM 2870 C CA . ALA A 1 375 ? 29.820 -10.300 -32.963 1.00 63.19 375 ALA A CA 1
ATOM 2871 C C . ALA A 1 375 ? 28.734 -11.130 -33.666 1.00 63.19 375 ALA A C 1
ATOM 2873 O O . ALA A 1 375 ? 29.038 -12.010 -34.466 1.00 63.19 375 ALA A O 1
ATOM 2874 N N . LEU A 1 376 ? 27.464 -10.794 -33.431 1.00 58.44 376 LEU A N 1
ATOM 2875 C CA . LEU A 1 376 ? 26.321 -11.471 -34.042 1.00 58.44 376 LEU A CA 1
ATOM 2876 C C . LEU A 1 376 ? 26.018 -10.977 -35.460 1.00 58.44 376 LEU A C 1
ATOM 2878 O O . LEU A 1 376 ? 25.483 -11.734 -36.264 1.00 58.44 376 LEU A O 1
ATOM 2882 N N . THR A 1 377 ? 26.400 -9.744 -35.803 1.00 54.91 377 THR A N 1
ATOM 2883 C CA . THR A 1 377 ? 26.306 -9.249 -37.185 1.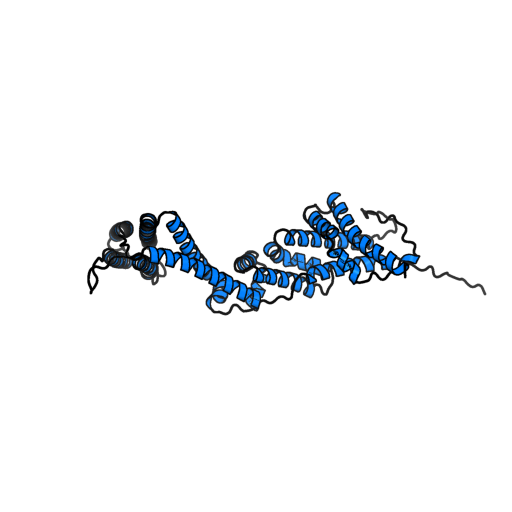00 54.91 377 THR A CA 1
ATOM 2884 C C . THR A 1 377 ? 27.476 -9.698 -38.058 1.00 54.91 377 THR A C 1
ATOM 2886 O O . THR A 1 377 ? 27.301 -9.831 -39.264 1.00 54.91 377 THR A O 1
ATOM 2889 N N . GLN A 1 378 ? 28.654 -9.962 -37.482 1.00 52.69 378 GLN A N 1
ATOM 2890 C CA . GLN A 1 378 ? 29.811 -10.523 -38.191 1.00 52.69 378 GLN A CA 1
ATOM 2891 C C . GLN A 1 378 ? 29.698 -12.040 -38.394 1.00 52.69 378 GLN A C 1
ATOM 2893 O O . GLN A 1 378 ? 29.995 -12.503 -39.489 1.00 52.69 378 GLN A O 1
ATOM 2898 N N . GLY A 1 379 ? 29.200 -12.800 -37.408 1.00 53.28 379 GLY A N 1
ATOM 2899 C CA . GLY A 1 379 ? 28.996 -14.252 -37.549 1.00 53.28 379 GLY A CA 1
ATOM 2900 C C . GLY A 1 379 ? 27.985 -14.642 -38.635 1.00 53.28 379 GLY A C 1
ATOM 2901 O O . GLY A 1 379 ? 28.114 -15.682 -39.261 1.00 53.28 379 GLY A O 1
ATOM 2902 N N . ALA A 1 380 ? 27.021 -13.774 -38.940 1.00 47.69 380 ALA A N 1
ATOM 2903 C CA . ALA A 1 380 ? 26.102 -14.002 -40.053 1.00 47.69 380 ALA A CA 1
ATOM 2904 C C . ALA A 1 380 ? 26.671 -13.627 -41.429 1.00 47.69 380 ALA A C 1
ATOM 2906 O O . ALA A 1 380 ? 26.168 -14.089 -42.448 1.00 47.69 380 ALA A O 1
ATOM 2907 N N . LYS A 1 381 ? 27.708 -12.775 -41.475 1.00 45.25 381 LYS A N 1
ATOM 2908 C CA . LYS A 1 381 ? 28.414 -12.464 -42.725 1.00 45.25 381 LYS A CA 1
ATOM 2909 C C . LYS A 1 381 ? 29.281 -13.633 -43.177 1.00 45.25 381 LYS A C 1
ATOM 2911 O O . LYS A 1 381 ? 29.422 -13.813 -44.376 1.00 45.25 381 LYS A O 1
ATOM 2916 N N . SER A 1 382 ? 29.855 -14.404 -42.249 1.00 41.88 382 SER A N 1
ATOM 2917 C CA . SER A 1 382 ? 30.614 -15.612 -42.596 1.00 41.88 382 SER A CA 1
ATOM 2918 C C . SER A 1 382 ? 29.724 -16.709 -43.176 1.00 41.88 382 SER A C 1
ATOM 2920 O O . SER A 1 382 ? 30.140 -17.348 -44.135 1.00 41.88 382 SER A O 1
ATOM 2922 N N . ASP A 1 383 ? 28.494 -16.868 -42.678 1.00 41.22 383 ASP A N 1
ATOM 2923 C CA . ASP A 1 383 ? 27.551 -17.860 -43.216 1.00 41.22 383 ASP A CA 1
ATOM 2924 C C . ASP A 1 383 ? 27.030 -17.456 -44.607 1.00 41.22 383 ASP A C 1
ATOM 2926 O O . ASP A 1 383 ? 27.023 -18.275 -45.515 1.00 41.22 383 ASP A O 1
ATOM 2930 N N . ALA A 1 384 ? 26.697 -16.177 -44.824 1.00 42.47 384 ALA A N 1
ATOM 2931 C CA . ALA A 1 384 ? 26.215 -15.676 -46.120 1.00 42.47 384 ALA A CA 1
ATOM 2932 C C . ALA A 1 384 ? 27.300 -15.545 -47.215 1.00 42.47 384 ALA A C 1
ATOM 2934 O O . ALA A 1 384 ? 26.974 -15.249 -48.359 1.00 42.47 384 ALA A O 1
ATOM 2935 N N . LEU A 1 385 ? 28.582 -15.691 -46.863 1.00 40.78 385 LEU A N 1
ATOM 2936 C CA . LEU A 1 385 ? 29.714 -15.757 -47.803 1.00 40.78 385 LEU A CA 1
ATOM 2937 C C . LEU A 1 385 ? 30.187 -17.202 -48.049 1.00 40.78 385 LEU A C 1
ATOM 2939 O O . LEU A 1 385 ? 31.134 -17.399 -48.807 1.00 40.78 385 LEU A O 1
ATOM 2943 N N . SER A 1 386 ? 29.578 -18.181 -47.370 1.00 41.81 386 SER A N 1
ATOM 2944 C CA . SER A 1 386 ? 29.909 -19.610 -47.472 1.00 41.81 386 SER A CA 1
ATOM 2945 C C . SER A 1 386 ? 28.847 -20.431 -48.229 1.00 41.81 386 SER A C 1
ATOM 2947 O O . SER A 1 386 ? 29.046 -21.632 -48.405 1.00 41.81 386 SER A O 1
ATOM 2949 N N . GLU A 1 387 ? 27.757 -19.795 -48.677 1.00 35.09 387 GLU A N 1
ATOM 2950 C CA . GLU A 1 387 ? 26.846 -20.263 -49.743 1.00 35.09 387 GLU A CA 1
ATOM 2951 C C . GLU A 1 387 ? 27.208 -19.575 -51.063 1.00 35.09 387 GLU A C 1
ATOM 2953 O O . GLU A 1 387 ? 27.103 -20.245 -52.117 1.00 35.09 387 GLU A O 1
#

Radius of gyration: 34.93 Å; Cα contacts (8 Å, |Δi|>4): 372; chains: 1; bounding box: 77×44×115 Å

Sequence (387 aa):
MAQTTAENIPLAGTSGVRATQQEARSQLAQRFADKFGEYDPVVVIDSLKAKTSGIRRAAGNRLEKVKNAMAGVNIQPARAIQQIDTEISNLQKLGKVADNETISKLQSYRDELVRNTGPDGPVNLDLKQLSDLRSQFRMDVKGERPVLPNRSDAAIQRVYKAMTDDINGAIGQNLGNDTLRKYQQANAVYADEAAKLKNTRLKNVLMKGDLTPEVVNNMLFSKNKSEIKTLYNSVGRVGREQMRNGIIGKAMEKSGGSPDQFLRQLNILQNQTGITFKGQDAAYLKGLKNYLQSTQQAAKAAVTTPTGQQTIPFIIGYGTAMNPATTGAAVSYGLLTRAYESEPFRNAMLRMANTPRGSTAFEKAMQQAQKAINALTQGAKSDALSE

Secondary structure (DSSP, 8-state):
-------------THHHHHHHHHHHHHHHHHHHHTS----HHHHHHHHHHHHHHHHHHHHHHHHHHHHHTTT-----HHHHHHHHHHHHHHHTTGGGS-HHHHHHHHHHHHHHH---BTTB-----HHHHHHHHHHHHHHHHTT-SS--HHHHHHHHHHHHHHHHHHHHHHHHHHHHHHHHHHHHHHHHHHHHHHHTTSHHHHHHHHSS---HHHHHHHHT-S-HHHHHHHHHHS-HHHHHHHHHHHHHHHHHTTTT-HHHHHHHHHHTHHHHHHH--HHHHHHHHHHHHHHHHHHHHHHHTT---SS----S------S---GGGTT----HHHHHHHHHSHHHHHHHHHHHHSPTTSHHHHHHHHHHHHHHHHHHHHHHHHHT--

Mean predicted aligned error: 14.26 Å

InterPro domains:
  IPR059961 Bacteriophage P22 ejection protein gp16 [PF26808] (11-261)
  IPR059961 Bacteriophage P22 ejection protein gp16 [PF26808] (271-375)

Solvent-accessible surface area (backbone atoms only — not comparable to full-atom values): 21484 Å² total; per-residue (Å²): 142,83,86,82,83,76,78,84,74,81,82,85,55,73,62,64,63,49,52,54,53,52,49,52,44,24,50,51,48,48,56,60,41,70,76,39,60,83,56,48,52,62,54,32,46,49,24,26,53,51,40,51,50,50,52,52,51,54,27,49,54,49,46,50,52,51,51,62,73,40,59,92,44,68,53,79,48,59,56,23,47,53,42,39,56,52,41,42,54,60,43,52,73,51,56,96,76,32,61,60,68,57,42,53,50,46,49,55,54,40,52,61,68,66,44,52,63,50,101,90,43,75,39,70,45,30,66,64,57,54,50,49,51,51,56,45,48,59,44,73,72,44,64,86,50,95,74,68,60,71,67,58,51,50,41,53,53,51,31,51,47,26,44,50,50,34,54,47,48,50,40,30,72,77,62,31,63,70,51,34,53,54,41,53,50,25,51,49,50,52,50,49,58,54,50,53,50,68,42,70,76,48,25,53,32,73,71,70,72,57,57,43,50,64,58,54,49,49,35,55,70,41,90,49,57,67,50,31,47,48,53,59,70,49,28,36,72,67,14,43,49,29,52,47,11,41,55,45,47,52,22,42,65,75,16,75,65,36,40,70,44,26,51,50,36,57,58,72,40,38,62,47,48,66,66,65,35,57,74,68,58,34,34,38,54,44,8,49,50,49,48,56,54,53,54,49,49,55,61,50,62,77,71,67,69,91,74,87,67,89,78,75,83,80,76,85,75,83,88,63,89,74,56,83,88,65,81,76,70,81,78,58,76,71,40,58,51,56,18,69,69,31,67,61,22,47,52,18,27,42,46,34,42,75,36,60,85,93,35,72,69,23,52,52,22,52,51,43,31,51,47,34,43,46,54,43,56,49,58,52,50,57,55,70,71,71,114

Organism: NCBI:txid611

Foldseek 3Di:
DDDDPPDPDPCLDCPLVLVVLQVLLLLLLVLVLVVADAFDLVLLLVQLVVLLVVLLVVLVVLQVVLQVLQVPPFFQLVQLLVLLVVLLVVQCVVPPPGPVLLNVLSVVLSCVSVQLADPVGGDRCTLVNLVVSLVVLCCRNPPPDPDDDPSSVVSSVSSSVSSVVSSLVSSCVRVNDVSSVSNVVSVVSVVVSVVCCVPPLVVCCVPVVPVDSVSSVCLLLDPDLVSVLVSCVSGDPSSLSSSVSVLSVVLCVQCVSRSVSSLVSCVSCVSNLVRSQDDLRNLLSLLSSLLSVVSVVVSVVVVPPPDPDDPDPDPPDPPDDPPSVNSPDDQDSVQLSVLCVDPQLSVLSSQCSVDDPPDPSNVVSSVSNVCSSVVSSVVVVVVVVVD

Nearest PDB structures (foldseek):
  8f7n-assembly1_A-2  TM=1.622E-01  e=1.183E+00  Sinorhizobium meliloti
  7ux1-assembly1_A  TM=1.614E-01  e=2.076E+00  Escherichia coli K-12
  6ivm-assembly1_E  TM=1.404E-01  e=2.263E+00  Klebsiella pneumoniae

pLDDT: mean 76.73, std 19.71, range [28.52, 97.19]